Protein AF-0000000084929874 (afdb_homodimer)

InterPro domains:
  IPR000412 ABC-2 transporter [PIRSF006648] (7-254)
  IPR013525 ABC-2 type transporter, transmembrane domain [PF01061] (12-219)
  IPR047817 ABC-2 type transporter, transmembrane domain, bacterial-type [PS51012] (28-253)
  IPR051784 Nodulation factor ABC transporter [PTHR43229] (10-254)

Solvent-accessible surface area (backbone atoms only — not comparable to full-atom values): 25079 Å² total; per-residue (Å²): 136,81,83,58,74,62,56,55,54,49,45,50,45,46,48,45,53,58,56,56,51,55,44,71,64,48,50,50,51,34,51,59,34,34,46,58,37,49,50,49,47,50,43,43,43,50,47,42,22,61,43,40,82,72,90,56,61,40,51,67,57,30,48,37,23,42,43,51,40,26,25,43,30,35,13,18,46,35,4,40,56,42,24,50,41,52,72,72,41,52,50,63,54,33,55,72,66,71,49,50,70,63,58,58,48,47,51,54,32,53,52,39,39,55,42,29,52,51,30,34,50,53,48,50,50,52,40,44,74,75,66,40,75,72,55,41,48,73,67,28,48,52,50,42,51,49,51,51,51,46,43,28,47,17,42,14,41,32,20,32,37,48,4,70,72,26,91,40,67,68,61,16,43,48,51,26,52,49,38,62,51,54,48,59,61,18,56,24,80,42,60,54,86,36,26,53,75,88,48,41,67,54,22,66,63,39,67,60,25,27,39,29,50,22,35,42,13,26,37,55,59,42,87,41,82,62,22,53,58,53,22,49,50,42,29,50,52,40,32,53,50,19,52,53,50,38,54,52,48,51,54,55,67,73,98,137,79,85,56,76,63,58,58,55,50,47,50,45,48,50,44,54,57,58,56,52,54,45,70,66,49,49,50,50,33,51,60,35,33,47,59,38,48,50,51,47,51,44,43,42,49,47,41,23,62,42,41,82,71,89,54,61,40,52,67,57,31,48,36,22,40,44,51,40,25,26,45,31,35,14,17,45,35,4,40,56,40,27,51,40,52,71,72,41,51,50,62,54,32,56,72,65,69,49,51,69,64,59,57,48,47,51,55,32,53,52,39,40,54,44,30,54,50,30,32,49,52,49,51,51,52,40,44,74,74,64,41,75,74,56,42,48,74,68,28,48,52,50,42,51,49,51,51,50,45,41,28,47,17,43,15,41,33,20,33,35,48,4,72,70,27,92,43,67,69,60,16,42,47,51,26,52,51,38,62,50,54,48,58,60,19,55,24,78,42,62,55,86,35,26,52,76,90,48,42,68,55,22,65,63,40,66,60,26,28,40,29,49,22,35,42,14,26,36,55,59,42,86,41,83,62,23,53,58,53,23,50,49,44,28,51,50,41,32,52,50,18,53,53,50,38,55,52,48,50,55,55,69,73,96

Secondary structure (DSSP, 8-state):
----THHHHHHHHHHHHHHSS--HHHHHHHHHHHHHHHHHHHIIIIIIGGGB--SS-HHHHHHHHHHHHHHHHHHHTHHHHHHHHHHTTHHHHHHHTT--HHHHHHHHHHHHHHHHHHHHHHHHHHHHHTT------HHHHHHHHHHHHHHHHHHHHHHHHHHHH--SHHHHHHHHHHHHHTTTTTTSSS-GGGS-HHHHHHHHHSTHHHHHHHHHHHHTT---TTHHHHHHHHHHHHHHHHHHHHHHHHHHH--/----THHHHHHHHHHHHHHTS--HHHHHHHHHHHHHHHHHHHIIIIIIGGGB--SS-HHHHHHHHHHHHHHHHHHHTHHHHHHHHHHTTHHHHHHHTT--HHHHHHHHHHHHHHHHHHHHHHHHHHHHHTT------HHHHHHHHHHHHHHHHHHHHHHHHHHHH--SHHHHHHHHHHHHHTTTTTTSSS-GGGS-HHHHHHHHHSTHHHHHHHHHHHHTT---TTHHHHHHHHHHHHHHHHHHHHHHHHHHH--

Structure (mmCIF, N/CA/C/O backbone):
data_AF-0000000084929874-model_v1
#
loop_
_entity.id
_entity.type
_entity.pdbx_description
1 polymer 'Transport permease protein'
#
loop_
_atom_site.group_PDB
_atom_site.id
_atom_site.type_symbol
_atom_site.label_atom_id
_atom_site.label_alt_id
_atom_site.label_comp_id
_atom_site.label_asym_id
_atom_site.label_entity_id
_atom_site.label_seq_id
_atom_site.pdbx_PDB_ins_code
_atom_site.Cartn_x
_atom_site.Cartn_y
_atom_site.Cartn_z
_atom_site.occupancy
_atom_site.B_iso_or_equiv
_atom_site.auth_seq_id
_atom_site.auth_comp_id
_atom_site.auth_asym_id
_atom_site.auth_atom_id
_atom_site.pdbx_PDB_model_num
ATOM 1 N N . MET A 1 1 ? -57.906 19.031 -0.154 1 29.88 1 MET A N 1
ATOM 2 C CA . MET A 1 1 ? -56.688 19.375 -0.874 1 29.88 1 MET A CA 1
ATOM 3 C C . MET A 1 1 ? -55.594 18.312 -0.669 1 29.88 1 MET A C 1
ATOM 5 O O . MET A 1 1 ? -55.094 18.156 0.437 1 29.88 1 MET A O 1
ATOM 9 N N . SER A 1 2 ? -55.688 17.094 -1.344 1 36.03 2 SER A N 1
ATOM 10 C CA . SER A 1 2 ? -55 15.812 -1.376 1 36.03 2 SER A CA 1
ATOM 11 C C . SER A 1 2 ? -53.531 15.977 -1.771 1 36.03 2 SER A C 1
ATOM 13 O O . SER A 1 2 ? -53.25 16.422 -2.883 1 36.03 2 SER A O 1
ATOM 15 N N . ASP A 1 3 ? -52.75 16.469 -0.752 1 39.97 3 ASP A N 1
ATOM 16 C CA . ASP A 1 3 ? -51.281 16.578 -0.871 1 39.97 3 ASP A CA 1
ATOM 17 C C . ASP A 1 3 ? -50.688 15.32 -1.502 1 39.97 3 ASP A C 1
ATOM 19 O O . ASP A 1 3 ? -50.844 14.227 -0.958 1 39.97 3 ASP A O 1
ATOM 23 N N . THR A 1 4 ? -50.719 15.273 -2.854 1 40.56 4 THR A N 1
ATOM 24 C CA . THR A 1 4 ? -50.344 14.195 -3.762 1 40.56 4 THR A CA 1
ATOM 25 C C . THR A 1 4 ? -48.906 13.727 -3.465 1 40.56 4 THR A C 1
ATOM 27 O O . THR A 1 4 ? -48.031 14.547 -3.238 1 40.56 4 THR A O 1
ATOM 30 N N . PRO A 1 5 ? -48.688 12.359 -3.268 1 51.59 5 PRO A N 1
ATOM 31 C CA . PRO A 1 5 ? -47.469 11.586 -3.047 1 51.59 5 PRO A CA 1
ATOM 32 C C . PRO A 1 5 ? -46.344 12.008 -3.979 1 51.59 5 PRO A C 1
ATOM 34 O O . PRO A 1 5 ? -45.219 11.484 -3.869 1 51.59 5 PRO A O 1
ATOM 37 N N . THR A 1 6 ? -46.656 12.852 -4.961 1 49.66 6 THR A N 1
ATOM 38 C CA . THR A 1 6 ? -45.656 13.273 -5.918 1 49.66 6 THR A CA 1
ATOM 39 C C . THR A 1 6 ? -44.625 14.18 -5.246 1 49.66 6 THR A C 1
ATOM 41 O O . THR A 1 6 ? -43.469 14.219 -5.648 1 49.66 6 THR A O 1
ATOM 44 N N . GLY A 1 7 ? -45.062 14.891 -4.141 1 44.03 7 GLY A N 1
ATOM 45 C CA . GLY A 1 7 ? -44.156 15.812 -3.482 1 44.03 7 GLY A CA 1
ATOM 46 C C . GLY A 1 7 ? -43.031 15.117 -2.746 1 44.03 7 GLY A C 1
ATOM 47 O O . GLY A 1 7 ? -41.938 15.664 -2.621 1 44.03 7 GLY A O 1
ATOM 48 N N . ALA A 1 8 ? -43.438 13.977 -2.158 1 46.25 8 ALA A N 1
ATOM 49 C CA . ALA A 1 8 ? -42.438 13.258 -1.371 1 46.25 8 ALA A CA 1
ATOM 50 C C . ALA A 1 8 ? -41.406 12.594 -2.271 1 46.25 8 ALA A C 1
ATOM 52 O O . ALA A 1 8 ? -40.219 12.578 -1.951 1 46.25 8 ALA A O 1
ATOM 53 N N . LEU A 1 9 ? -41.75 11.977 -3.375 1 45.41 9 LEU A N 1
ATOM 54 C CA . LEU A 1 9 ? -40.781 11.383 -4.277 1 45.41 9 LEU A CA 1
ATOM 55 C C . LEU A 1 9 ? -39.875 12.445 -4.875 1 45.41 9 LEU A C 1
ATOM 57 O O . LEU A 1 9 ? -38.656 12.219 -5.039 1 45.41 9 LEU A O 1
ATOM 61 N N . THR A 1 10 ? -40.469 13.57 -5.176 1 44.81 10 THR A N 1
ATOM 62 C CA . THR A 1 10 ? -39.656 14.633 -5.715 1 44.81 10 THR A CA 1
ATOM 63 C C . THR A 1 10 ? -38.719 15.195 -4.641 1 44.81 10 THR A C 1
ATOM 65 O O . THR A 1 10 ? -37.562 15.508 -4.91 1 44.81 10 THR A O 1
ATOM 68 N N . ALA A 1 11 ? -39.219 15.227 -3.352 1 45.31 11 ALA A N 1
ATOM 69 C CA . ALA A 1 11 ? -38.344 15.672 -2.273 1 45.31 11 ALA A CA 1
ATOM 70 C C . ALA A 1 11 ? -37.219 14.656 -2.008 1 45.31 11 ALA A C 1
ATOM 72 O O . ALA A 1 11 ? -36.062 15.023 -1.801 1 45.31 11 ALA A O 1
ATOM 73 N N . THR A 1 12 ? -37.531 13.352 -1.978 1 44.16 12 THR A N 1
ATOM 74 C CA . THR A 1 12 ? -36.5 12.336 -1.801 1 44.16 12 THR A CA 1
ATOM 75 C C . THR A 1 12 ? -35.562 12.312 -2.998 1 44.16 12 THR A C 1
ATOM 77 O O . THR A 1 12 ? -34.344 12.18 -2.832 1 44.16 12 THR A O 1
ATOM 80 N N . THR A 1 13 ? -36.156 12.461 -4.207 1 45.94 13 THR A N 1
ATOM 81 C CA . THR A 1 13 ? -35.281 12.516 -5.363 1 45.94 13 THR A CA 1
ATOM 82 C C . THR A 1 13 ? -34.469 13.82 -5.375 1 45.94 13 THR A C 1
ATOM 84 O O . THR A 1 13 ? -33.312 13.828 -5.773 1 45.94 13 THR A O 1
ATOM 87 N N . THR A 1 14 ? -35.125 15 -5.062 1 44.41 14 THR A N 1
ATOM 88 C CA . THR A 1 14 ? -34.375 16.234 -4.949 1 44.41 14 THR A CA 1
ATOM 89 C C . THR A 1 14 ? -33.344 16.141 -3.816 1 44.41 14 THR A C 1
ATOM 91 O O . THR A 1 14 ? -32.219 16.625 -3.947 1 44.41 14 THR A O 1
ATOM 94 N N . LEU A 1 15 ? -33.812 15.625 -2.652 1 41.28 15 LEU A N 1
ATOM 95 C CA . LEU A 1 15 ? -32.844 15.414 -1.586 1 41.28 15 LEU A CA 1
ATOM 96 C C . LEU A 1 15 ? -31.812 14.344 -1.978 1 41.28 15 LEU A C 1
ATOM 98 O O . LEU A 1 15 ? -30.625 14.461 -1.65 1 41.28 15 LEU A O 1
ATOM 102 N N . ALA A 1 16 ? -32.281 13.305 -2.594 1 41.06 16 ALA A N 1
ATOM 103 C CA . ALA A 1 16 ? -31.344 12.336 -3.146 1 41.06 16 ALA A CA 1
ATOM 104 C C . ALA A 1 16 ? -30.516 12.961 -4.266 1 41.06 16 ALA A C 1
ATOM 106 O O . ALA A 1 16 ? -29.328 12.664 -4.402 1 41.06 16 ALA A O 1
ATOM 107 N N . GLY A 1 17 ? -31.125 13.617 -5.234 1 41.69 17 GLY A N 1
ATOM 108 C CA . GLY A 1 17 ? -30.375 14.352 -6.242 1 41.69 17 GLY A CA 1
ATOM 109 C C . GLY A 1 17 ? -29.391 15.336 -5.652 1 41.69 17 GLY A C 1
ATOM 110 O O . GLY A 1 17 ? -28.266 15.445 -6.125 1 41.69 17 GLY A O 1
ATOM 111 N N . ARG A 1 18 ? -29.828 16.297 -4.828 1 40.91 18 ARG A N 1
ATOM 112 C CA . ARG A 1 18 ? -28.922 17.172 -4.09 1 40.91 18 ARG A CA 1
ATOM 113 C C . ARG A 1 18 ? -28 16.375 -3.18 1 40.91 18 ARG A C 1
ATOM 115 O O . ARG A 1 18 ? -26.891 16.812 -2.861 1 40.91 18 ARG A O 1
ATOM 122 N N . GLY A 1 19 ? -28.484 15.383 -2.643 1 39.5 19 GLY A N 1
ATOM 123 C CA . GLY A 1 19 ? -27.641 14.523 -1.833 1 39.5 19 GLY A CA 1
ATOM 124 C C . GLY A 1 19 ? -26.516 13.875 -2.625 1 39.5 19 GLY A C 1
ATOM 125 O O . GLY A 1 19 ? -25.547 13.391 -2.047 1 39.5 19 GLY A O 1
ATOM 126 N N . ILE A 1 20 ? -26.875 13.453 -3.82 1 45.5 20 ILE A N 1
ATOM 127 C CA . ILE A 1 20 ? -25.766 12.992 -4.664 1 45.5 20 ILE A CA 1
ATOM 128 C C . ILE A 1 20 ? -24.828 14.156 -4.961 1 45.5 20 ILE A C 1
ATOM 130 O O . ILE A 1 20 ? -23.844 13.992 -5.688 1 45.5 20 ILE A O 1
ATOM 134 N N . ARG A 1 21 ? -25.172 15.344 -4.957 1 44.12 21 ARG A N 1
ATOM 135 C CA . ARG A 1 21 ? -24.094 16.344 -5.004 1 44.12 21 ARG A CA 1
ATOM 136 C C . ARG A 1 21 ? -22.938 15.93 -4.105 1 44.12 21 ARG A C 1
ATOM 138 O O . ARG A 1 21 ? -23.031 16.016 -2.879 1 44.12 21 ARG A O 1
ATOM 145 N N . LEU A 1 22 ? -22.406 14.859 -4.617 1 50.97 22 LEU A N 1
ATOM 146 C CA . LEU A 1 22 ? -21.109 14.531 -4.027 1 50.97 22 LEU A CA 1
ATOM 147 C C . LEU A 1 22 ? -20.344 15.789 -3.648 1 50.97 22 LEU A C 1
ATOM 149 O O . LEU A 1 22 ? -20.031 16.625 -4.508 1 50.97 22 LEU A O 1
ATOM 153 N N . SER A 1 23 ? -20.641 16.281 -2.574 1 57.91 23 SER A N 1
ATOM 154 C CA . SER A 1 23 ? -19.781 17.359 -2.109 1 57.91 23 SER A CA 1
ATOM 155 C C . SER A 1 23 ? -18.328 17.109 -2.504 1 57.91 23 SER A C 1
ATOM 157 O O . SER A 1 23 ? -17.938 15.961 -2.736 1 57.91 23 SER A O 1
ATOM 159 N N . ARG A 1 24 ? -17.703 18.062 -3.055 1 61.53 24 ARG A N 1
ATOM 160 C CA . ARG A 1 24 ? -16.266 18.031 -3.367 1 61.53 24 ARG A CA 1
ATOM 161 C C . ARG A 1 24 ? -15.523 17.125 -2.387 1 61.53 24 ARG A C 1
ATOM 163 O O . ARG A 1 24 ? -14.633 16.375 -2.785 1 61.53 24 ARG A O 1
ATOM 170 N N . ARG A 1 25 ? -16.047 17.203 -1.265 1 63.28 25 ARG A N 1
ATOM 171 C CA . ARG A 1 25 ? -15.406 16.391 -0.229 1 63.28 25 ARG A CA 1
ATOM 172 C C . ARG A 1 25 ? -15.664 14.906 -0.461 1 63.28 25 ARG A C 1
ATOM 174 O O . ARG A 1 25 ? -14.773 14.078 -0.267 1 63.28 25 ARG A O 1
ATOM 181 N N . ASN A 1 26 ? -16.859 14.648 -0.968 1 71.81 26 ASN A N 1
ATOM 182 C CA . ASN A 1 26 ? -17.203 13.266 -1.258 1 71.81 26 ASN A CA 1
ATOM 183 C C . ASN A 1 26 ? -16.438 12.734 -2.465 1 71.81 26 ASN A C 1
ATOM 185 O O . ASN A 1 26 ? -16.016 11.578 -2.477 1 71.81 26 ASN A O 1
ATOM 189 N N . LEU A 1 27 ? -16.219 13.586 -3.383 1 78 27 LEU A N 1
ATOM 190 C CA . LEU A 1 27 ? -15.461 13.18 -4.562 1 78 27 LEU A CA 1
ATOM 191 C C . LEU A 1 27 ? -14 12.914 -4.207 1 78 27 LEU A C 1
ATOM 193 O O . LEU A 1 27 ? -13.406 11.953 -4.695 1 78 27 LEU A O 1
ATOM 197 N N . ASP A 1 28 ? -13.555 13.758 -3.346 1 79.62 28 ASP A N 1
ATOM 198 C CA . ASP A 1 28 ? -12.18 13.57 -2.889 1 79.62 28 ASP A CA 1
ATOM 199 C C . ASP A 1 28 ? -12.023 12.242 -2.152 1 79.62 28 ASP A C 1
ATOM 201 O O . ASP A 1 28 ? -11.023 11.539 -2.326 1 79.62 28 ASP A O 1
ATOM 205 N N . ALA A 1 29 ? -12.977 11.922 -1.432 1 79 29 ALA A N 1
ATOM 206 C CA . ALA A 1 29 ? -12.945 10.672 -0.678 1 79 29 ALA A CA 1
ATOM 207 C C . ALA A 1 29 ? -13.016 9.461 -1.61 1 79 29 ALA A C 1
ATOM 209 O O . ALA A 1 29 ? -12.328 8.461 -1.393 1 79 29 ALA A O 1
ATOM 210 N N . VAL A 1 30 ? -13.844 9.57 -2.598 1 84.19 30 VAL A N 1
ATOM 211 C CA . VAL A 1 30 ? -13.969 8.5 -3.58 1 84.19 30 VAL A CA 1
ATOM 212 C C . VAL A 1 30 ? -12.641 8.312 -4.312 1 84.19 30 VAL A C 1
ATOM 214 O O . VAL A 1 30 ? -12.164 7.188 -4.457 1 84.19 30 VAL A O 1
ATOM 217 N N . ILE A 1 31 ? -12.008 9.359 -4.699 1 85.62 31 ILE A N 1
ATOM 218 C CA . ILE A 1 31 ? -10.75 9.305 -5.438 1 85.62 31 ILE A CA 1
ATOM 219 C C . ILE A 1 31 ? -9.664 8.703 -4.555 1 85.62 31 ILE A C 1
ATOM 221 O O . ILE A 1 31 ? -8.922 7.809 -4.988 1 85.62 31 ILE A O 1
ATOM 225 N N . THR A 1 32 ? -9.641 9.109 -3.389 1 81.25 32 THR A N 1
ATOM 226 C CA . THR A 1 32 ? -8.625 8.633 -2.455 1 81.25 32 THR A CA 1
ATOM 227 C C . THR A 1 32 ? -8.805 7.141 -2.184 1 81.25 32 THR A C 1
ATOM 229 O O . THR A 1 32 ? -7.828 6.387 -2.141 1 81.25 32 THR A O 1
ATOM 232 N N . SER A 1 33 ? -9.992 6.684 -2.092 1 86.88 33 SER A N 1
ATOM 233 C CA . SER A 1 33 ? -10.25 5.297 -1.722 1 86.88 33 SER A CA 1
ATOM 234 C C . SER A 1 33 ? -9.953 4.348 -2.877 1 86.88 33 SER A C 1
ATOM 236 O O . SER A 1 33 ? -9.719 3.156 -2.664 1 86.88 33 SER A O 1
ATOM 238 N N . MET A 1 34 ? -10.016 4.887 -4.062 1 91 34 MET A N 1
ATOM 239 C CA . MET A 1 34 ? -9.844 3.959 -5.176 1 91 34 MET A CA 1
ATOM 240 C C . MET A 1 34 ? -8.43 4.031 -5.73 1 91 34 MET A C 1
ATOM 242 O O . MET A 1 34 ? -7.98 3.113 -6.422 1 91 34 MET A O 1
ATOM 246 N N . MET A 1 35 ? -7.734 5.066 -5.43 1 88.94 35 MET A N 1
ATOM 247 C CA . MET A 1 35 ? -6.422 5.289 -6.031 1 88.94 35 MET A CA 1
ATOM 248 C C . MET A 1 35 ? -5.469 4.148 -5.699 1 88.94 35 MET A C 1
ATOM 250 O O . MET A 1 35 ? -4.883 3.543 -6.602 1 88.94 35 MET A O 1
ATOM 254 N N . LEU A 1 36 ? -5.391 3.859 -4.43 1 88.25 36 LEU A N 1
ATOM 255 C CA . LEU A 1 36 ? -4.441 2.846 -3.986 1 88.25 36 LEU A CA 1
ATOM 256 C C . LEU A 1 36 ? -4.836 1.467 -4.504 1 88.25 36 LEU A C 1
ATOM 258 O O . LEU A 1 36 ? -4.02 0.772 -5.117 1 88.25 36 LEU A O 1
ATOM 262 N N . PRO A 1 37 ? -6.039 1.077 -4.434 1 93.19 37 PRO A N 1
ATOM 263 C CA . PRO A 1 37 ? -6.43 -0.235 -4.953 1 93.19 37 PRO A CA 1
ATOM 264 C C . PRO A 1 37 ? -6.227 -0.358 -6.461 1 93.19 37 PRO A C 1
ATOM 266 O O . PRO A 1 37 ? -5.824 -1.418 -6.949 1 93.19 37 PRO A O 1
ATOM 269 N N . ILE A 1 38 ? -6.512 0.676 -7.16 1 94.94 38 ILE A N 1
ATOM 270 C CA . ILE A 1 38 ? -6.309 0.637 -8.602 1 94.94 38 ILE A CA 1
ATOM 271 C C . ILE A 1 38 ? -4.816 0.523 -8.914 1 94.94 38 ILE A C 1
ATOM 273 O O . ILE A 1 38 ? -4.406 -0.29 -9.742 1 94.94 38 ILE A O 1
ATOM 277 N N . MET A 1 39 ? -4.066 1.313 -8.266 1 93.38 39 MET A N 1
ATOM 278 C CA . MET A 1 39 ? -2.621 1.254 -8.461 1 93.38 39 MET A CA 1
ATOM 279 C C . MET A 1 39 ? -2.078 -0.125 -8.102 1 93.38 39 MET A C 1
ATOM 281 O O . MET A 1 39 ? -1.275 -0.694 -8.844 1 93.38 39 MET A O 1
ATOM 285 N N . LEU A 1 40 ? -2.498 -0.583 -7.008 1 94.31 40 LEU A N 1
ATOM 286 C CA . LEU A 1 40 ? -2.09 -1.914 -6.574 1 94.31 40 LEU A CA 1
ATOM 287 C C . LEU A 1 40 ? -2.496 -2.969 -7.598 1 94.31 40 LEU A C 1
ATOM 289 O O . LEU A 1 40 ? -1.715 -3.873 -7.906 1 94.31 40 LEU A O 1
ATOM 293 N N . MET A 1 41 ? -3.674 -2.83 -8.086 1 96.94 41 MET A N 1
ATOM 294 C CA . MET A 1 41 ? -4.168 -3.764 -9.094 1 96.94 41 MET A CA 1
ATOM 295 C C . MET A 1 41 ? -3.293 -3.732 -10.344 1 96.94 41 MET A C 1
ATOM 297 O O . MET A 1 41 ? -2.902 -4.781 -10.859 1 96.94 41 MET A O 1
ATOM 301 N N . LEU A 1 42 ? -2.916 -2.604 -10.805 1 95.94 42 LEU A N 1
ATOM 302 C CA . LEU A 1 42 ? -2.076 -2.457 -11.984 1 95.94 42 LEU A CA 1
ATOM 303 C C . LEU A 1 42 ? -0.677 -3.008 -11.727 1 95.94 42 LEU A C 1
ATOM 305 O O . LEU A 1 42 ? -0.118 -3.709 -12.578 1 95.94 42 LEU A O 1
ATOM 309 N N . VAL A 1 43 ? -0.175 -2.711 -10.602 1 95.44 43 VAL A N 1
ATOM 310 C CA . VAL A 1 43 ? 1.148 -3.201 -10.227 1 95.44 43 VAL A CA 1
ATOM 311 C C . VAL A 1 43 ? 1.142 -4.727 -10.188 1 95.44 43 VAL A C 1
ATOM 313 O O . VAL A 1 43 ? 2.006 -5.375 -10.789 1 95.44 43 VAL A O 1
ATOM 316 N N . PHE A 1 44 ? 0.176 -5.301 -9.578 1 97.25 44 PHE A N 1
ATOM 317 C CA . PHE A 1 44 ? 0.136 -6.75 -9.414 1 97.25 44 PHE A CA 1
ATOM 318 C C . PHE A 1 44 ? -0.135 -7.438 -10.75 1 97.25 44 PHE A C 1
ATOM 320 O O . PHE A 1 44 ? 0.455 -8.477 -11.047 1 97.25 44 PHE A O 1
ATOM 327 N N . VAL A 1 45 ? -0.974 -6.879 -11.523 1 97.06 45 VAL A N 1
ATOM 328 C CA . VAL A 1 45 ? -1.337 -7.527 -12.781 1 97.06 45 VAL A CA 1
ATOM 329 C C . VAL A 1 45 ? -0.193 -7.387 -13.789 1 97.06 45 VAL A C 1
ATOM 331 O O . VAL A 1 45 ? 0.213 -8.367 -14.414 1 97.06 45 VAL A O 1
ATOM 334 N N . TYR A 1 46 ? 0.458 -6.23 -13.859 1 95.38 46 TYR A N 1
ATOM 335 C CA . TYR A 1 46 ? 1.395 -5.973 -14.945 1 95.38 46 TYR A CA 1
ATOM 336 C C . TYR A 1 46 ? 2.832 -6.184 -14.484 1 95.38 46 TYR A C 1
ATOM 338 O O . TYR A 1 46 ? 3.686 -6.602 -15.273 1 95.38 46 TYR A O 1
ATOM 346 N N . PHE A 1 47 ? 3.082 -5.855 -13.242 1 94.81 47 PHE A N 1
ATOM 347 C CA . PHE A 1 47 ? 4.465 -5.973 -12.797 1 94.81 47 PHE A CA 1
ATOM 348 C C . PHE A 1 47 ? 4.719 -7.34 -12.172 1 94.81 47 PHE A C 1
ATOM 350 O O . PHE A 1 47 ? 5.77 -7.945 -12.398 1 94.81 47 PHE A O 1
ATOM 357 N N . PHE A 1 48 ? 3.752 -7.902 -11.406 1 96.12 48 PHE A N 1
ATOM 358 C CA . PHE A 1 48 ? 4.02 -9.109 -10.633 1 96.12 48 PHE A CA 1
ATOM 359 C C . PHE A 1 48 ? 3.309 -10.312 -11.242 1 96.12 48 PHE A C 1
ATOM 361 O O . PHE A 1 48 ? 3.654 -11.461 -10.953 1 96.12 48 PHE A O 1
ATOM 368 N N . GLY A 1 49 ? 2.283 -10.078 -12.047 1 95.62 49 GLY A N 1
ATOM 369 C CA . GLY A 1 49 ? 1.398 -11.141 -12.508 1 95.62 49 GLY A CA 1
ATOM 370 C C . GLY A 1 49 ? 2.125 -12.242 -13.25 1 95.62 49 GLY A C 1
ATOM 371 O O . GLY A 1 49 ? 1.775 -13.422 -13.117 1 95.62 49 GLY A O 1
ATOM 372 N N . GLY A 1 50 ? 3.115 -11.938 -14.047 1 95.31 50 GLY A N 1
ATOM 373 C CA . GLY A 1 50 ? 3.873 -12.922 -14.805 1 95.31 50 GLY A CA 1
ATOM 374 C C . GLY A 1 50 ? 4.793 -13.766 -13.938 1 95.31 50 GLY A C 1
ATOM 375 O O . GLY A 1 50 ? 5.262 -14.82 -14.359 1 95.31 50 GLY A O 1
ATOM 376 N N . ALA A 1 51 ? 5.008 -13.312 -12.734 1 95.31 51 ALA A N 1
ATOM 377 C CA . ALA A 1 51 ? 5.926 -13.992 -11.828 1 95.31 51 ALA A CA 1
ATOM 378 C C . ALA A 1 51 ? 5.168 -14.867 -10.836 1 95.31 51 ALA A C 1
ATOM 380 O O . ALA A 1 51 ? 5.777 -15.609 -10.062 1 95.31 51 ALA A O 1
ATOM 381 N N . ILE A 1 52 ? 3.848 -14.758 -10.789 1 95 52 ILE A N 1
ATOM 382 C CA . ILE A 1 52 ? 3.018 -15.484 -9.828 1 95 52 ILE A CA 1
ATOM 383 C C . ILE A 1 52 ? 2.145 -16.5 -10.57 1 95 52 ILE A C 1
ATOM 385 O O . ILE A 1 52 ? 1.346 -16.125 -11.43 1 95 52 ILE A O 1
ATOM 389 N N . ASP A 1 53 ? 2.332 -17.734 -10.211 1 93.06 53 ASP A N 1
ATOM 390 C CA . ASP A 1 53 ? 1.509 -18.781 -10.828 1 93.06 53 ASP A CA 1
ATOM 391 C C . ASP A 1 53 ? 0.272 -19.062 -9.977 1 93.06 53 ASP A C 1
ATOM 393 O O . ASP A 1 53 ? 0.379 -19.641 -8.891 1 93.06 53 ASP A O 1
ATOM 397 N N . THR A 1 54 ? -0.889 -18.656 -10.523 1 93.31 54 THR A N 1
ATOM 398 C CA . THR A 1 54 ? -2.135 -18.875 -9.797 1 93.31 54 THR A CA 1
ATOM 399 C C . THR A 1 54 ? -3.002 -19.906 -10.516 1 93.31 54 THR A C 1
ATOM 401 O O . THR A 1 54 ? -4.113 -20.203 -10.07 1 93.31 54 THR A O 1
ATOM 404 N N . GLY A 1 55 ? -2.498 -20.438 -11.617 1 92.56 55 GLY A N 1
ATOM 405 C CA . GLY A 1 55 ? -3.244 -21.422 -12.383 1 92.56 55 GLY A CA 1
ATOM 406 C C . GLY A 1 55 ? -4.215 -20.797 -13.367 1 92.56 55 GLY A C 1
ATOM 407 O O . GLY A 1 55 ? -4.875 -21.5 -14.133 1 92.56 55 GLY A O 1
ATOM 408 N N . THR A 1 56 ? -4.457 -19.547 -13.359 1 93.81 56 THR A N 1
ATOM 409 C CA . THR A 1 56 ? -5.262 -18.75 -14.281 1 93.81 56 THR A CA 1
ATOM 410 C C . THR A 1 56 ? -4.543 -17.453 -14.656 1 93.81 56 THR A C 1
ATOM 412 O O . THR A 1 56 ? -3.406 -17.234 -14.234 1 93.81 56 THR A O 1
ATOM 415 N N . ARG A 1 57 ? -5.207 -16.766 -15.57 1 95.88 57 ARG A N 1
ATOM 416 C CA . ARG A 1 57 ? -4.68 -15.422 -15.773 1 95.88 57 ARG A CA 1
ATOM 417 C C . ARG A 1 57 ? -4.672 -14.641 -14.461 1 95.88 57 ARG A C 1
ATOM 419 O O . ARG A 1 57 ? -5.656 -14.648 -13.719 1 95.88 57 ARG A O 1
ATOM 426 N N . TYR A 1 58 ? -3.602 -13.961 -14.195 1 97.12 58 TYR A N 1
ATOM 427 C CA . TYR A 1 58 ? -3.43 -13.344 -12.891 1 97.12 58 TYR A CA 1
ATOM 428 C C . TYR A 1 58 ? -4.523 -12.312 -12.625 1 97.12 58 TYR A C 1
ATOM 430 O O . TYR A 1 58 ? -4.98 -12.164 -11.492 1 97.12 58 TYR A O 1
ATOM 438 N N . VAL A 1 59 ? -4.918 -11.547 -13.656 1 97.94 59 VAL A N 1
ATOM 439 C CA . VAL A 1 59 ? -5.973 -10.555 -13.5 1 97.94 59 VAL A CA 1
ATOM 440 C C . VAL A 1 59 ? -7.242 -11.227 -12.984 1 97.94 59 VAL A C 1
ATOM 442 O O . VAL A 1 59 ? -7.949 -10.672 -12.141 1 97.94 59 VAL A O 1
ATOM 445 N N . THR A 1 60 ? -7.547 -12.461 -13.43 1 98.06 60 THR A N 1
ATOM 446 C CA . THR A 1 60 ? -8.719 -13.219 -13.016 1 98.06 60 THR A CA 1
ATOM 447 C C . THR A 1 60 ? -8.609 -13.633 -11.547 1 98.06 60 THR A C 1
ATOM 449 O O . THR A 1 60 ? -9.602 -13.633 -10.82 1 98.06 60 THR A O 1
ATOM 452 N N . TYR A 1 61 ? -7.445 -13.891 -11.188 1 97.62 61 TYR A N 1
ATOM 453 C CA . TYR A 1 61 ? -7.211 -14.344 -9.82 1 97.62 61 TYR A CA 1
ATOM 454 C C . TYR A 1 61 ? -7.281 -13.18 -8.836 1 97.62 61 TYR A C 1
ATOM 456 O O . TYR A 1 61 ? -7.855 -13.312 -7.754 1 97.62 61 TYR A O 1
ATOM 464 N N . VAL A 1 62 ? -6.691 -12.023 -9.172 1 98.31 62 VAL A N 1
ATOM 465 C CA . VAL A 1 62 ? -6.371 -10.992 -8.188 1 98.31 62 VAL A CA 1
ATOM 466 C C . VAL A 1 62 ? -7.566 -10.055 -8.008 1 98.31 62 VAL A C 1
ATOM 468 O O . VAL A 1 62 ? -7.754 -9.477 -6.941 1 98.31 62 VAL A O 1
ATOM 471 N N . VAL A 1 63 ? -8.453 -9.883 -8.953 1 98.5 63 VAL A N 1
ATOM 472 C CA . VAL A 1 63 ? -9.484 -8.852 -8.992 1 98.5 63 VAL A CA 1
ATOM 473 C C . VAL A 1 63 ? -10.43 -9.023 -7.801 1 98.5 63 VAL A C 1
ATOM 475 O O . VAL A 1 63 ? -10.734 -8.062 -7.098 1 98.5 63 VAL A O 1
ATOM 478 N N . PRO A 1 64 ? -10.922 -10.258 -7.488 1 98.38 64 PRO A N 1
ATOM 479 C CA . PRO A 1 64 ? -11.789 -10.383 -6.316 1 98.38 64 PRO A CA 1
ATOM 480 C C . PRO A 1 64 ? -11.133 -9.875 -5.035 1 98.38 64 PRO A C 1
ATOM 482 O O . PRO A 1 64 ? -11.781 -9.203 -4.23 1 98.38 64 PRO A O 1
ATOM 485 N N . GLY A 1 65 ? -9.875 -10.203 -4.859 1 98.12 65 GLY A N 1
ATOM 486 C CA . GLY A 1 65 ? -9.133 -9.727 -3.705 1 98.12 65 GLY A CA 1
ATOM 487 C C . GLY A 1 65 ? -8.992 -8.219 -3.67 1 98.12 65 GLY A C 1
ATOM 488 O O . GLY A 1 65 ? -9.141 -7.598 -2.613 1 98.12 65 GLY A O 1
ATOM 489 N N . VAL A 1 66 ? -8.68 -7.562 -4.82 1 98.19 66 VAL A N 1
ATOM 490 C CA . VAL A 1 66 ? -8.5 -6.117 -4.918 1 98.19 66 VAL A CA 1
ATOM 491 C C . VAL A 1 66 ? -9.82 -5.414 -4.602 1 98.19 66 VAL A C 1
ATOM 493 O O . VAL A 1 66 ? -9.836 -4.359 -3.963 1 98.19 66 VAL A O 1
ATOM 496 N N . LEU A 1 67 ? -10.922 -5.992 -5.078 1 98.44 67 LEU A N 1
ATOM 497 C CA . LEU A 1 67 ? -12.227 -5.414 -4.785 1 98.44 67 LEU A CA 1
ATOM 498 C C . LEU A 1 67 ? -12.484 -5.391 -3.283 1 98.44 67 LEU A C 1
ATOM 500 O O . LEU A 1 67 ? -12.953 -4.379 -2.746 1 98.44 67 LEU A O 1
ATOM 504 N N . VAL A 1 68 ? -12.203 -6.469 -2.65 1 98.38 68 VAL A N 1
ATOM 505 C CA . VAL A 1 68 ? -12.406 -6.57 -1.21 1 98.38 68 VAL A CA 1
ATOM 506 C C . VAL A 1 68 ? -11.477 -5.598 -0.487 1 98.38 68 VAL A C 1
ATOM 508 O O . VAL A 1 68 ? -11.875 -4.953 0.485 1 98.38 68 VAL A O 1
ATOM 511 N N . LEU A 1 69 ? -10.203 -5.527 -0.938 1 97.31 69 LEU A N 1
ATOM 512 C CA . LEU A 1 69 ? -9.266 -4.562 -0.378 1 97.31 69 LEU A CA 1
ATOM 513 C C . LEU A 1 69 ? -9.805 -3.141 -0.514 1 97.31 69 LEU A C 1
ATOM 515 O O . LEU A 1 69 ? -9.758 -2.363 0.441 1 97.31 69 LEU A O 1
ATOM 519 N N . CYS A 1 70 ? -10.258 -2.768 -1.689 1 97.06 70 CYS A N 1
ATOM 520 C CA . CYS A 1 70 ? -10.82 -1.445 -1.938 1 97.06 70 CYS A CA 1
ATOM 521 C C . CYS A 1 70 ? -11.977 -1.155 -0.986 1 97.06 70 CYS A C 1
ATOM 523 O O . CYS A 1 70 ? -12.016 -0.096 -0.358 1 97.06 70 CYS A O 1
ATOM 525 N N . ALA A 1 71 ? -12.883 -2.102 -0.912 1 97.31 71 ALA A N 1
ATOM 526 C CA . ALA A 1 71 ? -14.055 -1.956 -0.053 1 97.31 71 ALA A CA 1
ATOM 527 C C . ALA A 1 71 ? -13.641 -1.77 1.405 1 97.31 71 ALA A C 1
ATOM 529 O O . ALA A 1 71 ? -14.133 -0.865 2.084 1 97.31 71 ALA A O 1
ATOM 530 N N . GLY A 1 72 ? -12.812 -2.619 1.899 1 96.69 72 GLY A N 1
ATOM 531 C CA . GLY A 1 72 ? -12.391 -2.557 3.289 1 96.69 72 GLY A CA 1
ATOM 532 C C . GLY A 1 72 ? -11.594 -1.307 3.617 1 96.69 72 GLY A C 1
ATOM 533 O O . GLY A 1 72 ? -11.836 -0.663 4.641 1 96.69 72 GLY A O 1
ATOM 534 N N . PHE A 1 73 ? -10.609 -0.984 2.768 1 95.44 73 PHE A N 1
ATOM 535 C CA . PHE A 1 73 ? -9.773 0.199 2.945 1 95.44 73 PHE A CA 1
ATOM 536 C C . PHE A 1 73 ? -10.633 1.461 2.98 1 95.44 73 PHE A C 1
ATOM 538 O O . PHE A 1 73 ? -10.461 2.309 3.859 1 95.44 73 PHE A O 1
ATOM 545 N N . GLY A 1 74 ? -11.492 1.629 2.039 1 94.62 74 GLY A N 1
ATOM 546 C CA . GLY A 1 74 ? -12.391 2.771 2.012 1 94.62 74 GLY A CA 1
ATOM 547 C C . GLY A 1 74 ? -13.273 2.867 3.244 1 94.62 74 GLY A C 1
ATOM 548 O O . GLY A 1 74 ? -13.406 3.939 3.836 1 94.62 74 GLY A O 1
ATOM 549 N N . ALA A 1 75 ? -13.852 1.759 3.574 1 96.5 75 ALA A N 1
ATOM 550 C CA . ALA A 1 75 ? -14.75 1.734 4.723 1 96.5 75 ALA A CA 1
ATOM 551 C C . ALA A 1 75 ? -14.016 2.086 6.008 1 96.5 75 ALA A C 1
ATOM 553 O O . ALA A 1 75 ? -14.57 2.727 6.902 1 96.5 75 ALA A O 1
ATOM 554 N N . ALA A 1 76 ? -12.82 1.677 6.109 1 95.62 76 ALA A N 1
ATOM 555 C CA . ALA A 1 76 ? -12.023 1.933 7.305 1 95.62 76 ALA A CA 1
ATOM 556 C C . ALA A 1 76 ? -11.75 3.426 7.477 1 95.62 76 ALA A C 1
ATOM 558 O O . ALA A 1 76 ? -11.492 3.895 8.586 1 95.62 76 ALA A O 1
ATOM 559 N N . GLY A 1 77 ? -11.797 4.188 6.402 1 93.75 77 GLY A N 1
ATOM 560 C CA . GLY A 1 77 ? -11.617 5.629 6.461 1 93.75 77 GLY A CA 1
ATOM 561 C C . GLY A 1 77 ? -12.688 6.336 7.273 1 93.75 77 GLY A C 1
ATOM 562 O O . GLY A 1 77 ? -12.508 7.484 7.68 1 93.75 77 GLY A O 1
ATOM 563 N N . THR A 1 78 ? -13.742 5.648 7.508 1 93.25 78 THR A N 1
ATOM 564 C CA . THR A 1 78 ? -14.836 6.203 8.297 1 93.25 78 THR A CA 1
ATOM 565 C C . THR A 1 78 ? -14.359 6.562 9.703 1 93.25 78 THR A C 1
ATOM 567 O O . THR A 1 78 ? -14.875 7.492 10.32 1 93.25 78 THR A O 1
ATOM 570 N N . ALA A 1 79 ? -13.422 5.805 10.188 1 93.62 79 ALA A N 1
ATOM 571 C CA . ALA A 1 79 ? -12.875 6.105 11.508 1 93.62 79 ALA A CA 1
ATOM 572 C C . ALA A 1 79 ? -12.312 7.52 11.562 1 93.62 79 ALA A C 1
ATOM 574 O O . ALA A 1 79 ? -12.523 8.242 12.547 1 93.62 79 ALA A O 1
ATOM 575 N N . LEU A 1 80 ? -11.641 7.91 10.57 1 90.56 80 LEU A N 1
ATOM 576 C CA . LEU A 1 80 ? -11.047 9.242 10.5 1 90.56 80 LEU A CA 1
ATOM 577 C C . LEU A 1 80 ? -12.125 10.312 10.445 1 90.56 80 LEU A C 1
ATOM 579 O O . LEU A 1 80 ? -12.016 11.352 11.109 1 90.56 80 LEU A O 1
ATOM 583 N N . SER A 1 81 ? -13.102 10.094 9.602 1 90.12 81 SER A N 1
ATOM 584 C CA . SER A 1 81 ? -14.188 11.062 9.453 1 90.12 81 SER A CA 1
ATOM 585 C C . SER A 1 81 ? -14.938 11.258 10.766 1 90.12 81 SER A C 1
ATOM 587 O O . SER A 1 81 ? -15.258 12.391 11.133 1 90.12 81 SER A O 1
ATOM 589 N N . VAL A 1 82 ? -15.227 10.242 11.453 1 89 82 VAL A N 1
ATOM 590 C CA . VAL A 1 82 ? -15.938 10.32 12.727 1 89 82 VAL A CA 1
ATOM 591 C C . VAL A 1 82 ? -15.07 11.023 13.766 1 89 82 VAL A C 1
ATOM 593 O O . VAL A 1 82 ? -15.547 11.906 14.484 1 89 82 VAL A O 1
ATOM 596 N N . SER A 1 83 ? -13.836 10.578 13.852 1 88.88 83 SER A N 1
ATOM 597 C CA . SER A 1 83 ? -12.914 11.195 14.805 1 88.88 83 SER A CA 1
ATOM 598 C C . SER A 1 83 ? -12.805 12.695 14.578 1 88.88 83 SER A C 1
ATOM 600 O O . SER A 1 83 ? -12.766 13.477 15.531 1 88.88 83 SER A O 1
ATOM 602 N N . GLU A 1 84 ? -12.719 13.117 13.375 1 87.69 84 GLU A N 1
ATOM 603 C CA . GLU A 1 84 ? -12.641 14.531 13.023 1 87.69 84 GLU A CA 1
ATOM 604 C C . GLU A 1 84 ? -13.906 15.281 13.453 1 87.69 84 GLU A C 1
ATOM 606 O O . GLU A 1 84 ? -13.828 16.391 13.984 1 87.69 84 GLU A O 1
ATOM 611 N N . ASP A 1 85 ? -15.039 14.742 13.195 1 84.38 85 ASP A N 1
ATOM 612 C CA . ASP A 1 85 ? -16.297 15.367 13.57 1 84.38 85 ASP A CA 1
ATOM 613 C C . ASP A 1 85 ? -16.422 15.477 15.086 1 84.38 85 ASP A C 1
ATOM 615 O O . ASP A 1 85 ? -17 16.453 15.602 1 84.38 85 ASP A O 1
ATOM 619 N N . MET A 1 86 ? -15.906 14.531 15.75 1 82.5 86 MET A N 1
ATOM 620 C CA . MET A 1 86 ? -15.906 14.586 17.219 1 82.5 86 MET A CA 1
ATOM 621 C C . MET A 1 86 ? -15.008 15.711 17.719 1 82.5 86 MET A C 1
ATOM 623 O O . MET A 1 86 ? -15.359 16.422 18.656 1 82.5 86 MET A O 1
ATOM 627 N N . ARG A 1 87 ? -13.945 15.797 17.062 1 80.94 87 ARG A N 1
ATOM 628 C CA . ARG A 1 87 ? -12.984 16.828 17.453 1 80.94 87 ARG A CA 1
ATOM 629 C C . ARG A 1 87 ? -13.539 18.219 17.188 1 80.94 87 ARG A C 1
ATOM 631 O O . ARG A 1 87 ? -13.289 19.156 17.969 1 80.94 87 ARG A O 1
ATOM 638 N N . LEU A 1 88 ? -14.289 18.438 16.156 1 80.31 88 LEU A N 1
ATOM 639 C CA . LEU A 1 88 ? -14.828 19.75 15.781 1 80.31 88 LEU A CA 1
ATOM 640 C C . LEU A 1 88 ? -16.078 20.062 16.594 1 80.31 88 LEU A C 1
ATOM 642 O O . LEU A 1 88 ? -16.641 21.156 16.469 1 80.31 88 LEU A O 1
ATOM 646 N N . GLY A 1 89 ? -16.484 19.188 17.438 1 74.75 89 GLY A N 1
ATOM 647 C CA . GLY A 1 89 ? -17.578 19.422 18.344 1 74.75 89 GLY A CA 1
ATOM 648 C C . GLY A 1 89 ? -18.938 19.266 17.703 1 74.75 89 GLY A C 1
ATOM 649 O O . GLY A 1 89 ? -19.938 19.828 18.188 1 74.75 89 GLY A O 1
ATOM 650 N N . VAL A 1 90 ? -18.906 18.672 16.641 1 68.62 90 VAL A N 1
ATOM 651 C CA . VAL A 1 90 ? -20.188 18.453 15.969 1 68.62 90 VAL A CA 1
ATOM 652 C C . VAL A 1 90 ? -21.109 17.641 16.875 1 68.62 90 VAL A C 1
ATOM 654 O O . VAL A 1 90 ? -22.312 17.891 16.922 1 68.62 90 VAL A O 1
ATOM 657 N N . VAL A 1 91 ? -20.469 16.797 17.594 1 63.25 91 VAL A N 1
ATOM 658 C CA . VAL A 1 91 ? -21.219 15.906 18.469 1 63.25 91 VAL A CA 1
ATOM 659 C C . VAL A 1 91 ? -21.891 16.703 19.594 1 63.25 91 VAL A C 1
ATOM 661 O O . VAL A 1 91 ? -23 16.406 20 1 63.25 91 VAL A O 1
ATOM 664 N N . ASP A 1 92 ? -21.172 17.641 20.047 1 65 92 ASP A N 1
ATOM 665 C CA . ASP A 1 92 ? -21.766 18.469 21.094 1 65 92 ASP A CA 1
ATOM 666 C C . ASP A 1 92 ? -23.047 19.141 20.609 1 65 92 ASP A C 1
ATOM 668 O O . ASP A 1 92 ? -24.016 19.25 21.375 1 65 92 ASP A O 1
ATOM 672 N N . ARG A 1 93 ? -23.031 19.344 19.406 1 62.62 93 ARG A N 1
ATOM 673 C CA . ARG A 1 93 ? -24.219 19.969 18.844 1 62.62 93 ARG A CA 1
ATOM 674 C C . ARG A 1 93 ? -25.359 18.953 18.703 1 62.62 93 ARG A C 1
ATOM 676 O O . ARG A 1 93 ? -26.531 19.297 18.922 1 62.62 93 ARG A O 1
ATOM 683 N N . PHE A 1 94 ? -24.938 17.812 18.453 1 62.47 94 PHE A N 1
ATOM 684 C CA . PHE A 1 94 ? -25.953 16.781 18.25 1 62.47 94 PHE A CA 1
ATOM 685 C C . PHE A 1 94 ? -26.531 16.344 19.594 1 62.47 94 PHE A C 1
ATOM 687 O O . PHE A 1 94 ? -27.719 16.016 19.688 1 62.47 94 PHE A O 1
ATOM 694 N N . ARG A 1 95 ? -25.703 16.297 20.453 1 59.88 95 ARG A N 1
ATOM 695 C CA . ARG A 1 95 ? -26.188 15.984 21.797 1 59.88 95 ARG A CA 1
ATOM 696 C C . ARG A 1 95 ? -27.219 17 22.25 1 59.88 95 ARG A C 1
ATOM 698 O O . ARG A 1 95 ? -28.203 16.641 22.906 1 59.88 95 ARG A O 1
ATOM 705 N N . THR A 1 96 ? -27.016 18.094 21.844 1 58.91 96 THR A N 1
ATOM 706 C CA . THR A 1 96 ? -27.984 19.109 22.25 1 58.91 96 THR A CA 1
ATOM 707 C C . THR A 1 96 ? -29.297 18.906 21.516 1 58.91 96 THR A C 1
ATOM 709 O O . THR A 1 96 ? -30.359 19.312 22.016 1 58.91 96 THR A O 1
ATOM 712 N N . LEU A 1 97 ? -29.234 18.266 20.375 1 55.62 97 LEU A N 1
ATOM 713 C CA . LEU A 1 97 ? -30.422 18.094 19.547 1 55.62 97 LEU A CA 1
ATOM 714 C C . LEU A 1 97 ? -31.094 16.75 19.859 1 55.62 97 LEU A C 1
ATOM 716 O O . LEU A 1 97 ? -32.094 16.406 19.234 1 55.62 97 LEU A O 1
ATOM 720 N N . ASP A 1 98 ? -30.734 16.062 20.891 1 59.97 98 ASP A N 1
ATOM 721 C CA . ASP A 1 98 ? -31.266 14.781 21.328 1 59.97 98 ASP A CA 1
ATOM 722 C C . ASP A 1 98 ? -31.078 13.711 20.25 1 59.97 98 ASP A C 1
ATOM 724 O O . ASP A 1 98 ? -31.922 12.836 20.078 1 59.97 98 ASP A O 1
ATOM 728 N N . VAL A 1 99 ? -30.281 14.109 19.297 1 60.44 99 VAL A N 1
ATOM 729 C CA . VAL A 1 99 ? -29.953 13.078 18.312 1 60.44 99 VAL A CA 1
ATOM 730 C C . VAL A 1 99 ? -29 12.055 18.922 1 60.44 99 VAL A C 1
ATOM 732 O O . VAL A 1 99 ? -27.969 12.422 19.5 1 60.44 99 VAL A O 1
ATOM 735 N N . GLY A 1 100 ? -29.438 10.852 19.062 1 66.94 100 GLY A N 1
ATOM 736 C CA . GLY A 1 100 ? -28.672 9.797 19.703 1 66.94 100 GLY A CA 1
ATOM 737 C C . GLY A 1 100 ? -27.406 9.445 18.969 1 66.94 100 GLY A C 1
ATOM 738 O O . GLY A 1 100 ? -27.25 9.773 17.781 1 66.94 100 GLY A O 1
ATOM 739 N N . GLY A 1 101 ? -26.391 9.117 19.594 1 73.44 101 GLY A N 1
ATOM 740 C CA . GLY A 1 101 ? -25.094 8.672 19.078 1 73.44 101 GLY A CA 1
ATOM 741 C C . GLY A 1 101 ? -25.219 7.68 17.938 1 73.44 101 GLY A C 1
ATOM 742 O O . GLY A 1 101 ? -24.453 7.742 16.969 1 73.44 101 GLY A O 1
ATOM 743 N N . THR A 1 102 ? -26.266 7.004 17.953 1 77.81 102 THR A N 1
ATOM 744 C CA . THR A 1 102 ? -26.453 5.969 16.938 1 77.81 102 THR A CA 1
ATOM 745 C C . THR A 1 102 ? -26.859 6.586 15.602 1 77.81 102 THR A C 1
ATOM 747 O O . THR A 1 102 ? -26.453 6.113 14.547 1 77.81 102 THR A O 1
ATOM 750 N N . SER A 1 103 ? -27.688 7.605 15.727 1 79.81 103 SER A N 1
ATOM 751 C CA . SER A 1 103 ? -28.09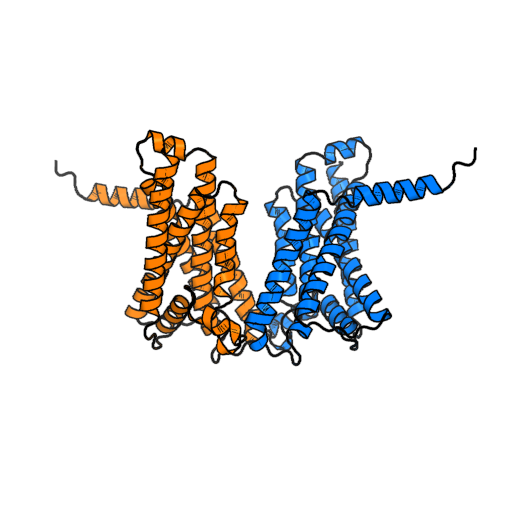4 8.289 14.5 1 79.81 103 SER A CA 1
ATOM 752 C C . SER A 1 103 ? -26.922 8.992 13.836 1 79.81 103 SER A C 1
ATOM 754 O O . SER A 1 103 ? -26.828 9.031 12.609 1 79.81 103 SER A O 1
ATOM 756 N N . PHE A 1 104 ? -26.125 9.523 14.719 1 83.25 104 PHE A N 1
ATOM 757 C CA . PHE A 1 104 ? -24.922 10.188 14.211 1 83.25 104 PHE A CA 1
ATOM 758 C C . PHE A 1 104 ? -24.031 9.203 13.484 1 83.25 104 PHE A C 1
ATOM 760 O O . PHE A 1 104 ? -23.594 9.469 12.359 1 83.25 104 PHE A O 1
ATOM 767 N N . LEU A 1 105 ? -23.812 8.062 14.047 1 87.31 105 LEU A N 1
ATOM 768 C CA . LEU A 1 105 ? -22.969 7.035 13.453 1 87.31 105 LEU A CA 1
ATOM 769 C C . LEU A 1 105 ? -23.609 6.461 12.195 1 87.31 105 LEU A C 1
ATOM 771 O O . LEU A 1 105 ? -22.922 6.145 11.219 1 87.31 105 LEU A O 1
ATOM 775 N N . ALA A 1 106 ? -24.922 6.352 12.211 1 89.5 106 ALA A N 1
ATOM 776 C CA . ALA A 1 106 ? -25.641 5.82 11.062 1 89.5 106 ALA A CA 1
ATOM 777 C C . ALA A 1 106 ? -25.469 6.719 9.844 1 89.5 106 ALA A C 1
ATOM 779 O O . ALA A 1 106 ? -25.422 6.234 8.711 1 89.5 106 ALA A O 1
ATOM 780 N N . GLY A 1 107 ? -25.406 7.984 10.117 1 89.94 107 GLY A N 1
ATOM 781 C CA . GLY A 1 107 ? -25.141 8.906 9.023 1 89.94 107 GLY A CA 1
ATOM 782 C C . GLY A 1 107 ? -23.797 8.688 8.367 1 89.94 107 GLY A C 1
ATOM 783 O O . GLY A 1 107 ? -23.703 8.656 7.141 1 89.94 107 GLY A O 1
ATOM 784 N N . HIS A 1 108 ? -22.781 8.531 9.18 1 91.94 108 HIS A N 1
ATOM 785 C CA . HIS A 1 108 ? -21.438 8.266 8.664 1 91.94 108 HIS A CA 1
ATOM 786 C C . HIS A 1 108 ? -21.391 6.938 7.914 1 91.94 108 HIS A C 1
ATOM 788 O O . HIS A 1 108 ? -20.734 6.836 6.871 1 91.94 108 HIS A O 1
ATOM 794 N N . VAL A 1 109 ? -22.062 5.973 8.445 1 94.5 109 VAL A N 1
ATOM 795 C CA . VAL A 1 109 ? -22.062 4.645 7.84 1 94.5 109 VAL A CA 1
ATOM 796 C C . VAL A 1 109 ? -22.781 4.68 6.496 1 94.5 109 VAL A C 1
ATOM 798 O O . VAL A 1 109 ? -22.297 4.105 5.512 1 94.5 109 VAL A O 1
ATOM 801 N N . ALA A 1 110 ? -23.922 5.352 6.453 1 95.31 110 ALA A N 1
ATOM 802 C CA . ALA A 1 110 ? -24.656 5.473 5.195 1 95.31 110 ALA A CA 1
ATOM 803 C C . ALA A 1 110 ? -23.812 6.164 4.133 1 95.31 110 ALA A C 1
ATOM 805 O O . ALA A 1 110 ? -23.797 5.746 2.973 1 95.31 110 ALA A O 1
ATOM 806 N N . ALA A 1 111 ? -23.156 7.207 4.535 1 93.5 111 ALA A N 1
ATOM 807 C CA . ALA A 1 111 ? -22.266 7.914 3.617 1 93.5 111 ALA A CA 1
ATOM 808 C C . ALA A 1 111 ? -21.125 7.008 3.158 1 93.5 111 ALA A C 1
ATOM 810 O O . ALA A 1 111 ? -20.781 6.988 1.975 1 93.5 111 ALA A O 1
ATOM 811 N N . SER A 1 112 ? -20.594 6.273 4.051 1 95.44 112 SER A N 1
ATOM 812 C CA . SER A 1 112 ? -19.5 5.355 3.764 1 95.44 112 SER A CA 1
ATOM 813 C C . SER A 1 112 ? -19.922 4.266 2.789 1 95.44 112 SER A C 1
ATOM 815 O O . SER A 1 112 ? -19.219 3.973 1.825 1 95.44 112 SER A O 1
ATOM 817 N N . VAL A 1 113 ? -21.078 3.684 3.023 1 97 113 VAL A N 1
ATOM 818 C CA . VAL A 1 113 ? -21.562 2.6 2.182 1 97 113 VAL A CA 1
ATOM 819 C C . VAL A 1 113 ? -21.797 3.111 0.759 1 97 113 VAL A C 1
ATOM 821 O O . VAL A 1 113 ? -21.406 2.451 -0.211 1 97 113 VAL A O 1
ATOM 824 N N . THR A 1 114 ? -22.375 4.285 0.638 1 96.12 114 THR A N 1
ATOM 825 C CA . THR A 1 114 ? -22.641 4.859 -0.677 1 96.12 114 THR A CA 1
ATOM 826 C C . THR A 1 114 ? -21.328 5.148 -1.409 1 96.12 114 THR A C 1
ATOM 828 O O . THR A 1 114 ? -21.156 4.754 -2.564 1 96.12 114 THR A O 1
ATOM 831 N N . ARG A 1 115 ? -20.453 5.727 -0.744 1 94.94 115 ARG A N 1
ATOM 832 C CA . ARG A 1 115 ? -19.172 6.105 -1.334 1 94.94 115 ARG A CA 1
ATOM 833 C C . ARG A 1 115 ? -18.359 4.875 -1.712 1 94.94 115 ARG A C 1
ATOM 835 O O . ARG A 1 115 ? -17.781 4.816 -2.799 1 94.94 115 ARG A O 1
ATOM 842 N N . ASN A 1 116 ? -18.281 3.906 -0.878 1 96.06 116 ASN A N 1
ATOM 843 C CA . ASN A 1 116 ? -17.422 2.746 -1.106 1 96.06 116 ASN A CA 1
ATOM 844 C C . ASN A 1 116 ? -18.062 1.769 -2.094 1 96.06 116 ASN A C 1
ATOM 846 O O . ASN A 1 116 ? -17.359 1.06 -2.811 1 96.06 116 ASN A O 1
ATOM 850 N N . ALA A 1 117 ? -19.438 1.775 -2.096 1 96.94 117 ALA A N 1
ATOM 851 C CA . ALA A 1 117 ? -20.078 1.035 -3.174 1 96.94 117 ALA A CA 1
ATOM 852 C C . ALA A 1 117 ? -19.719 1.611 -4.539 1 96.94 117 ALA A C 1
ATOM 854 O O . ALA A 1 117 ? -19.422 0.866 -5.477 1 96.94 117 ALA A O 1
ATOM 855 N N . LEU A 1 118 ? -19.672 2.928 -4.598 1 96.25 118 LEU A N 1
ATOM 856 C CA . LEU A 1 118 ? -19.312 3.594 -5.84 1 96.25 118 LEU A CA 1
ATOM 857 C C . LEU A 1 118 ? -17.844 3.338 -6.18 1 96.25 118 LEU A C 1
ATOM 859 O O . LEU A 1 118 ? -17.516 2.996 -7.32 1 96.25 118 LEU A O 1
ATOM 863 N N . SER A 1 119 ? -16.969 3.49 -5.215 1 96.5 119 SER A N 1
ATOM 864 C CA . SER A 1 119 ? -15.539 3.281 -5.426 1 96.5 119 SER A CA 1
ATOM 865 C C . SER A 1 119 ? -15.25 1.855 -5.887 1 96.5 119 SER A C 1
ATOM 867 O O . SER A 1 119 ? -14.469 1.644 -6.816 1 96.5 119 SER A O 1
ATOM 869 N N . THR A 1 120 ? -15.883 0.91 -5.246 1 97.81 120 THR A N 1
ATOM 870 C CA . THR A 1 120 ? -15.672 -0.493 -5.586 1 97.81 120 THR A CA 1
ATOM 871 C C . THR A 1 120 ? -16.188 -0.797 -6.988 1 97.81 120 THR A C 1
ATOM 873 O O . THR A 1 120 ? -15.578 -1.578 -7.723 1 97.81 120 THR A O 1
ATOM 876 N N . THR A 1 121 ? -17.281 -0.2 -7.355 1 97.56 121 THR A N 1
ATOM 877 C CA . THR A 1 121 ? -17.828 -0.356 -8.703 1 97.56 121 THR A CA 1
ATOM 878 C C . THR A 1 121 ? -16.859 0.206 -9.742 1 97.56 121 THR A C 1
ATOM 880 O O . THR A 1 121 ? -16.656 -0.397 -10.797 1 97.56 121 THR A O 1
ATOM 883 N N . LEU A 1 122 ? -16.266 1.333 -9.445 1 97.31 122 LEU A N 1
ATOM 884 C CA . LEU A 1 122 ? -15.305 1.943 -10.359 1 97.31 122 LEU A CA 1
ATOM 885 C C . LEU A 1 122 ? -14.055 1.086 -10.484 1 97.31 122 LEU A C 1
ATOM 887 O O . LEU A 1 122 ? -13.477 0.972 -11.562 1 97.31 122 LEU A O 1
ATOM 891 N N . VAL A 1 123 ? -13.648 0.512 -9.383 1 97.69 123 VAL A N 1
ATOM 892 C CA . VAL A 1 123 ? -12.508 -0.393 -9.414 1 97.69 123 VAL A CA 1
ATOM 893 C C . VAL A 1 123 ? -12.844 -1.616 -10.266 1 97.69 123 VAL A C 1
ATOM 895 O O . VAL A 1 123 ? -12 -2.102 -11.031 1 97.69 123 VAL A O 1
ATOM 898 N N . LEU A 1 124 ? -14.055 -2.152 -10.117 1 98.44 124 LEU A N 1
ATOM 899 C CA . LEU A 1 124 ? -14.5 -3.246 -10.977 1 98.44 124 LEU A CA 1
ATOM 900 C C . LEU A 1 124 ? -14.469 -2.832 -12.445 1 98.44 124 LEU A C 1
ATOM 902 O O . LEU A 1 124 ? -14.086 -3.621 -13.312 1 98.44 124 LEU A O 1
ATOM 906 N N . GLY A 1 125 ? -14.914 -1.625 -12.734 1 98.19 125 GLY A N 1
ATOM 907 C CA . GLY A 1 125 ? -14.82 -1.099 -14.086 1 98.19 125 GLY A CA 1
ATOM 908 C C . GLY A 1 125 ? -13.398 -1.081 -14.617 1 98.19 125 GLY A C 1
ATOM 909 O O . GLY A 1 125 ? -13.156 -1.464 -15.766 1 98.19 125 GLY A O 1
ATOM 910 N N . ALA A 1 126 ? -12.453 -0.651 -13.781 1 98 126 ALA A N 1
ATOM 911 C CA . ALA A 1 126 ? -11.047 -0.665 -14.164 1 98 126 ALA A CA 1
ATOM 912 C C . ALA A 1 126 ? -10.562 -2.088 -14.43 1 98 126 ALA A C 1
ATOM 914 O O . ALA A 1 126 ? -9.75 -2.318 -15.328 1 98 126 ALA A O 1
ATOM 915 N N . ALA A 1 127 ? -11.039 -2.979 -13.625 1 98.44 127 ALA A N 1
ATOM 916 C CA . ALA A 1 127 ? -10.688 -4.379 -13.812 1 98.44 127 ALA A CA 1
ATOM 917 C C . ALA A 1 127 ? -11.156 -4.887 -15.172 1 98.44 127 ALA A C 1
ATOM 919 O O . ALA A 1 127 ? -10.43 -5.613 -15.859 1 98.44 127 ALA A O 1
ATOM 920 N N . PHE A 1 128 ? -12.344 -4.543 -15.625 1 98.12 128 PHE A N 1
ATOM 921 C CA . PHE A 1 128 ? -12.836 -4.895 -16.953 1 98.12 128 PHE A CA 1
ATOM 922 C C . PHE A 1 128 ? -11.93 -4.336 -18.031 1 98.12 128 PHE A C 1
ATOM 924 O O . PHE A 1 128 ? -11.648 -5.012 -19.031 1 98.12 128 PHE A O 1
ATOM 931 N N . ALA A 1 129 ? -11.492 -3.154 -17.797 1 98.06 129 ALA A N 1
ATOM 932 C CA . ALA A 1 129 ? -10.672 -2.465 -18.797 1 98.06 129 ALA A CA 1
ATOM 933 C C . ALA A 1 129 ? -9.344 -3.186 -19.016 1 98.06 129 ALA A C 1
ATOM 935 O O . ALA A 1 129 ? -8.797 -3.16 -20.109 1 98.06 129 ALA A O 1
ATOM 936 N N . ILE A 1 130 ? -8.922 -3.895 -17.969 1 96.69 130 ILE A N 1
ATOM 937 C CA . ILE A 1 130 ? -7.598 -4.48 -18.125 1 96.69 130 ILE A CA 1
ATOM 938 C C . ILE A 1 130 ? -7.719 -5.98 -18.375 1 96.69 130 ILE A C 1
ATOM 940 O O . ILE A 1 130 ? -6.727 -6.711 -18.328 1 96.69 130 ILE A O 1
ATOM 944 N N . GLY A 1 131 ? -8.984 -6.512 -18.562 1 97.44 131 GLY A N 1
ATOM 945 C CA . GLY A 1 131 ? -9.094 -7.855 -19.109 1 97.44 131 GLY A CA 1
ATOM 946 C C . GLY A 1 131 ? -9.844 -8.812 -18.203 1 97.44 131 GLY A C 1
ATOM 947 O O . GLY A 1 131 ? -9.969 -10 -18.516 1 97.44 131 GLY A O 1
ATOM 948 N N . PHE A 1 132 ? -10.289 -8.328 -17.094 1 98.19 132 PHE A N 1
ATOM 949 C CA . PHE A 1 132 ? -11.117 -9.188 -16.25 1 98.19 132 PHE A CA 1
ATOM 950 C C . PHE A 1 132 ? -12.438 -9.508 -16.953 1 98.19 132 PHE A C 1
ATOM 952 O O . PHE A 1 132 ? -13.109 -8.609 -17.453 1 98.19 132 PHE A O 1
ATOM 959 N N . ARG A 1 133 ? -12.766 -10.781 -17.016 1 97.81 133 ARG A N 1
ATOM 960 C CA . ARG A 1 133 ? -13.977 -11.25 -17.672 1 97.81 133 ARG A CA 1
ATOM 961 C C . ARG A 1 133 ? -14.758 -12.195 -16.781 1 97.81 133 ARG A C 1
ATOM 963 O O . ARG A 1 133 ? -14.539 -13.414 -16.812 1 97.81 133 ARG A O 1
ATOM 970 N N . PRO A 1 134 ? -15.641 -11.594 -15.992 1 96.44 134 PRO A N 1
ATOM 971 C CA . PRO A 1 134 ? -16.453 -12.445 -15.125 1 96.44 134 PRO A CA 1
ATOM 972 C C . PRO A 1 134 ? -17.453 -13.305 -15.898 1 96.44 134 PRO A C 1
ATOM 974 O O . PRO A 1 134 ? -17.812 -12.969 -17.031 1 96.44 134 PRO A O 1
ATOM 977 N N . ALA A 1 135 ? -17.891 -14.422 -15.25 1 96.75 135 ALA A N 1
ATOM 978 C CA . ALA A 1 135 ? -18.859 -15.352 -15.82 1 96.75 135 ALA A CA 1
ATOM 979 C C . ALA A 1 135 ? -20.062 -15.516 -14.906 1 96.75 135 ALA A C 1
ATOM 981 O O . ALA A 1 135 ? -20.797 -16.516 -15 1 96.75 135 ALA A O 1
ATOM 982 N N . ALA A 1 136 ? -20.266 -14.625 -14.086 1 96.44 136 ALA A N 1
ATOM 983 C CA . ALA A 1 136 ? -21.266 -14.719 -13.031 1 96.44 136 ALA A CA 1
ATOM 984 C C . ALA A 1 136 ? -22.672 -14.758 -13.617 1 96.44 136 ALA A C 1
ATOM 986 O O . ALA A 1 136 ? -22.969 -14.07 -14.594 1 96.44 136 ALA A O 1
ATOM 987 N N . SER A 1 137 ? -23.594 -15.602 -13.07 1 96.81 137 SER A N 1
ATOM 988 C CA . SER A 1 137 ? -25.016 -15.547 -13.336 1 96.81 137 SER A CA 1
ATOM 989 C C . SER A 1 137 ? -25.672 -14.344 -12.664 1 96.81 137 SER A C 1
ATOM 991 O O . SER A 1 137 ? -25.016 -13.633 -11.891 1 96.81 137 SER A O 1
ATOM 993 N N . ALA A 1 138 ? -26.922 -14.094 -12.961 1 97.06 138 ALA A N 1
ATOM 994 C CA . ALA A 1 138 ? -27.641 -13.008 -12.305 1 97.06 138 ALA A CA 1
ATOM 995 C C . ALA A 1 138 ? -27.656 -13.188 -10.797 1 97.06 138 ALA A C 1
ATOM 997 O O . ALA A 1 138 ? -27.484 -12.227 -10.047 1 97.06 138 ALA A O 1
ATOM 998 N N . GLY A 1 139 ? -27.891 -14.453 -10.43 1 96.44 139 GLY A N 1
ATOM 999 C CA . GLY A 1 139 ? -27.828 -14.766 -9.008 1 96.44 139 GLY A CA 1
ATOM 1000 C C . GLY A 1 139 ? -26.453 -14.562 -8.406 1 96.44 139 GLY A C 1
ATOM 1001 O O . GLY A 1 139 ? -26.344 -14.102 -7.27 1 96.44 139 GLY A O 1
ATOM 1002 N N . GLY A 1 140 ? -25.453 -14.969 -9.172 1 97.56 140 GLY A N 1
ATOM 1003 C CA . GLY A 1 140 ? -24.078 -14.766 -8.727 1 97.56 140 GLY A CA 1
ATOM 1004 C C . GLY A 1 140 ? -23.734 -13.305 -8.508 1 97.56 140 GLY A C 1
ATOM 1005 O O . GLY A 1 140 ? -23.125 -12.945 -7.504 1 97.56 140 GLY A O 1
ATOM 1006 N N . TRP A 1 141 ? -24.188 -12.422 -9.438 1 97.81 141 TRP A N 1
ATOM 1007 C CA . TRP A 1 141 ? -23.953 -10.984 -9.312 1 97.81 141 TRP A CA 1
ATOM 1008 C C . TRP A 1 141 ? -24.672 -10.43 -8.086 1 97.81 141 TRP A C 1
ATOM 1010 O O . TRP A 1 141 ? -24.094 -9.641 -7.332 1 97.81 141 TRP A O 1
ATOM 1020 N N . LEU A 1 142 ? -25.875 -10.836 -7.891 1 97.94 142 LEU A N 1
ATOM 1021 C CA . LEU A 1 142 ? -26.656 -10.352 -6.758 1 97.94 142 LEU A CA 1
ATOM 1022 C C . LEU A 1 142 ? -26.016 -10.766 -5.438 1 97.94 142 LEU A C 1
ATOM 1024 O O . LEU A 1 142 ? -25.938 -9.961 -4.504 1 97.94 142 LEU A O 1
ATOM 1028 N N . ALA A 1 143 ? -25.578 -12 -5.379 1 98.25 143 ALA A N 1
ATOM 1029 C CA . ALA A 1 143 ? -24.922 -12.5 -4.176 1 98.25 143 ALA A CA 1
ATOM 1030 C C . ALA A 1 143 ? -23.609 -11.766 -3.92 1 98.25 143 ALA A C 1
ATOM 1032 O O . ALA A 1 143 ? -23.297 -11.414 -2.777 1 98.25 143 ALA A O 1
ATOM 1033 N N . ALA A 1 144 ? -22.844 -11.562 -4.957 1 98.56 144 ALA A N 1
ATOM 1034 C CA . ALA A 1 144 ? -21.562 -10.859 -4.836 1 98.56 144 ALA A CA 1
ATOM 1035 C C . ALA A 1 144 ? -21.781 -9.43 -4.332 1 98.56 144 ALA A C 1
ATOM 1037 O O . ALA A 1 144 ? -21.078 -8.984 -3.408 1 98.56 144 ALA A O 1
ATOM 1038 N N . ILE A 1 145 ? -22.75 -8.742 -4.887 1 98.38 145 ILE A N 1
ATOM 1039 C CA . ILE A 1 145 ? -23.062 -7.379 -4.488 1 98.38 145 ILE A CA 1
ATOM 1040 C C . ILE A 1 145 ? -23.547 -7.359 -3.039 1 98.38 145 ILE A C 1
ATOM 1042 O O . ILE A 1 145 ? -23.109 -6.52 -2.246 1 98.38 145 ILE A O 1
ATOM 1046 N N . GLY A 1 146 ? -24.391 -8.258 -2.738 1 98.5 146 GLY A N 1
ATOM 1047 C CA . GLY A 1 146 ? -24.891 -8.344 -1.38 1 98.5 146 GLY A CA 1
ATOM 1048 C C . GLY A 1 146 ? -23.797 -8.578 -0.35 1 98.5 146 GLY A C 1
ATOM 1049 O O . GLY A 1 146 ? -23.797 -7.941 0.704 1 98.5 146 GLY A O 1
ATOM 1050 N N . LEU A 1 147 ? -22.906 -9.477 -0.646 1 98.69 147 LEU A N 1
ATOM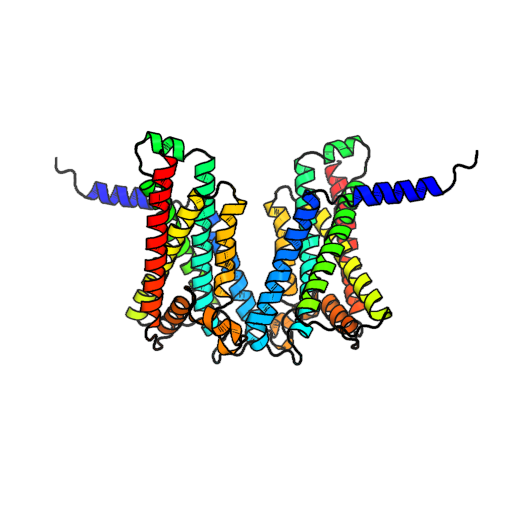 1051 C CA . LEU A 1 147 ? -21.812 -9.781 0.259 1 98.69 147 LEU A CA 1
ATOM 1052 C C . LEU A 1 147 ? -20.891 -8.57 0.431 1 98.69 147 LEU A C 1
ATOM 1054 O O . LEU A 1 147 ? -20.469 -8.266 1.545 1 98.69 147 LEU A O 1
ATOM 1058 N N . LEU A 1 148 ? -20.578 -7.898 -0.642 1 98.56 148 LEU A N 1
ATOM 1059 C CA . LEU A 1 148 ? -19.719 -6.715 -0.57 1 98.56 148 LEU A CA 1
ATOM 1060 C C . LEU A 1 148 ? -20.391 -5.617 0.257 1 98.56 148 LEU A C 1
ATOM 1062 O O . LEU A 1 148 ? -19.734 -4.965 1.073 1 98.56 148 LEU A O 1
ATOM 1066 N N . LEU A 1 149 ? -21.688 -5.41 0.04 1 98.5 149 LEU A N 1
ATOM 1067 C CA . LEU A 1 149 ? -22.406 -4.391 0.795 1 98.5 149 LEU A CA 1
ATOM 1068 C C . LEU A 1 149 ? -22.453 -4.738 2.279 1 98.5 149 LEU A C 1
ATOM 1070 O O . LEU A 1 149 ? -22.312 -3.855 3.131 1 98.5 149 LEU A O 1
ATOM 1074 N N . ALA A 1 150 ? -22.672 -6.012 2.525 1 98.44 150 ALA A N 1
ATOM 1075 C CA . ALA A 1 150 ? -22.656 -6.453 3.918 1 98.44 150 ALA A CA 1
ATOM 1076 C C . ALA A 1 150 ? -21.297 -6.18 4.555 1 98.44 150 ALA A C 1
ATOM 1078 O O . ALA A 1 150 ? -21.219 -5.715 5.695 1 98.44 150 ALA A O 1
ATOM 1079 N N . TYR A 1 151 ? -20.266 -6.523 3.859 1 98.56 151 TYR A N 1
ATOM 1080 C CA . TYR A 1 151 ? -18.906 -6.316 4.34 1 98.56 151 TYR A CA 1
ATOM 1081 C C . TYR A 1 151 ? -18.625 -4.832 4.559 1 98.56 151 TYR A C 1
ATOM 1083 O O . TYR A 1 151 ? -18.109 -4.438 5.609 1 98.56 151 TYR A O 1
ATOM 1091 N N . ILE A 1 152 ? -18.922 -3.936 3.574 1 98.31 152 ILE A N 1
ATOM 1092 C CA . ILE A 1 152 ? -18.719 -2.494 3.688 1 98.31 152 ILE A CA 1
ATOM 1093 C C . ILE A 1 152 ? -19.484 -1.963 4.906 1 98.31 152 ILE A C 1
ATOM 1095 O O . ILE A 1 152 ? -18.938 -1.167 5.676 1 98.31 152 ILE A O 1
ATOM 1099 N N . THR A 1 153 ? -20.703 -2.434 5.059 1 97.88 153 THR A N 1
ATOM 1100 C CA . THR A 1 153 ? -21.531 -1.974 6.172 1 97.88 153 THR A CA 1
ATOM 1101 C C . THR A 1 153 ? -20.906 -2.369 7.508 1 97.88 153 THR A C 1
ATOM 1103 O O . THR A 1 153 ? -20.781 -1.537 8.406 1 97.88 153 THR A O 1
ATOM 1106 N N . ALA A 1 154 ? -20.5 -3.609 7.621 1 97.81 154 ALA A N 1
ATOM 1107 C CA . ALA A 1 154 ? -19.922 -4.113 8.867 1 97.81 154 ALA A CA 1
ATOM 1108 C C . ALA A 1 154 ? -18.641 -3.363 9.219 1 97.81 154 ALA A C 1
ATOM 1110 O O . ALA A 1 154 ? -18.469 -2.91 10.352 1 97.81 154 ALA A O 1
ATOM 1111 N N . VAL A 1 155 ? -17.766 -3.209 8.25 1 97.5 155 VAL A N 1
ATOM 1112 C CA . VAL A 1 155 ? -16.484 -2.551 8.484 1 97.5 155 VAL A CA 1
ATOM 1113 C C . VAL A 1 155 ? -16.719 -1.068 8.773 1 97.5 155 VAL A C 1
ATOM 1115 O O . VAL A 1 155 ? -16.016 -0.475 9.594 1 97.5 155 VAL A O 1
ATOM 1118 N N . SER A 1 156 ? -17.641 -0.427 8.086 1 96.75 156 SER A N 1
ATOM 1119 C CA . SER A 1 156 ? -17.938 0.979 8.336 1 96.75 156 SER A CA 1
ATOM 1120 C C . SER A 1 156 ? -18.422 1.193 9.766 1 96.75 156 SER A C 1
ATOM 1122 O O . SER A 1 156 ? -18.016 2.148 10.43 1 96.75 156 SER A O 1
ATOM 1124 N N . TRP A 1 157 ? -19.344 0.31 10.195 1 95.38 157 TRP A N 1
ATOM 1125 C CA . TRP A 1 157 ? -19.828 0.414 11.562 1 95.38 157 TRP A CA 1
ATOM 1126 C C . TRP A 1 157 ? -18.688 0.245 12.562 1 95.38 157 TRP A C 1
ATOM 1128 O O . TRP A 1 157 ? -18.594 0.991 13.539 1 95.38 157 TRP A O 1
ATOM 1138 N N . LEU A 1 158 ? -17.922 -0.749 12.328 1 95.31 158 LEU A N 1
ATOM 1139 C CA . LEU A 1 158 ? -16.781 -0.989 13.203 1 95.31 158 LEU A CA 1
ATOM 1140 C C . LEU A 1 158 ? -15.844 0.217 13.219 1 95.31 158 LEU A C 1
ATOM 1142 O O . LEU A 1 158 ? -15.398 0.65 14.289 1 95.31 158 LEU A O 1
ATOM 1146 N N . SER A 1 159 ? -15.5 0.696 12.07 1 96 159 SER A N 1
ATOM 1147 C CA . SER A 1 159 ? -14.609 1.845 11.938 1 96 159 SER A CA 1
ATOM 1148 C C . SER A 1 159 ? -15.203 3.082 12.602 1 96 159 SER A C 1
ATOM 1150 O O . SER A 1 159 ? -14.492 3.848 13.258 1 96 159 SER A O 1
ATOM 1152 N N . ALA A 1 160 ? -16.453 3.303 12.43 1 92.75 160 ALA A N 1
ATOM 1153 C CA . ALA A 1 160 ? -17.141 4.422 13.078 1 92.75 160 ALA A CA 1
ATOM 1154 C C . ALA A 1 160 ? -17.031 4.316 14.594 1 92.75 160 ALA A C 1
ATOM 1156 O O . ALA A 1 160 ? -16.781 5.312 15.281 1 92.75 160 ALA A O 1
ATOM 1157 N N . ALA A 1 161 ? -17.297 3.15 15.117 1 90.62 161 ALA A N 1
ATOM 1158 C CA . ALA A 1 161 ? -17.203 2.934 16.562 1 90.62 161 ALA A CA 1
ATOM 1159 C C . ALA A 1 161 ? -15.797 3.242 17.062 1 90.62 161 ALA A C 1
ATOM 1161 O O . ALA A 1 161 ? -15.633 3.893 18.109 1 90.62 161 ALA A O 1
ATOM 1162 N N . ILE A 1 162 ? -14.852 2.789 16.328 1 91.56 162 ILE A N 1
ATOM 1163 C CA . ILE A 1 162 ? -13.461 3.035 16.703 1 91.56 162 ILE A CA 1
ATOM 1164 C C . ILE A 1 162 ? -13.164 4.531 16.625 1 91.56 162 ILE A C 1
ATOM 1166 O O . ILE A 1 162 ? -12.453 5.078 17.469 1 91.56 162 ILE A O 1
ATOM 1170 N N . GLY A 1 163 ? -13.648 5.129 15.594 1 89.62 163 GLY A N 1
ATOM 1171 C CA . GLY A 1 163 ? -13.484 6.566 15.453 1 89.62 163 GLY A CA 1
ATOM 1172 C C . GLY A 1 163 ? -14.023 7.348 16.641 1 89.62 163 GLY A C 1
ATOM 1173 O O . GLY A 1 163 ? -13.484 8.398 17 1 89.62 163 GLY A O 1
ATOM 1174 N N . LEU A 1 164 ? -15.047 6.883 17.297 1 84.31 164 LEU A N 1
ATOM 1175 C CA . LEU A 1 164 ? -15.617 7.512 18.484 1 84.31 164 LEU A CA 1
ATOM 1176 C C . LEU A 1 164 ? -14.648 7.426 19.656 1 84.31 164 LEU A C 1
ATOM 1178 O O . LEU A 1 164 ? -14.633 8.305 20.516 1 84.31 164 LEU A O 1
ATOM 1182 N N . LEU A 1 165 ? -13.898 6.359 19.578 1 84.25 165 LEU A N 1
ATOM 1183 C CA . LEU A 1 165 ? -13.023 6.09 20.703 1 84.25 165 LEU A CA 1
ATOM 1184 C C . LEU A 1 165 ? -11.68 6.789 20.547 1 84.25 165 LEU A C 1
ATOM 1186 O O . LEU A 1 165 ? -10.977 7.02 21.531 1 84.25 165 LEU A O 1
ATOM 1190 N N . THR A 1 166 ? -11.391 7.008 19.312 1 84.75 166 THR A N 1
ATOM 1191 C CA . THR A 1 166 ? -10.062 7.559 19.047 1 84.75 166 THR A CA 1
ATOM 1192 C C . THR A 1 166 ? -10.094 9.086 19.094 1 84.75 166 THR A C 1
ATOM 1194 O O . THR A 1 166 ? -11.047 9.703 18.609 1 84.75 166 THR A O 1
ATOM 1197 N N . ARG A 1 167 ? -9.164 9.758 19.719 1 77.31 167 ARG A N 1
ATOM 1198 C CA . ARG A 1 167 ? -9.125 11.203 19.953 1 77.31 167 ARG A CA 1
ATOM 1199 C C . ARG A 1 167 ? -8.109 11.875 19.031 1 77.31 167 ARG A C 1
ATOM 1201 O O . ARG A 1 167 ? -7.938 13.094 19.078 1 77.31 167 ARG A O 1
ATOM 1208 N N . THR A 1 168 ? -7.414 10.992 18.297 1 82.38 168 THR A N 1
ATOM 1209 C CA . THR A 1 168 ? -6.414 11.578 17.422 1 82.38 168 THR A CA 1
ATOM 1210 C C . THR A 1 168 ? -6.492 10.969 16.031 1 82.38 168 THR A C 1
ATOM 1212 O O . THR A 1 168 ? -6.883 9.805 15.875 1 82.38 168 THR A O 1
ATOM 1215 N N . PRO A 1 169 ? -6.109 11.734 15.078 1 81.5 169 PRO A N 1
ATOM 1216 C CA . PRO A 1 169 ? -6.07 11.211 13.711 1 81.5 169 PRO A CA 1
ATOM 1217 C C . PRO A 1 169 ? -5.141 10.008 13.57 1 81.5 169 PRO A C 1
ATOM 1219 O O . PRO A 1 169 ? -5.434 9.094 12.797 1 81.5 169 PRO A O 1
ATOM 1222 N N . GLU A 1 170 ? -4.105 9.984 14.305 1 81.88 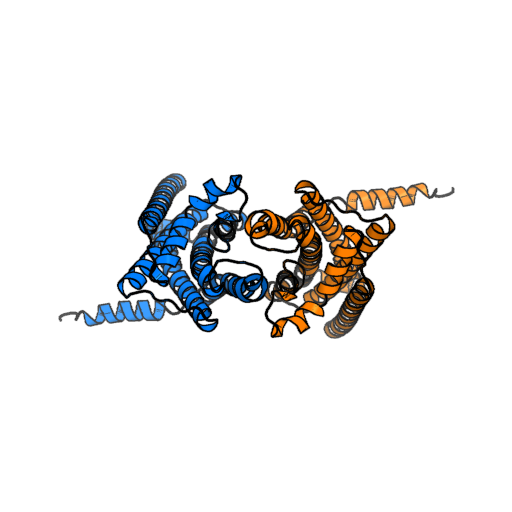170 GLU A N 1
ATOM 1223 C CA . GLU A 1 170 ? -3.154 8.875 14.25 1 81.88 170 GLU A CA 1
ATOM 1224 C C . GLU A 1 170 ? -3.787 7.578 14.742 1 81.88 170 GLU A C 1
ATOM 1226 O O . GLU A 1 170 ? -3.631 6.531 14.109 1 81.88 170 GLU A O 1
ATOM 1231 N N . ALA A 1 171 ? -4.484 7.738 15.797 1 82.62 171 ALA A N 1
ATOM 1232 C CA . ALA A 1 171 ? -5.164 6.566 16.344 1 82.62 171 ALA A CA 1
ATOM 1233 C C . ALA A 1 171 ? -6.273 6.086 15.414 1 82.62 171 ALA A C 1
ATOM 1235 O O . ALA A 1 171 ? -6.438 4.883 15.211 1 82.62 171 ALA A O 1
ATOM 1236 N N . ALA A 1 172 ? -6.992 6.996 14.883 1 86.81 172 ALA A N 1
ATOM 1237 C CA . ALA A 1 172 ? -8.047 6.652 13.938 1 86.81 172 ALA A CA 1
ATOM 1238 C C . ALA A 1 172 ? -7.469 6.027 12.672 1 86.81 172 ALA A C 1
ATOM 1240 O O . ALA A 1 172 ? -8.07 5.117 12.094 1 86.81 172 ALA A O 1
ATOM 1241 N N . GLY A 1 173 ? -6.336 6.465 12.258 1 89.75 173 GLY A N 1
ATOM 1242 C CA . GLY A 1 173 ? -5.672 5.961 11.07 1 89.75 173 GLY A CA 1
ATOM 1243 C C . GLY A 1 173 ? -5.199 4.523 11.211 1 89.75 173 GLY A C 1
ATOM 1244 O O . GLY A 1 173 ? -5.027 3.822 10.211 1 89.75 173 GLY A O 1
ATOM 1245 N N . ALA A 1 174 ? -5.035 4.066 12.438 1 86.56 174 ALA A N 1
ATOM 1246 C CA . ALA A 1 174 ? -4.57 2.707 12.703 1 86.56 174 ALA A CA 1
ATOM 1247 C C . ALA A 1 174 ? -5.539 1.676 12.133 1 86.56 174 ALA A C 1
ATOM 1249 O O . ALA A 1 174 ? -5.121 0.614 11.664 1 86.56 174 ALA A O 1
ATOM 1250 N N . VAL A 1 175 ? -6.785 2.004 12.148 1 88.75 175 VAL A N 1
ATOM 1251 C CA . VAL A 1 175 ? -7.785 1.091 11.602 1 88.75 175 VAL A CA 1
ATOM 1252 C C . VAL A 1 175 ? -7.617 0.988 10.086 1 88.75 175 VAL A C 1
ATOM 1254 O O . VAL A 1 175 ? -7.703 -0.103 9.516 1 88.75 175 VAL A O 1
ATOM 1257 N N . THR A 1 176 ? -7.426 2.141 9.492 1 88.06 176 THR A N 1
ATOM 1258 C CA . THR A 1 176 ? -7.215 2.16 8.047 1 88.06 176 THR A CA 1
ATOM 1259 C C . THR A 1 176 ? -5.965 1.37 7.676 1 88.06 176 THR A C 1
ATOM 1261 O O . THR A 1 176 ? -5.973 0.601 6.711 1 88.06 176 THR A O 1
ATOM 1264 N N . PHE A 1 177 ? -4.984 1.484 8.484 1 86.56 177 PHE A N 1
ATOM 1265 C CA . PHE A 1 177 ? -3.73 0.777 8.242 1 86.56 177 PHE A CA 1
ATOM 1266 C C . PHE A 1 177 ? -3.926 -0.729 8.367 1 86.56 177 PHE A C 1
ATOM 1268 O O . PHE A 1 177 ? -3.443 -1.496 7.535 1 86.56 177 PHE A O 1
ATOM 1275 N N . ALA A 1 178 ? -4.59 -1.116 9.359 1 89.06 178 ALA A N 1
ATOM 1276 C CA . ALA A 1 178 ? -4.855 -2.535 9.586 1 89.06 178 ALA A CA 1
ATOM 1277 C C . ALA A 1 178 ? -5.633 -3.139 8.422 1 89.06 178 ALA A C 1
ATOM 1279 O O . ALA A 1 178 ? -5.309 -4.234 7.953 1 89.06 178 ALA A O 1
ATOM 1280 N N . MET A 1 179 ? -6.566 -2.438 7.953 1 90.38 179 MET A N 1
ATOM 1281 C CA . MET A 1 179 ? -7.414 -2.934 6.875 1 90.38 179 MET A CA 1
ATOM 1282 C C . MET A 1 179 ? -6.656 -2.963 5.551 1 90.38 179 MET A C 1
ATOM 1284 O O . MET A 1 179 ? -6.93 -3.801 4.691 1 90.38 179 MET A O 1
ATOM 1288 N N . MET A 1 180 ? -5.723 -2.053 5.445 1 89 180 MET A N 1
ATOM 1289 C CA . MET A 1 180 ? -4.914 -2.01 4.234 1 89 180 MET A CA 1
ATOM 1290 C C . MET A 1 180 ? -4.055 -3.264 4.109 1 89 180 MET A C 1
ATOM 1292 O O . MET A 1 180 ? -3.777 -3.725 3 1 89 180 MET A O 1
ATOM 1296 N N . PHE A 1 181 ? -3.717 -3.832 5.188 1 91.69 181 PHE A N 1
ATOM 1297 C CA . PHE A 1 181 ? -2.752 -4.926 5.16 1 91.69 181 PHE A CA 1
ATOM 1298 C C . PHE A 1 181 ? -3.447 -6.266 5.344 1 91.69 181 PHE A C 1
ATOM 1300 O O . PHE A 1 181 ? -2.887 -7.312 5.016 1 91.69 181 PHE A O 1
ATOM 1307 N N . LEU A 1 182 ? -4.695 -6.277 5.77 1 93.69 182 LEU A N 1
ATOM 1308 C CA . LEU A 1 182 ? -5.414 -7.488 6.145 1 93.69 182 LEU A CA 1
ATOM 1309 C C . LEU A 1 182 ? -5.555 -8.43 4.949 1 93.69 182 LEU A C 1
ATOM 1311 O O . LEU A 1 182 ? -5.477 -9.648 5.105 1 93.69 182 LEU A O 1
ATOM 1315 N N . PRO A 1 183 ? -5.66 -7.945 3.723 1 96.12 183 PRO A N 1
ATOM 1316 C CA . PRO A 1 183 ? -5.859 -8.859 2.596 1 96.12 183 PRO A CA 1
ATOM 1317 C C . PRO A 1 183 ? -4.57 -9.555 2.166 1 96.12 183 PRO A C 1
ATOM 1319 O O . PRO A 1 183 ? -4.609 -10.508 1.381 1 96.12 183 PRO A O 1
ATOM 1322 N N . TYR A 1 184 ? -3.498 -9.117 2.635 1 96.31 184 TYR A N 1
ATOM 1323 C CA . TYR A 1 184 ? -2.24 -9.68 2.162 1 96.31 184 TYR A CA 1
ATOM 1324 C C . TYR A 1 184 ? -2.035 -11.086 2.717 1 96.31 184 TYR A C 1
ATOM 1326 O O . TYR A 1 184 ? -1.724 -12.016 1.971 1 96.31 184 TYR A O 1
ATOM 1334 N N . PRO A 1 185 ? -2.254 -11.305 4.012 1 96.44 185 PRO A N 1
ATOM 1335 C CA . PRO A 1 185 ? -2.229 -12.688 4.484 1 96.44 185 PRO A CA 1
ATOM 1336 C C . PRO A 1 185 ? -3.555 -13.414 4.258 1 96.44 185 PRO A C 1
ATOM 1338 O O . PRO A 1 185 ? -4.18 -13.883 5.215 1 96.44 185 PRO A O 1
ATOM 1341 N N . SER A 1 186 ? -3.975 -13.484 3.059 1 97.69 186 SER A N 1
ATOM 1342 C CA . SER A 1 186 ? -5.184 -14.141 2.578 1 97.69 186 SER A CA 1
ATOM 1343 C C . SER A 1 186 ? -4.984 -14.711 1.177 1 97.69 186 SER A C 1
ATOM 1345 O O . SER A 1 186 ? -3.855 -14.781 0.685 1 97.69 186 SER A O 1
ATOM 1347 N N . SER A 1 187 ? -6.059 -15.117 0.547 1 97.62 187 SER A N 1
ATOM 1348 C CA . SER A 1 187 ? -5.988 -15.68 -0.799 1 97.62 187 SER A CA 1
ATOM 1349 C C . SER A 1 187 ? -6.109 -14.586 -1.857 1 97.62 187 SER A C 1
ATOM 1351 O O . SER A 1 187 ? -6.234 -14.883 -3.049 1 97.62 187 SER A O 1
ATOM 1353 N N . ALA A 1 188 ? -5.992 -13.352 -1.445 1 97.81 188 ALA A N 1
ATOM 1354 C CA . ALA A 1 188 ? -6.277 -12.234 -2.338 1 97.81 188 ALA A CA 1
ATOM 1355 C C . ALA A 1 188 ? -5.266 -12.164 -3.477 1 97.81 188 ALA A C 1
ATOM 1357 O O . ALA A 1 188 ? -5.637 -11.992 -4.641 1 97.81 188 ALA A O 1
ATOM 1358 N N . PHE A 1 189 ? -3.982 -12.383 -3.176 1 97.69 189 PHE A N 1
ATOM 1359 C CA . PHE A 1 189 ? -2.957 -12.031 -4.152 1 97.69 189 PHE A CA 1
ATOM 1360 C C . PHE A 1 189 ? -2.182 -13.266 -4.586 1 97.69 189 PHE A C 1
ATOM 1362 O O . PHE A 1 189 ? -1.629 -13.305 -5.688 1 97.69 189 PHE A O 1
ATOM 1369 N N . VAL A 1 190 ? -2.113 -14.227 -3.723 1 97.44 190 VAL A N 1
ATOM 1370 C CA . VAL A 1 190 ? -1.432 -15.484 -4.02 1 97.44 190 VAL A CA 1
ATOM 1371 C C . VAL A 1 190 ? -2.172 -16.641 -3.354 1 97.44 190 VAL A C 1
ATOM 1373 O O . VAL A 1 190 ? -2.881 -16.453 -2.365 1 97.44 190 VAL A O 1
ATOM 1376 N N . PRO A 1 191 ? -2.021 -17.844 -3.939 1 97.19 191 PRO A N 1
ATOM 1377 C CA . PRO A 1 191 ? -2.576 -19 -3.229 1 97.19 191 PRO A CA 1
ATOM 1378 C C . PRO A 1 191 ? -1.97 -19.188 -1.84 1 97.19 191 PRO A C 1
ATOM 1380 O O . PRO A 1 191 ? -0.758 -19.031 -1.666 1 97.19 191 PRO A O 1
ATOM 1383 N N . ILE A 1 192 ? -2.805 -19.547 -0.887 1 97.25 192 ILE A N 1
ATOM 1384 C CA . ILE A 1 192 ? -2.387 -19.656 0.506 1 97.25 192 ILE A CA 1
ATOM 1385 C C . ILE A 1 192 ? -1.352 -20.766 0.645 1 97.25 192 ILE A C 1
ATOM 1387 O O . ILE A 1 192 ? -0.446 -20.688 1.478 1 97.25 192 ILE A O 1
ATOM 1391 N N . ASP A 1 193 ? -1.397 -21.75 -0.226 1 96.81 193 ASP A N 1
ATOM 1392 C CA . ASP A 1 193 ? -0.499 -22.891 -0.156 1 96.81 193 ASP A CA 1
ATOM 1393 C C . ASP A 1 193 ? 0.948 -22.484 -0.403 1 96.81 193 ASP A C 1
ATOM 1395 O O . ASP A 1 193 ? 1.878 -23.219 -0.088 1 96.81 193 ASP A O 1
ATOM 1399 N N . THR A 1 194 ? 1.147 -21.266 -1.007 1 95.81 194 THR A N 1
ATOM 1400 C CA . THR A 1 194 ? 2.5 -20.797 -1.292 1 95.81 194 THR A CA 1
ATOM 1401 C C . THR A 1 194 ? 3.078 -20.047 -0.094 1 95.81 194 THR A C 1
ATOM 1403 O O . THR A 1 194 ? 4.262 -19.703 -0.084 1 95.81 194 THR A O 1
ATOM 1406 N N . MET A 1 195 ? 2.268 -19.781 0.907 1 96.12 195 MET A N 1
ATOM 1407 C CA . MET A 1 195 ? 2.73 -19.125 2.121 1 96.12 195 MET A CA 1
ATOM 1408 C C . MET A 1 195 ? 3.336 -20.125 3.094 1 96.12 195 MET A C 1
ATOM 1410 O O . MET A 1 195 ? 3.109 -21.328 2.967 1 96.12 195 MET A O 1
ATOM 1414 N N . PRO A 1 196 ? 4.125 -19.594 4.051 1 95.44 196 PRO A N 1
ATOM 1415 C CA . PRO A 1 196 ? 4.645 -20.516 5.066 1 95.44 196 PRO A CA 1
ATOM 1416 C C . PRO A 1 196 ? 3.535 -21.203 5.867 1 95.44 196 PRO A C 1
ATOM 1418 O O . PRO A 1 196 ? 2.514 -20.578 6.168 1 95.44 196 PRO A O 1
ATOM 1421 N N . GLY A 1 197 ? 3.785 -22.469 6.246 1 96.31 197 GLY A N 1
ATOM 1422 C CA . GLY A 1 197 ? 2.793 -23.297 6.91 1 96.31 197 GLY A CA 1
ATOM 1423 C C . GLY A 1 197 ? 2.197 -22.641 8.141 1 96.31 197 GLY A C 1
ATOM 1424 O O . GLY A 1 197 ? 0.999 -22.781 8.406 1 96.31 197 GLY A O 1
ATOM 1425 N N . TRP A 1 198 ? 2.994 -21.875 8.938 1 95.38 198 TRP A N 1
ATOM 1426 C CA . TRP A 1 198 ? 2.537 -21.297 10.195 1 95.38 198 TRP A CA 1
ATOM 1427 C C . TRP A 1 198 ? 1.513 -20.188 9.945 1 95.38 198 TRP A C 1
ATOM 1429 O O . TRP A 1 198 ? 0.772 -19.812 10.852 1 95.38 198 TRP A O 1
ATOM 1439 N N . LEU A 1 199 ? 1.365 -19.734 8.641 1 96.19 199 LEU A N 1
ATOM 1440 C CA . LEU A 1 199 ? 0.454 -18.641 8.32 1 96.19 199 LEU A CA 1
ATOM 1441 C C . LEU A 1 199 ? -0.883 -19.188 7.82 1 96.19 199 LEU A C 1
ATOM 1443 O O . LEU A 1 199 ? -1.854 -18.422 7.703 1 96.19 199 LEU A O 1
ATOM 1447 N N . HIS A 1 200 ? -0.942 -20.453 7.504 1 97.31 200 HIS A N 1
ATOM 1448 C CA . HIS A 1 200 ? -2.115 -21.047 6.867 1 97.31 200 HIS A CA 1
ATOM 1449 C C . HIS A 1 200 ? -3.352 -20.891 7.746 1 97.31 200 HIS A C 1
ATOM 1451 O O . HIS A 1 200 ? -4.426 -20.531 7.258 1 97.31 200 HIS A O 1
ATOM 1457 N N . GLY A 1 201 ? -3.17 -21.188 9.039 1 96.75 201 GLY A N 1
ATOM 1458 C CA . GLY A 1 201 ? -4.297 -21.078 9.953 1 96.75 201 GLY A CA 1
ATOM 1459 C C . GLY A 1 201 ? -4.941 -19.703 9.938 1 96.75 201 GLY A C 1
ATOM 1460 O O . GLY A 1 201 ? -6.164 -19.594 9.82 1 96.75 201 GLY A O 1
ATOM 1461 N N . PHE A 1 202 ? -4.191 -18.719 10.031 1 97.44 202 PHE A N 1
ATOM 1462 C CA . PHE A 1 202 ? -4.699 -17.359 10.023 1 97.44 202 PHE A CA 1
ATOM 1463 C C . PHE A 1 202 ? -5.223 -16.984 8.641 1 97.44 202 PHE A C 1
ATOM 1465 O O . PHE A 1 202 ? -6.324 -16.438 8.516 1 97.44 202 PHE A O 1
ATOM 1472 N N . ALA A 1 203 ? -4.48 -17.234 7.578 1 97.44 203 ALA A N 1
ATOM 1473 C CA . ALA A 1 203 ? -4.812 -16.828 6.211 1 97.44 203 ALA A CA 1
ATOM 1474 C C . ALA A 1 203 ? -6.117 -17.469 5.75 1 97.44 203 ALA A C 1
ATOM 1476 O O . ALA A 1 203 ? -6.875 -16.875 4.984 1 97.44 203 ALA A O 1
ATOM 1477 N N . GLU A 1 204 ? -6.406 -18.656 6.238 1 96.81 204 GLU A N 1
ATOM 1478 C CA . GLU A 1 204 ? -7.582 -19.406 5.789 1 96.81 204 GLU A CA 1
ATOM 1479 C C . GLU A 1 204 ? -8.828 -18.984 6.562 1 96.81 204 GLU A C 1
ATOM 1481 O O . GLU A 1 204 ? -9.953 -19.156 6.086 1 96.81 204 GLU A O 1
ATOM 1486 N N . HIS A 1 205 ? -8.586 -18.344 7.75 1 95.88 205 HIS A N 1
ATOM 1487 C CA . HIS A 1 205 ? -9.75 -18.203 8.625 1 95.88 205 HIS A CA 1
ATOM 1488 C C . HIS A 1 205 ? -10.023 -16.734 8.938 1 95.88 205 HIS A C 1
ATOM 1490 O O . HIS A 1 205 ? -11.023 -16.406 9.578 1 95.88 205 HIS A O 1
ATOM 1496 N N . GLN A 1 206 ? -9.172 -15.938 8.539 1 96.38 206 GLN A N 1
ATOM 1497 C CA . GLN A 1 206 ? -9.406 -14.523 8.812 1 96.38 206 GLN A CA 1
ATOM 1498 C C . GLN A 1 206 ? -10.602 -14 8.023 1 96.38 206 GLN A C 1
ATOM 1500 O O . GLN A 1 206 ? -11.039 -14.625 7.062 1 96.38 206 GLN A O 1
ATOM 1505 N N . PRO A 1 207 ? -11.211 -12.836 8.375 1 96.31 207 PRO A N 1
ATOM 1506 C CA . PRO A 1 207 ? -12.539 -12.406 7.926 1 96.31 207 PRO A CA 1
ATOM 1507 C C . PRO A 1 207 ? -12.602 -12.156 6.418 1 96.31 207 PRO A C 1
ATOM 1509 O O . PRO A 1 207 ? -13.648 -12.359 5.801 1 96.31 207 PRO A O 1
ATOM 1512 N N . VAL A 1 208 ? -11.523 -11.797 5.832 1 97.94 208 VAL A N 1
ATOM 1513 C CA . VAL A 1 208 ? -11.633 -11.352 4.445 1 97.94 208 VAL A CA 1
ATOM 1514 C C . VAL A 1 208 ? -11.461 -12.539 3.504 1 97.94 208 VAL A C 1
ATOM 1516 O O . VAL A 1 208 ? -11.906 -12.5 2.355 1 97.94 208 VAL A O 1
ATOM 1519 N N . THR A 1 209 ? -10.805 -13.625 3.979 1 98.5 209 THR A N 1
ATOM 1520 C CA . THR A 1 209 ? -10.508 -14.75 3.104 1 98.5 209 THR A CA 1
ATOM 1521 C C . THR A 1 209 ? -11.789 -15.398 2.596 1 98.5 209 THR A C 1
ATOM 1523 O O . THR A 1 209 ? -11.984 -15.555 1.389 1 98.5 209 THR A O 1
ATOM 1526 N N . PRO A 1 210 ? -12.734 -15.75 3.471 1 98.69 210 PRO A N 1
ATOM 1527 C CA . PRO A 1 210 ? -13.969 -16.328 2.93 1 98.69 210 PRO A CA 1
ATOM 1528 C C . PRO A 1 210 ? -14.727 -15.367 2.023 1 98.69 210 PRO A C 1
ATOM 1530 O O . PRO A 1 210 ? -15.391 -15.797 1.078 1 98.69 210 PRO A O 1
ATOM 1533 N N . LEU A 1 211 ? -14.641 -14.125 2.299 1 98.75 211 LEU A N 1
ATOM 1534 C CA . LEU A 1 211 ? -15.273 -13.141 1.426 1 98.75 211 LEU A CA 1
ATOM 1535 C C . LEU A 1 211 ? -14.617 -13.133 0.047 1 98.75 211 LEU A C 1
ATOM 1537 O O . LEU A 1 211 ? -15.312 -13.125 -0.972 1 98.75 211 LEU A O 1
ATOM 1541 N N . ILE A 1 212 ? -13.312 -13.164 -0.004 1 98.69 212 ILE A N 1
ATOM 1542 C CA . ILE A 1 212 ? -12.57 -13.156 -1.257 1 98.69 212 ILE A CA 1
ATOM 1543 C C . ILE A 1 212 ? -12.883 -14.422 -2.053 1 98.69 212 ILE A C 1
ATOM 1545 O O . ILE A 1 212 ? -13.133 -14.359 -3.258 1 98.69 212 ILE A O 1
ATOM 1549 N N . GLU A 1 213 ? -12.891 -15.547 -1.363 1 98.5 213 GLU A N 1
ATOM 1550 C CA . GLU A 1 213 ? -13.195 -16.812 -2.027 1 98.5 213 GLU A CA 1
ATOM 1551 C C . GLU A 1 213 ? -14.633 -16.828 -2.553 1 98.5 213 GLU A C 1
ATOM 1553 O O . GLU A 1 213 ? -14.906 -17.391 -3.613 1 98.5 213 GLU A O 1
ATOM 1558 N N . SER A 1 214 ? -15.508 -16.25 -1.798 1 98.75 214 SER A N 1
ATOM 1559 C CA . SER A 1 214 ? -16.891 -16.125 -2.258 1 98.75 214 SER A CA 1
ATOM 1560 C C . SER A 1 214 ? -16.969 -15.281 -3.52 1 98.75 214 SER A C 1
ATOM 1562 O O . SER A 1 214 ? -17.625 -15.672 -4.488 1 98.75 214 SER A O 1
ATOM 1564 N N . MET A 1 215 ? -16.328 -14.156 -3.463 1 98.69 215 MET A N 1
ATOM 1565 C CA . MET A 1 215 ? -16.328 -13.258 -4.613 1 98.69 215 MET A CA 1
ATOM 1566 C C . MET A 1 215 ? -15.758 -13.953 -5.844 1 98.69 215 MET A C 1
ATOM 1568 O O . MET A 1 215 ? -16.312 -13.852 -6.941 1 98.69 215 MET A O 1
ATOM 1572 N N . ARG A 1 216 ? -14.672 -14.625 -5.598 1 98.12 216 ARG A N 1
ATOM 1573 C CA . ARG A 1 216 ? -14.016 -15.328 -6.695 1 98.12 216 ARG A CA 1
ATOM 1574 C C . ARG A 1 216 ? -14.938 -16.391 -7.297 1 98.12 216 ARG A C 1
ATOM 1576 O O . ARG A 1 216 ? -15.148 -16.406 -8.508 1 98.12 216 ARG A O 1
ATOM 1583 N N . GLY A 1 217 ? -15.5 -17.219 -6.504 1 98.12 217 GLY A N 1
ATOM 1584 C CA . GLY A 1 217 ? -16.391 -18.25 -6.992 1 98.12 217 GLY A CA 1
ATOM 1585 C C . GLY A 1 217 ? -17.625 -17.703 -7.672 1 98.12 217 GLY A C 1
ATOM 1586 O O . GLY A 1 217 ? -18.016 -18.172 -8.75 1 98.12 217 GLY A O 1
ATOM 1587 N N . LEU A 1 218 ? -18.234 -16.703 -7.098 1 98.38 218 LEU A N 1
ATOM 1588 C CA . LEU A 1 218 ? -19.469 -16.141 -7.625 1 98.38 218 LEU A CA 1
ATOM 1589 C C . LEU A 1 218 ? -19.234 -15.43 -8.953 1 98.38 218 LEU A C 1
ATOM 1591 O O . LEU A 1 218 ? -20 -15.594 -9.898 1 98.38 218 LEU A O 1
ATOM 1595 N N . LEU A 1 219 ? -18.141 -14.664 -9.055 1 98 219 LEU A N 1
ATOM 1596 C CA . LEU A 1 219 ? -17.875 -13.875 -10.25 1 98 219 LEU A CA 1
ATOM 1597 C C . LEU A 1 219 ? -17.391 -14.758 -11.398 1 98 219 LEU A C 1
ATOM 1599 O O . LEU A 1 219 ? -17.578 -14.422 -12.57 1 98 219 LEU A O 1
ATOM 1603 N N . LEU A 1 220 ? -16.812 -15.922 -11.055 1 97.19 220 LEU A N 1
ATOM 1604 C CA . LEU A 1 220 ? -16.281 -16.797 -12.086 1 97.19 220 LEU A CA 1
ATOM 1605 C C . LEU A 1 220 ? -17.172 -18.016 -12.297 1 97.19 220 LEU A C 1
ATOM 1607 O O . LEU A 1 220 ? -16.797 -18.953 -13 1 97.19 220 LEU A O 1
ATOM 1611 N N . ASP A 1 221 ? -18.297 -17.984 -11.664 1 96.31 221 ASP A N 1
ATOM 1612 C CA . ASP A 1 221 ? -19.281 -19.047 -11.773 1 96.31 221 ASP A CA 1
ATOM 1613 C C . ASP A 1 221 ? -18.672 -20.406 -11.375 1 96.31 221 ASP A C 1
ATOM 1615 O O . ASP A 1 221 ? -18.781 -21.375 -12.125 1 96.31 221 ASP A O 1
ATOM 1619 N N . GLN A 1 222 ? -17.938 -20.375 -10.336 1 95.38 222 GLN A N 1
ATOM 1620 C CA . GLN A 1 222 ? -17.344 -21.547 -9.727 1 95.38 222 GLN A CA 1
ATOM 1621 C C . GLN A 1 222 ? -18 -21.875 -8.391 1 95.38 222 GLN A C 1
ATOM 1623 O O . GLN A 1 222 ? -18.641 -21.016 -7.781 1 95.38 222 GLN A O 1
ATOM 1628 N N . PRO A 1 223 ? -17.906 -23.141 -7.992 1 95.62 223 PRO A N 1
ATOM 1629 C CA . PRO A 1 223 ? -18.484 -23.5 -6.695 1 95.62 223 PRO A CA 1
ATOM 1630 C C . PRO A 1 223 ? -17.906 -22.688 -5.543 1 95.62 223 PRO A C 1
ATOM 1632 O O . PRO A 1 223 ? -16.688 -22.484 -5.48 1 95.62 223 PRO A O 1
ATOM 1635 N N . VAL A 1 224 ? -18.781 -22.219 -4.691 1 95.88 224 VAL A N 1
ATOM 1636 C CA . VAL A 1 224 ? -18.328 -21.344 -3.619 1 95.88 224 VAL A CA 1
ATOM 1637 C C . VAL A 1 224 ? -18.359 -22.078 -2.287 1 95.88 224 VAL A C 1
ATOM 1639 O O . VAL A 1 224 ? -17.797 -21.625 -1.296 1 95.88 224 VAL A O 1
ATOM 1642 N N . GLY A 1 225 ? -18.984 -23.234 -2.217 1 96.12 225 GLY A N 1
ATOM 1643 C CA . GLY A 1 225 ? -19.094 -23.969 -0.963 1 96.12 225 GLY A CA 1
ATOM 1644 C C . GLY A 1 225 ? -19.75 -23.156 0.137 1 96.12 225 GLY A C 1
ATOM 1645 O O . GLY A 1 225 ? -20.797 -22.547 -0.08 1 96.12 225 GLY A O 1
ATOM 1646 N N . ASN A 1 226 ? -19.141 -23.188 1.356 1 97.44 226 ASN A N 1
ATOM 1647 C CA . ASN A 1 226 ? -19.703 -22.484 2.508 1 97.44 226 ASN A CA 1
ATOM 1648 C C . ASN A 1 226 ? -19.078 -21.109 2.678 1 97.44 226 ASN A C 1
ATOM 1650 O O . ASN A 1 226 ? -19.375 -20.391 3.641 1 97.44 226 ASN A O 1
ATOM 1654 N N . SER A 1 227 ? -18.281 -20.688 1.769 1 97.81 227 SER A N 1
ATOM 1655 C CA . SER A 1 227 ? -17.531 -19.453 1.91 1 97.81 227 SER A CA 1
ATOM 1656 C C . SER A 1 227 ? -18.453 -18.25 2.092 1 97.81 227 SER A C 1
ATOM 1658 O O . SER A 1 227 ? -18.219 -17.406 2.951 1 97.81 227 SER A O 1
ATOM 1660 N N . PRO A 1 228 ? -19.562 -18.172 1.315 1 98.31 228 PRO A N 1
ATOM 1661 C CA . PRO A 1 228 ? -20.438 -17.016 1.496 1 98.31 228 PRO A CA 1
ATOM 1662 C C . PRO A 1 228 ? -21.078 -16.969 2.885 1 98.31 228 PRO A C 1
ATOM 1664 O O . PRO A 1 228 ? -21.203 -15.891 3.471 1 98.31 228 PRO A O 1
ATOM 1667 N N . TRP A 1 229 ? -21.391 -18.109 3.393 1 98.06 229 TRP A N 1
ATOM 1668 C CA . TRP A 1 229 ? -22 -18.172 4.715 1 98.06 229 TRP A CA 1
ATOM 1669 C C . TRP A 1 229 ? -20.984 -17.797 5.797 1 98.06 229 TRP A C 1
ATOM 1671 O O . TRP A 1 229 ? -21.328 -17.109 6.766 1 98.06 229 TRP A O 1
ATOM 1681 N N . ILE A 1 230 ? -19.812 -18.281 5.688 1 98.38 230 ILE A N 1
ATOM 1682 C CA . ILE A 1 230 ? -18.75 -17.938 6.629 1 98.38 230 ILE A CA 1
ATOM 1683 C C . ILE A 1 230 ? -18.469 -16.438 6.562 1 98.38 230 ILE A C 1
ATOM 1685 O O . ILE A 1 230 ? -18.297 -15.789 7.594 1 98.38 230 ILE A O 1
ATOM 1689 N N . ALA A 1 231 ? -18.406 -15.883 5.324 1 98.56 231 ALA A N 1
ATOM 1690 C CA . ALA A 1 231 ? -18.219 -14.445 5.145 1 98.56 231 ALA A CA 1
ATOM 1691 C C . ALA A 1 231 ? -19.328 -13.656 5.832 1 98.56 231 ALA A C 1
ATOM 1693 O O . ALA A 1 231 ? -19.047 -12.672 6.523 1 98.56 231 ALA A O 1
ATOM 1694 N N . LEU A 1 232 ? -20.562 -14.125 5.672 1 98.44 232 LEU A N 1
ATOM 1695 C CA . LEU A 1 232 ? -21.688 -13.453 6.309 1 98.44 232 LEU A CA 1
ATOM 1696 C C . LEU A 1 232 ? -21.594 -13.555 7.828 1 98.44 232 LEU A C 1
ATOM 1698 O O . LEU A 1 232 ? -21.969 -12.625 8.547 1 98.44 232 LEU A O 1
ATOM 1702 N N . GLY A 1 233 ? -21.188 -14.703 8.281 1 98.44 233 GLY A N 1
ATOM 1703 C CA . GLY A 1 233 ? -20.969 -14.859 9.711 1 98.44 233 GLY A CA 1
ATOM 1704 C C . GLY A 1 233 ? -19.969 -13.859 10.266 1 98.44 233 GLY A C 1
ATOM 1705 O O . GLY A 1 233 ? -20.188 -13.273 11.328 1 98.44 233 GLY A O 1
ATOM 1706 N N . TRP A 1 234 ? -18.828 -13.695 9.602 1 98.06 234 TRP A N 1
ATOM 1707 C CA . TRP A 1 234 ? -17.828 -12.711 10 1 98.06 234 TRP A CA 1
ATOM 1708 C C . TRP A 1 234 ? -18.406 -11.305 9.984 1 98.06 234 TRP A C 1
ATOM 1710 O O . TRP A 1 234 ? -18.188 -10.523 10.914 1 98.06 234 TRP A O 1
ATOM 1720 N N . CYS A 1 235 ? -19.172 -10.945 8.945 1 98.12 235 CYS A N 1
ATOM 1721 C CA . CYS A 1 235 ? -19.781 -9.625 8.852 1 98.12 235 CYS A CA 1
ATOM 1722 C C . CYS A 1 235 ? -20.75 -9.391 10.008 1 98.12 235 CYS A C 1
ATOM 1724 O O . CYS A 1 235 ? -20.734 -8.32 10.617 1 98.12 235 CYS A O 1
ATOM 1726 N N . ALA A 1 236 ? -21.562 -10.391 10.273 1 97.81 236 ALA A N 1
ATOM 1727 C CA . ALA A 1 236 ? -22.516 -10.297 11.383 1 97.81 236 ALA A CA 1
ATOM 1728 C C . ALA A 1 236 ? -21.781 -10.133 12.719 1 97.81 236 ALA A C 1
ATOM 1730 O O . ALA A 1 236 ? -22.203 -9.336 13.562 1 97.81 236 ALA A O 1
ATOM 1731 N N . GLY A 1 237 ? -20.781 -10.922 12.914 1 97.38 237 GLY A N 1
ATOM 1732 C CA . GLY A 1 237 ? -19.984 -10.797 14.125 1 97.38 237 GLY A CA 1
ATOM 1733 C C . GLY A 1 237 ? -19.344 -9.43 14.289 1 97.38 237 GLY A C 1
ATOM 1734 O O . GLY A 1 237 ? -19.391 -8.852 15.375 1 97.38 237 GLY A O 1
ATOM 1735 N N . LEU A 1 238 ? -18.781 -8.891 13.242 1 95.75 238 LEU A N 1
ATOM 1736 C CA . LEU A 1 238 ? -18.172 -7.566 13.273 1 95.75 238 LEU A CA 1
ATOM 1737 C C . LEU A 1 238 ? -19.219 -6.488 13.562 1 95.75 238 LEU A C 1
ATOM 1739 O O . LEU A 1 238 ? -18.953 -5.551 14.32 1 95.75 238 LEU A O 1
ATOM 1743 N N . LEU A 1 239 ? -20.328 -6.637 12.93 1 94.38 239 LEU A N 1
ATOM 1744 C CA . LEU A 1 239 ? -21.422 -5.684 13.148 1 94.38 239 LEU A CA 1
ATOM 1745 C C . LEU A 1 239 ? -21.891 -5.723 14.594 1 94.38 239 LEU A C 1
ATOM 1747 O O . LEU A 1 239 ? -22.094 -4.676 15.211 1 94.38 239 LEU A O 1
ATOM 1751 N N . ALA A 1 240 ? -22.109 -6.902 15.094 1 94.31 240 ALA A N 1
ATOM 1752 C CA . ALA A 1 240 ? -22.531 -7.051 16.484 1 94.31 240 ALA A CA 1
ATOM 1753 C C . ALA A 1 240 ? -21.516 -6.426 17.438 1 94.31 240 ALA A C 1
ATOM 1755 O O . ALA A 1 240 ? -21.891 -5.738 18.391 1 94.31 240 ALA A O 1
ATOM 1756 N N . LEU A 1 241 ? -20.25 -6.656 17.172 1 92.81 241 LEU A N 1
ATOM 1757 C CA . LEU A 1 241 ? -19.188 -6.07 17.969 1 92.81 241 LEU A CA 1
ATOM 1758 C C . LEU A 1 241 ? -19.234 -4.547 17.906 1 92.81 241 LEU A C 1
ATOM 1760 O O . LEU A 1 241 ? -19.078 -3.873 18.938 1 92.81 241 LEU A O 1
ATOM 1764 N N . ALA A 1 242 ? -19.422 -4.016 16.75 1 91.38 242 ALA A N 1
ATOM 1765 C CA . ALA A 1 242 ? -19.453 -2.57 16.547 1 91.38 242 ALA A CA 1
ATOM 1766 C C . ALA A 1 242 ? -20.625 -1.939 17.281 1 91.38 242 ALA A C 1
ATOM 1768 O O . ALA A 1 242 ? -20.484 -0.912 17.938 1 91.38 242 ALA A O 1
ATOM 1769 N N . VAL A 1 243 ? -21.75 -2.549 17.188 1 84.25 243 VAL A N 1
ATOM 1770 C CA . VAL A 1 243 ? -22.953 -2.025 17.812 1 84.25 243 VAL A CA 1
ATOM 1771 C C . VAL A 1 243 ? -22.844 -2.098 19.328 1 84.25 243 VAL A C 1
ATOM 1773 O O . VAL A 1 243 ? -23.203 -1.147 20.031 1 84.25 243 VAL A O 1
ATOM 1776 N N . THR A 1 244 ? -22.359 -3.182 19.812 1 85.31 244 THR A N 1
ATOM 1777 C CA . THR A 1 244 ? -22.188 -3.342 21.25 1 85.31 244 THR A CA 1
ATOM 1778 C C . THR A 1 244 ? -21.172 -2.34 21.797 1 85.31 244 THR A C 1
ATOM 1780 O O . THR A 1 244 ? -21.391 -1.722 22.828 1 85.31 244 THR A O 1
ATOM 1783 N N . ALA A 1 245 ? -20.094 -2.188 21.062 1 82.69 245 ALA A N 1
ATOM 1784 C CA . ALA A 1 245 ? -19.047 -1.253 21.484 1 82.69 245 ALA A CA 1
ATOM 1785 C C . ALA A 1 245 ? -19.562 0.185 21.453 1 82.69 245 ALA A C 1
ATOM 1787 O O . ALA A 1 245 ? -19.266 0.973 22.359 1 82.69 245 ALA A O 1
ATOM 1788 N N . SER A 1 246 ? -20.234 0.553 20.453 1 78.44 246 SER A N 1
ATOM 1789 C CA . SER A 1 246 ? -20.766 1.911 20.328 1 78.44 246 SER A CA 1
ATOM 1790 C C . SER A 1 246 ? -21.781 2.215 21.422 1 78.44 246 SER A C 1
ATOM 1792 O O . SER A 1 246 ? -21.812 3.322 21.953 1 78.44 246 SER A O 1
ATOM 1794 N N . GLY A 1 247 ? -22.656 1.253 21.656 1 73.19 247 GLY A N 1
ATOM 1795 C CA . GLY A 1 247 ? -23.625 1.43 22.719 1 73.19 247 GLY A CA 1
ATOM 1796 C C . GLY A 1 247 ? -22.984 1.622 24.078 1 73.19 247 GLY A C 1
ATOM 1797 O O . GLY A 1 247 ? -23.406 2.496 24.844 1 73.19 247 GLY A O 1
ATOM 1798 N N . PHE A 1 248 ? -22.016 0.893 24.297 1 73.94 248 PHE A N 1
ATOM 1799 C CA . PHE A 1 248 ? -21.312 0.985 25.578 1 73.94 248 PHE A CA 1
ATOM 1800 C C . PHE A 1 248 ? -20.578 2.312 25.688 1 73.94 248 PHE A C 1
ATOM 1802 O O . PHE A 1 248 ? -20.594 2.943 26.75 1 73.94 248 PHE A O 1
ATOM 1809 N N . LEU A 1 249 ? -19.969 2.768 24.656 1 70.44 249 LEU A N 1
ATOM 1810 C CA . LEU A 1 249 ? -19.172 3.98 24.672 1 70.44 249 LEU A CA 1
ATOM 1811 C C . LEU A 1 249 ? -20.047 5.223 24.781 1 70.44 249 LEU A C 1
ATOM 1813 O O . LEU A 1 249 ? -19.688 6.188 25.453 1 70.44 249 LEU A O 1
ATOM 1817 N N . PHE A 1 250 ? -21.109 5.219 24.094 1 64.31 250 PHE A N 1
ATOM 1818 C CA . PHE A 1 250 ? -22.031 6.348 24.188 1 64.31 250 PHE A CA 1
ATOM 1819 C C . PHE A 1 250 ? -22.609 6.457 25.594 1 64.31 250 PHE A C 1
ATOM 1821 O O . PHE A 1 250 ? -22.766 7.559 26.125 1 64.31 250 PHE A O 1
ATOM 1828 N N . ARG A 1 251 ? -22.828 5.359 26.125 1 62 251 ARG A N 1
ATOM 1829 C CA . ARG A 1 251 ? -23.328 5.379 27.484 1 62 251 ARG A CA 1
ATOM 1830 C C . ARG A 1 251 ? -22.266 5.875 28.469 1 62 251 ARG A C 1
ATOM 1832 O O . ARG A 1 251 ? -22.578 6.582 29.422 1 62 251 ARG A O 1
ATOM 1839 N N . LEU A 1 252 ? -21.109 5.547 28.156 1 58.88 252 LEU A N 1
ATOM 1840 C CA . LEU A 1 252 ? -20.016 5.949 29.031 1 58.88 252 LEU A CA 1
ATOM 1841 C C . LEU A 1 252 ? -19.719 7.434 28.875 1 58.88 252 LEU A C 1
ATOM 1843 O O . LEU A 1 252 ? -19.328 8.102 29.828 1 58.88 252 LEU A O 1
ATOM 1847 N N . ARG A 1 253 ? -19.859 7.887 27.734 1 55.62 253 ARG A N 1
ATOM 1848 C CA . ARG A 1 253 ? -19.5 9.281 27.5 1 55.62 253 ARG A CA 1
ATOM 1849 C C . ARG A 1 253 ? -20.656 10.211 27.859 1 55.62 253 ARG A C 1
ATOM 1851 O O . ARG A 1 253 ? -20.453 11.414 28.047 1 55.62 253 ARG A O 1
ATOM 1858 N N . THR A 1 254 ? -21.781 9.766 27.875 1 51.34 254 THR A N 1
ATOM 1859 C CA . THR A 1 254 ? -22.875 10.609 28.328 1 51.34 254 THR A CA 1
ATOM 1860 C C . THR A 1 254 ? -23.094 10.461 29.828 1 51.34 254 THR A C 1
ATOM 1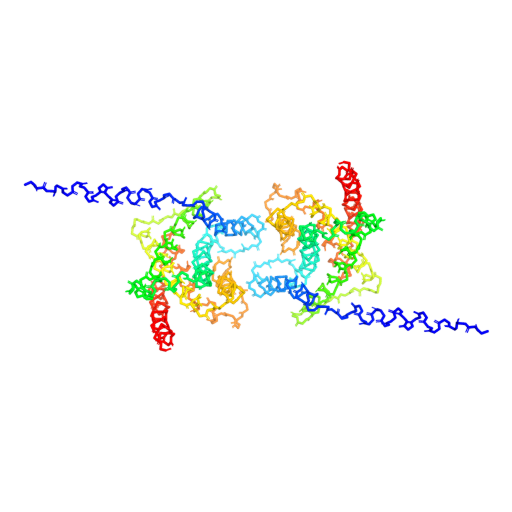862 O O . THR A 1 254 ? -23.922 11.172 30.422 1 51.34 254 THR A O 1
ATOM 1865 N N . ARG A 1 255 ? -22.391 9.711 30.484 1 44.94 255 ARG A N 1
ATOM 1866 C CA . ARG A 1 255 ? -22.438 9.797 31.938 1 44.94 255 ARG A CA 1
ATOM 1867 C C . ARG A 1 255 ? -21.391 10.758 32.469 1 44.94 255 ARG A C 1
ATOM 1869 O O . ARG A 1 255 ? -20.297 10.844 31.922 1 44.94 255 ARG A O 1
ATOM 1876 N N . MET B 1 1 ? 49.469 30.406 25.609 1 30.27 1 MET B N 1
ATOM 1877 C CA . MET B 1 1 ? 48.25 29.75 26.062 1 30.27 1 MET B CA 1
ATOM 1878 C C . MET B 1 1 ? 47.562 29.016 24.922 1 30.27 1 MET B C 1
ATOM 1880 O O . MET B 1 1 ? 47 29.641 24.031 1 30.27 1 MET B O 1
ATOM 1884 N N . SER B 1 2 ? 48.125 27.859 24.391 1 35.56 2 SER B N 1
ATOM 1885 C CA . SER B 1 2 ? 47.938 26.938 23.266 1 35.56 2 SER B CA 1
ATOM 1886 C C . SER B 1 2 ? 46.562 26.25 23.359 1 35.56 2 SER B C 1
ATOM 1888 O O . SER B 1 2 ? 46.312 25.531 24.312 1 35.56 2 SER B O 1
ATOM 1890 N N . ASP B 1 3 ? 45.5 27.062 22.953 1 40.03 3 ASP B N 1
ATOM 1891 C CA . ASP B 1 3 ? 44.125 26.547 22.781 1 40.03 3 ASP B CA 1
ATOM 1892 C C . ASP B 1 3 ? 44.156 25.172 22.125 1 40.03 3 ASP B C 1
ATOM 1894 O O . ASP B 1 3 ? 44.625 25.016 21 1 40.03 3 ASP B O 1
ATOM 1898 N N . THR B 1 4 ? 44.406 24.125 22.969 1 41.62 4 THR B N 1
ATOM 1899 C CA . THR B 1 4 ? 44.562 22.703 22.672 1 41.62 4 THR B CA 1
ATOM 1900 C C . THR B 1 4 ? 43.375 22.203 21.844 1 41.62 4 THR B C 1
ATOM 1902 O O . THR B 1 4 ? 42.219 22.531 22.109 1 41.62 4 THR B O 1
ATOM 1905 N N . PRO B 1 5 ? 43.656 21.531 20.672 1 51.94 5 PRO B N 1
ATOM 1906 C CA . PRO B 1 5 ? 42.781 20.875 19.703 1 51.94 5 PRO B CA 1
ATOM 1907 C C . PRO B 1 5 ? 41.688 20.016 20.375 1 51.94 5 PRO B C 1
ATOM 1909 O O . PRO B 1 5 ? 40.844 19.438 19.688 1 51.94 5 PRO B O 1
ATOM 1912 N N . THR B 1 6 ? 41.844 19.812 21.734 1 50.66 6 THR B N 1
ATOM 1913 C CA . THR B 1 6 ? 40.875 18.984 22.438 1 50.66 6 THR B CA 1
ATOM 1914 C C . THR B 1 6 ? 39.5 19.672 22.484 1 50.66 6 THR B C 1
ATOM 1916 O O . THR B 1 6 ? 38.469 19 22.5 1 50.66 6 THR B O 1
ATOM 1919 N N . GLY B 1 7 ? 39.5 21.031 22.453 1 45.53 7 GLY B N 1
ATOM 1920 C CA . GLY B 1 7 ? 38.25 21.766 22.531 1 45.53 7 GLY B CA 1
ATOM 1921 C C . GLY B 1 7 ? 37.375 21.578 21.312 1 45.53 7 GLY B C 1
ATOM 1922 O O . GLY B 1 7 ? 36.125 21.609 21.406 1 45.53 7 GLY B O 1
ATOM 1923 N N . ALA B 1 8 ? 38.062 21.531 20.141 1 48.59 8 ALA B N 1
ATOM 1924 C CA . ALA B 1 8 ? 37.281 21.406 18.906 1 48.59 8 ALA B CA 1
ATOM 1925 C C . ALA B 1 8 ? 36.688 20.016 18.75 1 48.59 8 ALA B C 1
ATOM 1927 O O . ALA B 1 8 ? 35.562 19.859 18.297 1 48.59 8 ALA B O 1
ATOM 1928 N N . LEU B 1 9 ? 37.375 18.953 19.094 1 46.19 9 LEU B N 1
ATOM 1929 C CA . LEU B 1 9 ? 36.812 17.609 19 1 46.19 9 LEU B CA 1
ATOM 1930 C C . LEU B 1 9 ? 35.688 17.422 20 1 46.19 9 LEU B C 1
ATOM 1932 O O . LEU B 1 9 ? 34.688 16.781 19.703 1 46.19 9 LEU B O 1
ATOM 1936 N N . THR B 1 10 ? 35.844 18 21.188 1 45.84 10 THR B N 1
ATOM 1937 C CA . THR B 1 10 ? 34.75 17.891 22.156 1 45.84 10 THR B CA 1
ATOM 1938 C C . THR B 1 10 ? 33.562 18.719 21.719 1 45.84 10 THR B C 1
ATOM 1940 O O . THR B 1 10 ? 32.406 18.297 21.906 1 45.84 10 THR B O 1
ATOM 1943 N N . ALA B 1 11 ? 33.781 19.906 21.062 1 45.88 11 ALA B N 1
ATOM 1944 C CA . ALA B 1 11 ? 32.656 20.688 20.547 1 45.88 11 ALA B CA 1
ATOM 1945 C C . ALA B 1 11 ? 31.953 19.953 19.406 1 45.88 11 ALA B C 1
ATOM 1947 O O . ALA B 1 11 ? 30.734 19.938 19.328 1 45.88 11 ALA B O 1
ATOM 1948 N N . THR B 1 12 ? 32.719 19.344 18.484 1 44.59 12 THR B N 1
ATOM 1949 C CA . THR B 1 12 ? 32.094 18.578 17.406 1 44.59 12 THR B CA 1
ATOM 1950 C C . THR B 1 12 ? 31.391 17.344 17.953 1 44.59 12 THR B C 1
ATOM 1952 O O . THR B 1 12 ? 30.297 16.984 17.516 1 44.59 12 THR B O 1
ATOM 1955 N N . THR B 1 13 ? 32.031 16.672 18.969 1 46.19 13 THR B N 1
ATOM 1956 C CA . THR B 1 13 ? 31.359 15.523 19.547 1 46.19 13 THR B CA 1
ATOM 1957 C C . THR B 1 13 ? 30.156 15.969 20.375 1 46.19 13 THR B C 1
ATOM 1959 O O . THR B 1 13 ? 29.125 15.297 20.391 1 46.19 13 THR B O 1
ATOM 1962 N N . THR B 1 14 ? 30.281 17.062 21.219 1 44.41 14 THR B N 1
ATOM 1963 C CA . THR B 1 14 ? 29.125 17.578 21.922 1 44.41 14 THR B CA 1
ATOM 1964 C C . THR B 1 14 ? 28.062 18.078 20.938 1 44.41 14 THR B C 1
ATOM 1966 O O . THR B 1 14 ? 26.859 17.859 21.141 1 44.41 14 THR B O 1
ATOM 1969 N N . LEU B 1 15 ? 28.5 18.859 19.922 1 41 15 LEU B N 1
ATOM 1970 C CA . LEU B 1 15 ? 27.531 19.25 18.906 1 41 15 LEU B CA 1
ATOM 1971 C C . LEU B 1 15 ? 27.047 18.031 18.125 1 41 15 LEU B C 1
ATOM 1973 O O . LEU B 1 15 ? 25.859 17.938 17.766 1 41 15 LEU B O 1
ATOM 1977 N N . ALA B 1 16 ? 27.938 17.125 17.812 1 41.34 16 ALA B N 1
ATOM 1978 C CA . ALA B 1 16 ? 27.484 15.867 17.234 1 41.34 16 ALA B CA 1
ATOM 1979 C C . ALA B 1 16 ? 26.656 15.07 18.234 1 41.34 16 ALA B C 1
ATOM 1981 O O . ALA B 1 16 ? 25.688 14.422 17.859 1 41.34 16 ALA B O 1
ATOM 1982 N N . GLY B 1 17 ? 27.125 14.875 19.453 1 42.03 17 GLY B N 1
ATOM 1983 C CA . GLY B 1 17 ? 26.297 14.242 20.484 1 42.03 17 GLY B CA 1
ATOM 1984 C C . GLY B 1 17 ? 24.953 14.922 20.656 1 42.03 17 GLY B C 1
ATOM 1985 O O . GLY B 1 17 ? 23.922 14.25 20.797 1 42.03 17 GLY B O 1
ATOM 1986 N N . ARG B 1 18 ? 24.875 16.219 20.969 1 40.66 18 ARG B N 1
ATOM 1987 C CA . ARG B 1 18 ? 23.609 16.969 21 1 40.66 18 ARG B CA 1
ATOM 1988 C C . ARG B 1 18 ? 22.922 16.922 19.641 1 40.66 18 ARG B C 1
ATOM 1990 O O . ARG B 1 18 ? 21.703 17.031 19.547 1 40.66 18 ARG B O 1
ATOM 1997 N N . GLY B 1 19 ? 23.656 17 18.641 1 39.72 19 GLY B N 1
ATOM 1998 C CA . GLY B 1 19 ? 23.047 16.859 17.312 1 39.72 19 GLY B CA 1
ATOM 1999 C C . GLY B 1 19 ? 22.375 15.523 17.094 1 39.72 19 GLY B C 1
ATOM 2000 O O . GLY B 1 19 ? 21.562 15.375 16.188 1 39.72 19 GLY B O 1
ATOM 2001 N N . ILE B 1 20 ? 22.984 14.477 17.609 1 45.44 20 ILE B N 1
ATOM 2002 C CA . ILE B 1 20 ? 22.266 13.211 17.562 1 45.44 20 ILE B CA 1
ATOM 2003 C C . ILE B 1 20 ? 21.031 13.305 18.453 1 45.44 20 ILE B C 1
ATOM 2005 O O . ILE B 1 20 ? 20.281 12.328 18.594 1 45.44 20 ILE B O 1
ATOM 2009 N N . ARG B 1 21 ? 20.922 14.078 19.406 1 44.44 21 ARG B N 1
ATOM 2010 C CA . ARG B 1 21 ? 19.578 14.211 19.984 1 44.44 21 ARG B CA 1
ATOM 2011 C C . ARG B 1 21 ? 18.531 14.281 18.875 1 44.44 21 ARG B C 1
ATOM 2013 O O . ARG B 1 21 ? 18.391 15.305 18.203 1 44.44 21 ARG B O 1
ATOM 2020 N N . LEU B 1 22 ? 18.531 13.141 18.25 1 50.94 22 LEU B N 1
ATOM 2021 C CA . LEU B 1 22 ? 17.375 12.969 17.375 1 50.94 22 LEU B CA 1
ATOM 2022 C C . LEU B 1 22 ? 16.141 13.633 17.984 1 50.94 22 LEU B C 1
ATOM 2024 O O . LEU B 1 22 ? 15.711 13.281 19.078 1 50.94 22 LEU B O 1
ATOM 2028 N N . SER B 1 23 ? 16.016 14.828 17.766 1 57.94 23 SER B N 1
ATOM 2029 C CA . SER B 1 23 ? 14.742 15.43 18.141 1 57.94 23 SER B CA 1
ATOM 2030 C C . SER B 1 23 ? 13.586 14.461 17.906 1 57.94 23 SER B C 1
ATOM 2032 O O . SER B 1 23 ? 13.688 13.539 17.094 1 57.94 23 SER B O 1
ATOM 2034 N N . ARG B 1 24 ? 12.742 14.305 18.859 1 61.62 24 ARG B N 1
ATOM 2035 C CA . ARG B 1 24 ? 11.516 13.516 18.734 1 61.62 24 ARG B CA 1
ATOM 2036 C C . ARG B 1 24 ? 10.992 13.539 17.312 1 61.62 24 ARG B C 1
ATOM 2038 O O . ARG B 1 24 ? 10.531 12.523 16.797 1 61.62 24 ARG B O 1
ATOM 2045 N N . ARG B 1 25 ? 11.227 14.625 16.797 1 63.31 25 ARG B N 1
ATOM 2046 C CA . ARG B 1 25 ? 10.758 14.781 15.414 1 63.31 25 ARG B CA 1
ATOM 2047 C C . ARG B 1 25 ? 11.586 13.93 14.461 1 63.31 25 ARG B C 1
ATOM 2049 O O . ARG B 1 25 ? 11.039 13.32 13.531 1 63.31 25 ARG B O 1
ATOM 2056 N N . ASN B 1 26 ? 12.859 13.852 14.805 1 71.69 26 ASN B N 1
ATOM 2057 C CA . ASN B 1 26 ? 13.742 13.039 13.969 1 71.69 26 ASN B CA 1
ATOM 2058 C C . ASN B 1 26 ? 13.461 11.547 14.141 1 71.69 26 ASN B C 1
ATOM 2060 O O . ASN B 1 26 ? 13.5 10.789 13.172 1 71.69 26 ASN B O 1
ATOM 2064 N N . LEU B 1 27 ? 13.117 11.195 15.312 1 77.94 27 LEU B N 1
ATOM 2065 C CA . LEU B 1 27 ? 12.797 9.797 15.57 1 77.94 27 LEU B CA 1
ATOM 2066 C C . LEU B 1 27 ? 11.5 9.398 14.867 1 77.94 27 LEU B C 1
ATOM 2068 O O . LEU B 1 27 ? 11.406 8.305 14.305 1 77.94 27 LEU B O 1
ATOM 2072 N N . ASP B 1 28 ? 10.625 10.336 14.914 1 79.44 28 ASP B N 1
ATOM 2073 C CA . ASP B 1 28 ? 9.359 10.086 14.227 1 79.44 28 ASP B CA 1
ATOM 2074 C C . ASP B 1 28 ? 9.57 9.914 12.727 1 79.44 28 ASP B C 1
ATOM 2076 O O . ASP B 1 28 ? 8.953 9.055 12.102 1 79.44 28 ASP B O 1
ATOM 2080 N N . ALA B 1 29 ? 10.414 10.664 12.219 1 78.88 29 ALA B N 1
ATOM 2081 C CA . ALA B 1 29 ? 10.711 10.594 10.789 1 78.88 29 ALA B CA 1
ATOM 2082 C C . ALA B 1 29 ? 11.391 9.281 10.438 1 78.88 29 ALA B C 1
ATOM 2084 O O . ALA B 1 29 ? 11.094 8.68 9.398 1 78.88 29 ALA B O 1
ATOM 2085 N N . VAL B 1 30 ? 12.289 8.875 11.289 1 84.12 30 VAL B N 1
ATOM 2086 C CA . VAL B 1 30 ? 12.984 7.609 11.078 1 84.12 30 VAL B CA 1
ATOM 2087 C C . VAL B 1 30 ? 11.984 6.457 11.125 1 84.12 30 VAL B C 1
ATOM 2089 O O . VAL B 1 30 ? 11.992 5.582 10.25 1 84.12 30 VAL B O 1
ATOM 2092 N N . ILE B 1 31 ? 11.094 6.473 12.039 1 85.44 31 ILE B N 1
ATOM 2093 C CA . ILE B 1 31 ? 10.109 5.41 12.203 1 85.44 31 ILE B CA 1
ATOM 2094 C C . ILE B 1 31 ? 9.18 5.375 10.992 1 85.44 31 ILE B C 1
ATOM 2096 O O . ILE B 1 31 ? 8.922 4.309 10.43 1 85.44 31 ILE B O 1
ATOM 2100 N N . THR B 1 32 ? 8.766 6.465 10.609 1 81.12 32 THR B N 1
ATOM 2101 C CA . THR B 1 32 ? 7.855 6.566 9.484 1 81.12 32 THR B CA 1
ATOM 2102 C C . THR B 1 32 ? 8.523 6.074 8.203 1 81.12 32 THR B C 1
ATOM 2104 O O . THR B 1 32 ? 7.906 5.355 7.406 1 81.12 32 THR B O 1
ATOM 2107 N N . SER B 1 33 ? 9.766 6.367 8.008 1 86.88 33 SER B N 1
ATOM 2108 C CA . SER B 1 33 ? 10.453 6.039 6.766 1 86.88 33 SER B CA 1
ATOM 2109 C C . SER B 1 33 ? 10.75 4.543 6.676 1 86.88 33 SER B C 1
ATOM 2111 O O . SER B 1 33 ? 10.938 4.008 5.582 1 86.88 33 SER B O 1
ATOM 2113 N N . MET B 1 34 ? 10.82 3.93 7.828 1 91 34 MET B N 1
ATOM 2114 C CA . MET B 1 34 ? 11.219 2.527 7.754 1 91 34 MET B CA 1
ATOM 2115 C C . MET B 1 34 ? 10.008 1.609 7.875 1 91 34 MET B C 1
ATOM 2117 O O . MET B 1 34 ? 10.07 0.439 7.492 1 91 34 MET B O 1
ATOM 2121 N N . MET B 1 35 ? 8.945 2.113 8.352 1 88.88 35 MET B N 1
ATOM 2122 C CA . MET B 1 35 ? 7.785 1.276 8.641 1 88.88 35 MET B CA 1
ATOM 2123 C C . MET B 1 35 ? 7.277 0.594 7.379 1 88.88 35 MET B C 1
ATOM 2125 O O . MET B 1 35 ? 7.137 -0.63 7.34 1 88.88 35 MET B O 1
ATOM 2129 N N . LEU B 1 36 ? 7.066 1.395 6.379 1 88.19 36 LEU B N 1
ATOM 2130 C CA . LEU B 1 36 ? 6.496 0.867 5.145 1 88.19 36 LEU B CA 1
ATOM 2131 C C . LEU B 1 36 ? 7.461 -0.102 4.469 1 88.19 36 LEU B C 1
ATOM 2133 O O . LEU B 1 36 ? 7.094 -1.235 4.152 1 88.19 36 LEU B O 1
ATOM 2137 N N . PRO B 1 37 ? 8.711 0.206 4.344 1 93.06 37 PRO B N 1
ATOM 2138 C CA . PRO B 1 37 ? 9.656 -0.728 3.721 1 93.06 37 PRO B CA 1
ATOM 2139 C C . PRO B 1 37 ? 9.797 -2.033 4.5 1 93.06 37 PRO B C 1
ATOM 2141 O O . PRO B 1 37 ? 9.914 -3.105 3.902 1 93.06 37 PRO B O 1
ATOM 2144 N N . ILE B 1 38 ? 9.781 -1.94 5.785 1 94.88 38 ILE B N 1
ATOM 2145 C CA . ILE B 1 38 ? 9.883 -3.152 6.59 1 94.88 38 ILE B CA 1
ATOM 2146 C C . ILE B 1 38 ? 8.625 -4 6.41 1 94.88 38 ILE B C 1
ATOM 2148 O O . ILE B 1 38 ? 8.711 -5.215 6.207 1 94.88 38 ILE B O 1
ATOM 2152 N N . MET B 1 39 ? 7.535 -3.365 6.477 1 93.25 39 MET B N 1
ATOM 2153 C CA . MET B 1 39 ? 6.277 -4.086 6.277 1 93.25 39 MET B CA 1
ATOM 2154 C C . MET B 1 39 ? 6.227 -4.719 4.891 1 93.25 39 MET B C 1
ATOM 2156 O O . MET B 1 39 ? 5.855 -5.883 4.75 1 93.25 39 MET B O 1
ATOM 2160 N N . LEU B 1 40 ? 6.559 -3.957 3.959 1 94.25 40 LEU B N 1
ATOM 2161 C CA . LEU B 1 40 ? 6.598 -4.457 2.59 1 94.25 40 LEU B CA 1
ATOM 2162 C C . LEU B 1 40 ? 7.551 -5.645 2.473 1 94.25 40 LEU B C 1
ATOM 2164 O O . LEU B 1 40 ? 7.234 -6.637 1.816 1 94.25 40 LEU B O 1
ATOM 2168 N N . MET B 1 41 ? 8.68 -5.512 3.102 1 97 41 MET B N 1
ATOM 2169 C CA . MET B 1 41 ? 9.664 -6.59 3.084 1 97 41 MET B CA 1
ATOM 2170 C C . MET B 1 41 ? 9.094 -7.859 3.701 1 97 41 MET B C 1
ATOM 2172 O O . MET B 1 41 ? 9.219 -8.945 3.131 1 97 41 MET B O 1
ATOM 2176 N N . LEU B 1 42 ? 8.406 -7.77 4.781 1 96 42 LEU B N 1
ATOM 2177 C CA . LEU B 1 42 ? 7.816 -8.922 5.453 1 96 42 LEU B CA 1
ATOM 2178 C C . LEU B 1 42 ? 6.699 -9.523 4.609 1 96 42 LEU B C 1
ATOM 2180 O O . LEU B 1 42 ? 6.613 -10.75 4.473 1 96 42 LEU B O 1
ATOM 2184 N N . VAL B 1 43 ? 5.918 -8.695 4.055 1 95.5 43 VAL B N 1
ATOM 2185 C CA . VAL B 1 43 ? 4.824 -9.148 3.199 1 95.5 43 VAL B CA 1
ATOM 2186 C C . VAL B 1 43 ? 5.391 -9.906 1.995 1 95.5 43 VAL B C 1
ATOM 2188 O O . VAL B 1 43 ? 4.957 -11.016 1.693 1 95.5 43 VAL B O 1
ATOM 2191 N N . PHE B 1 44 ? 6.359 -9.367 1.358 1 97.25 44 PHE B N 1
ATOM 2192 C CA . PHE B 1 44 ? 6.906 -9.969 0.149 1 97.25 44 PHE B CA 1
ATOM 2193 C C . PHE B 1 44 ? 7.652 -11.258 0.477 1 97.25 44 PHE B C 1
ATOM 2195 O O . PHE B 1 44 ? 7.559 -12.242 -0.258 1 97.25 44 PHE B O 1
ATOM 2202 N N . VAL B 1 45 ? 8.359 -11.258 1.55 1 97.12 45 VAL B N 1
ATOM 2203 C CA . VAL B 1 45 ? 9.164 -12.43 1.883 1 97.12 45 VAL B CA 1
ATOM 2204 C C . VAL B 1 45 ? 8.258 -13.547 2.385 1 97.12 45 VAL B C 1
ATOM 2206 O O . VAL B 1 45 ? 8.375 -14.695 1.933 1 97.12 45 VAL B O 1
ATOM 2209 N N . TYR B 1 46 ? 7.246 -13.25 3.195 1 95.38 46 TYR B N 1
ATOM 2210 C CA . TYR B 1 46 ? 6.504 -14.305 3.877 1 95.38 46 TYR B CA 1
ATOM 2211 C C . TYR B 1 46 ? 5.188 -14.586 3.164 1 95.38 46 TYR B C 1
ATOM 2213 O O . TYR B 1 46 ? 4.719 -15.727 3.148 1 95.38 46 TYR B O 1
ATOM 2221 N N . PHE B 1 47 ? 4.613 -13.555 2.619 1 94.88 47 PHE B N 1
ATOM 2222 C CA . PHE B 1 47 ? 3.314 -13.781 1.998 1 94.88 47 PHE B CA 1
ATOM 2223 C C . PHE B 1 47 ? 3.471 -14.102 0.516 1 94.88 47 PHE B C 1
ATOM 2225 O O . PHE B 1 47 ? 2.777 -14.969 -0.013 1 94.88 47 PHE B O 1
ATOM 2232 N N . PHE B 1 48 ? 4.406 -13.445 -0.2 1 96.19 48 PHE B N 1
ATOM 2233 C CA . PHE B 1 48 ? 4.465 -13.57 -1.651 1 96.19 48 PHE B CA 1
ATOM 2234 C C . PHE B 1 48 ? 5.668 -14.398 -2.074 1 96.19 48 PHE B C 1
ATOM 2236 O O . PHE B 1 48 ? 5.727 -14.891 -3.203 1 96.19 48 PHE B O 1
ATOM 2243 N N . GLY B 1 49 ? 6.68 -14.516 -1.223 1 95.69 49 GLY B N 1
ATOM 2244 C CA . GLY B 1 49 ? 7.961 -15.086 -1.592 1 95.69 49 GLY B CA 1
ATOM 2245 C C . GLY B 1 49 ? 7.848 -16.5 -2.135 1 95.69 49 GLY B C 1
ATOM 2246 O O . GLY B 1 49 ? 8.578 -16.875 -3.059 1 95.69 49 GLY B O 1
ATOM 2247 N N . GLY B 1 50 ? 6.969 -17.328 -1.598 1 95.31 50 GLY B N 1
ATOM 2248 C CA . GLY B 1 50 ? 6.789 -18.703 -2.043 1 95.31 50 GLY B CA 1
ATOM 2249 C C . GLY B 1 50 ? 6.102 -18.812 -3.391 1 95.31 50 GLY B C 1
ATOM 2250 O O . GLY B 1 50 ? 6.148 -19.859 -4.039 1 95.31 50 GLY B O 1
ATOM 2251 N N . ALA B 1 51 ? 5.527 -17.734 -3.805 1 95.38 51 ALA B N 1
ATOM 2252 C CA . ALA B 1 51 ? 4.777 -17.734 -5.059 1 95.38 51 ALA B CA 1
ATOM 2253 C C . ALA B 1 51 ? 5.602 -17.125 -6.191 1 95.38 51 ALA B C 1
ATOM 2255 O O . ALA B 1 51 ? 5.18 -17.141 -7.352 1 95.38 51 ALA B O 1
ATOM 2256 N N . ILE B 1 52 ? 6.742 -16.562 -5.883 1 95 52 ILE B N 1
ATOM 2257 C CA . ILE B 1 52 ? 7.586 -15.883 -6.867 1 95 52 ILE B CA 1
ATOM 2258 C C . ILE B 1 52 ? 8.891 -16.656 -7.035 1 95 52 ILE B C 1
ATOM 2260 O O . ILE B 1 52 ? 9.641 -16.844 -6.074 1 95 52 ILE B O 1
ATOM 2264 N N . ASP B 1 53 ? 9.125 -17.078 -8.25 1 93 53 ASP B N 1
ATOM 2265 C CA . ASP B 1 53 ? 10.375 -17.781 -8.523 1 93 53 ASP B CA 1
ATOM 2266 C C . ASP B 1 53 ? 11.445 -16.828 -9.039 1 93 53 ASP B C 1
ATOM 2268 O O . ASP B 1 53 ? 11.352 -16.328 -10.156 1 93 53 ASP B O 1
ATOM 2272 N N . THR B 1 54 ? 12.438 -16.609 -8.164 1 93.25 54 THR B N 1
ATOM 2273 C CA . THR B 1 54 ? 13.516 -15.695 -8.547 1 93.25 54 THR B CA 1
ATOM 2274 C C . THR B 1 54 ? 14.828 -16.469 -8.742 1 93.25 54 THR B C 1
ATOM 2276 O O . THR B 1 54 ? 15.859 -15.867 -9.031 1 93.25 54 THR B O 1
ATOM 2279 N N . GLY B 1 55 ? 14.766 -17.766 -8.578 1 92.5 55 GLY B N 1
ATOM 2280 C CA . GLY B 1 55 ? 15.961 -18.594 -8.727 1 92.5 55 GLY B CA 1
ATOM 2281 C C . GLY B 1 55 ? 16.797 -18.656 -7.465 1 92.5 55 GLY B C 1
ATOM 2282 O O . GLY B 1 55 ? 17.797 -19.375 -7.422 1 92.5 55 GLY B O 1
ATOM 2283 N N . THR B 1 56 ? 16.562 -17.922 -6.461 1 93.69 56 THR B N 1
ATOM 2284 C CA . THR B 1 56 ? 17.172 -17.922 -5.137 1 93.69 56 THR B CA 1
ATOM 2285 C C . THR B 1 56 ? 16.109 -17.812 -4.047 1 93.69 56 THR B C 1
ATOM 2287 O O . THR B 1 56 ? 14.906 -17.797 -4.34 1 93.69 56 THR B O 1
ATOM 2290 N N . ARG B 1 57 ? 16.625 -17.922 -2.844 1 95.81 57 ARG B N 1
ATOM 2291 C CA . ARG B 1 57 ? 15.688 -17.578 -1.784 1 95.81 57 ARG B CA 1
ATOM 2292 C C . ARG B 1 57 ? 15.148 -16.156 -1.972 1 95.81 57 ARG B C 1
ATOM 2294 O O . ARG B 1 57 ? 15.906 -15.227 -2.24 1 95.81 57 ARG B O 1
ATOM 2301 N N . TYR B 1 58 ? 13.867 -16.016 -1.805 1 97.19 58 TYR B N 1
ATOM 2302 C CA . TYR B 1 58 ? 13.234 -14.75 -2.152 1 97.19 58 TYR B CA 1
ATOM 2303 C C . TYR B 1 58 ? 13.797 -13.609 -1.312 1 97.19 58 TYR B C 1
ATOM 2305 O O . TYR B 1 58 ? 13.945 -12.484 -1.798 1 97.19 58 TYR B O 1
ATOM 2313 N N . VAL B 1 59 ? 14.07 -13.867 -0.025 1 97.94 59 VAL B N 1
ATOM 2314 C CA . VAL B 1 59 ? 14.633 -12.836 0.845 1 97.94 59 VAL B CA 1
ATOM 2315 C C . VAL B 1 59 ? 15.938 -12.32 0.252 1 97.94 59 VAL B C 1
ATOM 2317 O O . VAL B 1 59 ? 16.219 -11.117 0.307 1 97.94 59 VAL B O 1
ATOM 2320 N N . THR B 1 60 ? 16.766 -13.18 -0.369 1 98.06 60 THR B N 1
ATOM 2321 C CA . THR B 1 60 ? 18.031 -12.812 -0.987 1 98.06 60 THR B CA 1
ATOM 2322 C C . THR B 1 60 ? 17.812 -11.938 -2.217 1 98.06 60 THR B C 1
ATOM 2324 O O . THR B 1 60 ? 18.578 -11.008 -2.475 1 98.06 60 THR B O 1
ATOM 2327 N N . TYR B 1 61 ? 16.766 -12.227 -2.854 1 97.62 61 TYR B N 1
ATOM 2328 C CA . TYR B 1 61 ? 16.469 -11.492 -4.078 1 97.62 61 TYR B CA 1
ATOM 2329 C C . TYR B 1 61 ? 15.914 -10.109 -3.766 1 97.62 61 TYR B C 1
ATOM 2331 O O . TYR B 1 61 ? 16.281 -9.125 -4.414 1 97.62 61 TYR B O 1
ATOM 2339 N N . VAL B 1 62 ? 15.023 -9.984 -2.785 1 98.31 62 VAL B N 1
ATOM 2340 C CA . VAL B 1 62 ? 14.164 -8.812 -2.643 1 98.31 62 VAL B CA 1
ATOM 2341 C C . VAL B 1 62 ? 14.875 -7.746 -1.806 1 98.31 62 VAL B C 1
ATOM 2343 O O . VAL B 1 62 ? 14.625 -6.551 -1.97 1 98.31 62 VAL B O 1
ATOM 2346 N N . VAL B 1 63 ? 15.789 -8.055 -0.92 1 98.5 63 VAL B N 1
ATOM 2347 C CA . VAL B 1 63 ? 16.359 -7.172 0.092 1 98.5 63 VAL B CA 1
ATOM 2348 C C . VAL B 1 63 ? 17.047 -5.996 -0.583 1 98.5 63 VAL B C 1
ATOM 2350 O O . VAL B 1 63 ? 16.844 -4.84 -0.206 1 98.5 63 VAL B O 1
ATOM 2353 N N . PRO B 1 64 ? 17.906 -6.203 -1.632 1 98.38 64 PRO B N 1
ATOM 2354 C CA . PRO B 1 64 ? 18.516 -5.043 -2.281 1 98.38 64 PRO B CA 1
ATOM 2355 C C . PRO B 1 64 ? 17.484 -4.035 -2.789 1 98.38 64 PRO B C 1
ATOM 2357 O O . PRO B 1 64 ? 17.672 -2.826 -2.635 1 98.38 64 PRO B O 1
ATOM 2360 N N . GLY B 1 65 ? 16.438 -4.547 -3.375 1 98.12 65 GLY B N 1
ATOM 2361 C CA . GLY B 1 65 ? 15.367 -3.678 -3.848 1 98.12 65 GLY B CA 1
ATOM 2362 C C . GLY B 1 65 ? 14.672 -2.926 -2.729 1 98.12 65 GLY B C 1
ATOM 2363 O O . GLY B 1 65 ? 14.375 -1.735 -2.863 1 98.12 65 GLY B O 1
ATOM 2364 N N . VAL B 1 66 ? 14.367 -3.576 -1.625 1 98.25 66 VAL B N 1
ATOM 2365 C CA . VAL B 1 66 ? 13.695 -2.973 -0.482 1 98.25 66 VAL B CA 1
ATOM 2366 C C . VAL B 1 66 ? 14.57 -1.874 0.115 1 98.25 66 VAL B C 1
ATOM 2368 O O . VAL B 1 66 ? 14.062 -0.833 0.543 1 98.25 66 VAL B O 1
ATOM 2371 N N . LEU B 1 67 ? 15.883 -2.131 0.218 1 98.5 67 LEU B N 1
ATOM 2372 C CA . LEU B 1 67 ? 16.812 -1.124 0.727 1 98.5 67 LEU B CA 1
ATOM 2373 C C . LEU B 1 67 ? 16.75 0.145 -0.117 1 98.5 67 LEU B C 1
ATOM 2375 O O . LEU B 1 67 ? 16.688 1.252 0.423 1 98.5 67 LEU B O 1
ATOM 2379 N N . VAL B 1 68 ? 16.75 -0.039 -1.408 1 98.38 68 VAL B N 1
ATOM 2380 C CA . VAL B 1 68 ? 16.703 1.098 -2.322 1 98.38 68 VAL B CA 1
ATOM 2381 C C . VAL B 1 68 ? 15.359 1.812 -2.184 1 98.38 68 VAL B C 1
ATOM 2383 O O . VAL B 1 68 ? 15.305 3.045 -2.197 1 98.38 68 VAL B O 1
ATOM 2386 N N . LEU B 1 69 ? 14.273 1.026 -2.076 1 97.38 69 LEU B N 1
ATOM 2387 C CA . LEU B 1 69 ? 12.953 1.607 -1.847 1 97.38 69 LEU B CA 1
ATOM 2388 C C . LEU B 1 69 ? 12.938 2.432 -0.564 1 97.38 69 LEU B C 1
ATOM 2390 O O . LEU B 1 69 ? 12.43 3.557 -0.549 1 97.38 69 LEU B O 1
ATOM 2394 N N . CYS B 1 70 ? 13.453 1.89 0.504 1 97.06 70 CYS B N 1
ATOM 2395 C CA . CYS B 1 70 ? 13.516 2.588 1.783 1 97.06 70 CYS B CA 1
ATOM 2396 C C . CYS B 1 70 ? 14.273 3.904 1.648 1 97.06 70 CYS B C 1
ATOM 2398 O O . CYS B 1 70 ? 13.789 4.949 2.094 1 97.06 70 CYS B O 1
ATOM 2400 N N . ALA B 1 71 ? 15.43 3.824 1.049 1 97.31 71 ALA B N 1
ATOM 2401 C CA . ALA B 1 71 ? 16.281 4.996 0.859 1 97.31 71 ALA B CA 1
ATOM 2402 C C . ALA B 1 71 ? 15.555 6.07 0.045 1 97.31 71 ALA B C 1
ATOM 2404 O O . ALA B 1 71 ? 15.547 7.242 0.426 1 97.31 71 ALA B O 1
ATOM 2405 N N . GLY B 1 72 ? 15.023 5.676 -1.071 1 96.62 72 GLY B N 1
ATOM 2406 C CA . GLY B 1 72 ? 14.344 6.617 -1.947 1 96.62 72 GLY B CA 1
ATOM 2407 C C . GLY B 1 72 ? 13.094 7.219 -1.327 1 96.62 72 GLY B C 1
ATOM 2408 O O . GLY B 1 72 ? 12.875 8.43 -1.411 1 96.62 72 GLY B O 1
ATOM 2409 N N . PHE B 1 73 ? 12.242 6.395 -0.74 1 95.56 73 PHE B N 1
ATOM 2410 C CA . PHE B 1 73 ? 11.016 6.836 -0.093 1 95.56 73 PHE B CA 1
ATOM 2411 C C . PHE B 1 73 ? 11.312 7.832 1.02 1 95.56 73 PHE B C 1
ATOM 2413 O O . PHE B 1 73 ? 10.68 8.883 1.104 1 95.56 73 PHE B O 1
ATOM 2420 N N . GLY B 1 74 ? 12.227 7.496 1.881 1 94.69 74 GLY B N 1
ATOM 2421 C CA . GLY B 1 74 ? 12.625 8.398 2.949 1 94.69 74 GLY B CA 1
ATOM 2422 C C . GLY B 1 74 ? 13.156 9.727 2.441 1 94.69 74 GLY B C 1
ATOM 2423 O O . GLY B 1 74 ? 12.766 10.789 2.936 1 94.69 74 GLY B O 1
ATOM 2424 N N . ALA B 1 75 ? 14.031 9.633 1.499 1 96.5 75 ALA B N 1
ATOM 2425 C CA . ALA B 1 75 ? 14.641 10.844 0.951 1 96.5 75 ALA B CA 1
ATOM 2426 C C . ALA B 1 75 ? 13.586 11.742 0.303 1 96.5 75 ALA B C 1
ATOM 2428 O O . ALA B 1 75 ? 13.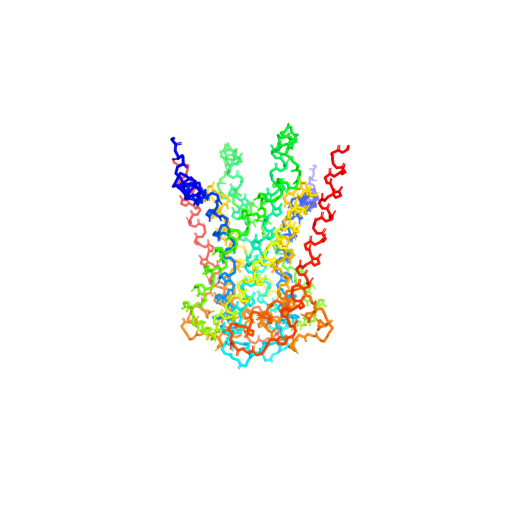695 12.969 0.36 1 96.5 75 ALA B O 1
ATOM 2429 N N . ALA B 1 76 ? 12.633 11.148 -0.29 1 95.62 76 ALA B N 1
ATOM 2430 C CA . ALA B 1 76 ? 11.586 11.906 -0.969 1 95.62 76 ALA B CA 1
ATOM 2431 C C . ALA B 1 76 ? 10.75 12.711 0.029 1 95.62 76 ALA B C 1
ATOM 2433 O O . ALA B 1 76 ? 10.133 13.711 -0.332 1 95.62 76 ALA B O 1
ATOM 2434 N N . GLY B 1 77 ? 10.719 12.297 1.255 1 93.81 77 GLY B N 1
ATOM 2435 C CA . GLY B 1 77 ? 10.016 13.023 2.299 1 93.81 77 GLY B CA 1
ATOM 2436 C C . GLY B 1 77 ? 10.57 14.406 2.547 1 93.81 77 GLY B C 1
ATOM 2437 O O . GLY B 1 77 ? 9.906 15.25 3.156 1 93.81 77 GLY B O 1
ATOM 2438 N N . THR B 1 78 ? 11.75 14.633 2.096 1 93.38 78 THR B N 1
ATOM 2439 C CA . THR B 1 78 ? 12.383 15.938 2.252 1 93.38 78 THR B CA 1
ATOM 2440 C C . THR B 1 78 ? 11.555 17.031 1.585 1 93.38 78 THR B C 1
ATOM 2442 O O . THR B 1 78 ? 11.562 18.172 2.025 1 93.38 78 THR B O 1
ATOM 2445 N N . ALA B 1 79 ? 10.875 16.656 0.527 1 93.75 79 ALA B N 1
ATOM 2446 C CA . ALA B 1 79 ? 10.016 17.625 -0.145 1 93.75 79 ALA B CA 1
ATOM 2447 C C . ALA B 1 79 ? 8.969 18.188 0.812 1 93.75 79 ALA B C 1
ATOM 2449 O O . ALA B 1 79 ? 8.711 19.406 0.814 1 93.75 79 ALA B O 1
ATOM 2450 N N . LEU B 1 80 ? 8.414 17.391 1.585 1 90.62 80 LEU B N 1
ATOM 2451 C CA . LEU B 1 80 ? 7.398 17.797 2.547 1 90.62 80 LEU B CA 1
ATOM 2452 C C . LEU B 1 80 ? 7.996 18.703 3.613 1 90.62 80 LEU B C 1
ATOM 2454 O O . LEU B 1 80 ? 7.387 19.703 3.992 1 90.62 80 LEU B O 1
ATOM 2458 N N . SER B 1 81 ? 9.125 18.312 4.137 1 90.31 81 SER B N 1
ATOM 2459 C CA . SER B 1 81 ? 9.781 19.094 5.18 1 90.31 81 SER B CA 1
ATOM 2460 C C . SER B 1 81 ? 10.148 20.484 4.676 1 90.31 81 SER B C 1
ATOM 2462 O O . SER B 1 81 ? 9.945 21.469 5.383 1 90.31 81 SER B O 1
ATOM 2464 N N . VAL B 1 82 ? 10.641 20.594 3.521 1 89.19 82 VAL B N 1
ATOM 2465 C CA . VAL B 1 82 ? 11.016 21.875 2.943 1 89.19 82 VAL B CA 1
ATOM 2466 C C . VAL B 1 82 ? 9.773 22.719 2.697 1 89.19 82 VAL B C 1
ATOM 2468 O O . VAL B 1 82 ? 9.742 23.906 3.031 1 89.19 82 VAL B O 1
ATOM 2471 N N . SER B 1 83 ? 8.805 22.109 2.074 1 89.06 83 SER B N 1
ATOM 2472 C CA . SER B 1 83 ? 7.559 22.812 1.803 1 89.06 83 SER B CA 1
ATOM 2473 C C . SER B 1 83 ? 6.945 23.375 3.086 1 89.06 83 SER B C 1
ATOM 2475 O O . SER B 1 83 ? 6.441 24.5 3.102 1 89.06 83 SER B O 1
ATOM 2477 N N . GLU B 1 84 ? 6.945 22.641 4.121 1 87.88 84 GLU B N 1
ATOM 2478 C CA . GLU B 1 84 ? 6.418 23.062 5.41 1 87.88 84 GLU B CA 1
ATOM 2479 C C . GLU B 1 84 ? 7.211 24.25 5.965 1 87.88 84 GLU B C 1
ATOM 2481 O O . GLU B 1 84 ? 6.629 25.203 6.48 1 87.88 84 GLU B O 1
ATOM 2486 N N . ASP B 1 85 ? 8.492 24.203 5.918 1 84.5 85 ASP B N 1
ATOM 2487 C CA . ASP B 1 85 ? 9.336 25.281 6.41 1 84.5 85 ASP B CA 1
ATOM 2488 C C . ASP B 1 85 ? 9.117 26.562 5.598 1 84.5 85 ASP B C 1
ATOM 2490 O O . ASP B 1 85 ? 9.18 27.656 6.145 1 84.5 85 ASP B O 1
ATOM 2494 N N . MET B 1 86 ? 8.859 26.375 4.363 1 82.5 86 MET B N 1
ATOM 2495 C CA . MET B 1 86 ? 8.562 27.531 3.521 1 82.5 86 MET B CA 1
ATOM 2496 C C . MET B 1 86 ? 7.23 28.172 3.918 1 82.5 86 MET B C 1
ATOM 2498 O O . MET B 1 86 ? 7.105 29.391 3.963 1 82.5 86 MET B O 1
ATOM 2502 N N . ARG B 1 87 ? 6.375 27.312 4.191 1 80.94 87 ARG B N 1
ATOM 2503 C CA . ARG B 1 87 ? 5.047 27.781 4.57 1 80.94 87 ARG B CA 1
ATOM 2504 C C . ARG B 1 87 ? 5.082 28.5 5.91 1 80.94 87 ARG B C 1
ATOM 2506 O O . ARG B 1 87 ? 4.363 29.484 6.109 1 80.94 87 ARG B O 1
ATOM 2513 N N . LEU B 1 88 ? 5.867 28.109 6.84 1 80.5 88 LEU B N 1
ATOM 2514 C CA . LEU B 1 88 ? 5.953 28.688 8.18 1 80.5 88 LEU B CA 1
ATOM 2515 C C . LEU B 1 88 ? 6.824 29.938 8.172 1 80.5 88 LEU B C 1
ATO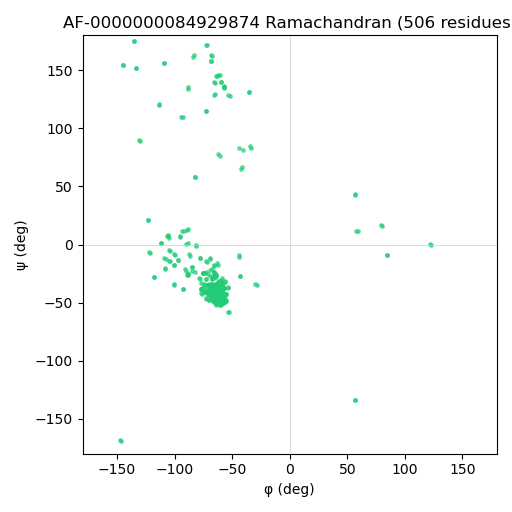M 2517 O O . LEU B 1 88 ? 6.957 30.609 9.195 1 80.5 88 LEU B O 1
ATOM 2521 N N . GLY B 1 89 ? 7.352 30.281 7.066 1 74.94 89 GLY B N 1
ATOM 2522 C CA . GLY B 1 89 ? 8.086 31.531 6.898 1 74.94 89 GLY B CA 1
ATOM 2523 C C . GLY B 1 89 ? 9.508 31.453 7.422 1 74.94 89 GLY B C 1
ATOM 2524 O O . GLY B 1 89 ? 10.117 32.469 7.746 1 74.94 89 GLY B O 1
ATOM 2525 N N . VAL B 1 90 ? 9.898 30.297 7.613 1 68.62 90 VAL B N 1
ATOM 2526 C CA . VAL B 1 90 ? 11.273 30.141 8.086 1 68.62 90 VAL B CA 1
ATOM 2527 C C . VAL B 1 90 ? 12.242 30.766 7.082 1 68.62 90 VAL B C 1
ATOM 2529 O O . VAL B 1 90 ? 13.234 31.375 7.469 1 68.62 90 VAL B O 1
ATOM 2532 N N . VAL B 1 91 ? 11.82 30.656 5.871 1 63.34 91 VAL B N 1
ATOM 2533 C CA . VAL B 1 91 ? 12.672 31.156 4.789 1 63.34 91 VAL B CA 1
ATOM 2534 C C . VAL B 1 91 ? 12.766 32.688 4.863 1 63.34 91 VAL B C 1
ATOM 2536 O O . VAL B 1 91 ? 13.82 33.25 4.582 1 63.34 91 VAL B O 1
ATOM 2539 N N . ASP B 1 92 ? 11.695 33.25 5.18 1 65.31 92 ASP B N 1
ATOM 2540 C CA . ASP B 1 92 ? 11.727 34.719 5.293 1 65.31 92 ASP B CA 1
ATOM 2541 C C . ASP B 1 92 ? 12.75 35.156 6.336 1 65.31 92 ASP B C 1
ATOM 2543 O O . ASP B 1 92 ? 13.438 36.156 6.145 1 65.31 92 ASP B O 1
ATOM 2547 N N . ARG B 1 93 ? 12.875 34.312 7.23 1 62.75 93 ARG B N 1
ATOM 2548 C CA . ARG B 1 93 ? 13.852 34.625 8.273 1 62.75 93 ARG B CA 1
ATOM 2549 C C . ARG B 1 93 ? 15.273 34.438 7.773 1 62.75 93 ARG B C 1
ATOM 2551 O O . ARG B 1 93 ? 16.172 35.188 8.117 1 62.75 93 ARG B O 1
ATOM 2558 N N . PHE B 1 94 ? 15.352 33.5 6.965 1 62.41 94 PHE B N 1
ATOM 2559 C CA . PHE B 1 94 ? 16.688 33.188 6.461 1 62.41 94 PHE B CA 1
ATOM 2560 C C . PHE B 1 94 ? 17.125 34.219 5.418 1 62.41 94 PHE B C 1
ATOM 2562 O O . PHE B 1 94 ? 18.297 34.562 5.328 1 62.41 94 PHE B O 1
ATOM 2569 N N . ARG B 1 95 ? 16.203 34.562 4.715 1 60.06 95 ARG B N 1
ATOM 2570 C CA . ARG B 1 95 ? 16.5 35.594 3.75 1 60.06 95 ARG B CA 1
ATOM 2571 C C . ARG B 1 95 ? 17 36.875 4.453 1 60.06 95 ARG B C 1
ATOM 2573 O O . ARG B 1 95 ? 17.891 37.562 3.953 1 60.06 95 ARG B O 1
ATOM 2580 N N . THR B 1 96 ? 16.469 37.031 5.516 1 59.09 96 THR B N 1
ATOM 2581 C CA . THR B 1 96 ? 16.891 38.219 6.246 1 59.09 96 THR B CA 1
ATOM 2582 C C . THR B 1 96 ? 18.312 38.062 6.777 1 59.09 96 THR B C 1
ATOM 2584 O O . THR B 1 96 ? 19.031 39.031 6.98 1 59.09 96 THR B O 1
ATOM 2587 N N . LEU B 1 97 ? 18.703 36.812 6.961 1 55.81 97 LEU B N 1
ATOM 2588 C CA . LEU B 1 97 ? 20.016 36.5 7.527 1 55.81 97 LEU B CA 1
ATOM 2589 C C . LEU B 1 97 ? 21.047 36.312 6.43 1 55.81 97 LEU B C 1
ATOM 2591 O O . LEU B 1 97 ? 22.219 36.031 6.715 1 55.81 97 LEU B O 1
ATOM 2595 N N . ASP B 1 98 ? 20.766 36.656 5.195 1 60.28 98 ASP B N 1
ATOM 2596 C CA . ASP B 1 98 ? 21.641 36.5 4.031 1 60.28 98 ASP B CA 1
ATOM 2597 C C . ASP B 1 98 ? 22.062 35.062 3.826 1 60.28 98 ASP B C 1
ATOM 2599 O O . ASP B 1 98 ? 23.203 34.812 3.416 1 60.28 98 ASP B O 1
ATOM 2603 N N . VAL B 1 99 ? 21.375 34.219 4.57 1 60.97 99 VAL B N 1
ATOM 2604 C CA . VAL B 1 99 ? 21.656 32.812 4.305 1 60.97 99 VAL B CA 1
ATOM 2605 C C . VAL B 1 99 ? 21.047 32.406 2.965 1 60.97 99 VAL B C 1
ATOM 2607 O O . VAL B 1 99 ? 19.875 32.656 2.707 1 60.97 99 VAL B O 1
ATOM 2610 N N . GLY B 1 100 ? 21.906 32.062 2.035 1 67.19 100 GLY B N 1
ATOM 2611 C CA . GLY B 1 100 ? 21.469 31.719 0.686 1 67.19 100 GLY B CA 1
ATOM 2612 C C . GLY B 1 100 ? 20.594 30.5 0.625 1 67.19 100 GLY B C 1
ATOM 2613 O O . GLY B 1 100 ? 20.547 29.703 1.569 1 67.19 100 GLY B O 1
ATOM 2614 N N . GLY B 1 101 ? 19.672 30.438 -0.193 1 73.81 101 GLY B N 1
ATOM 2615 C CA . GLY B 1 101 ? 18.766 29.328 -0.471 1 73.81 101 GLY B CA 1
ATOM 2616 C C . GLY B 1 101 ? 19.453 27.984 -0.529 1 73.81 101 GLY B C 1
ATOM 2617 O O . GLY B 1 101 ? 18.922 26.984 -0.04 1 73.81 101 GLY B O 1
ATOM 2618 N N . THR B 1 102 ? 20.641 28.031 -0.863 1 78 102 THR B N 1
ATOM 2619 C CA . THR B 1 102 ? 21.391 26.797 -1.014 1 78 102 THR B CA 1
ATOM 2620 C C . THR B 1 102 ? 21.797 26.234 0.348 1 78 102 THR B C 1
ATOM 2622 O O . THR B 1 102 ? 21.797 25.016 0.548 1 78 102 THR B O 1
ATOM 2625 N N . SER B 1 103 ? 22.156 27.141 1.232 1 80 103 SER B N 1
ATOM 2626 C CA . SER B 1 103 ? 22.5 26.703 2.578 1 80 103 SER B CA 1
ATOM 2627 C C . SER B 1 103 ? 21.297 26.109 3.309 1 80 103 SER B C 1
ATOM 2629 O O . SER B 1 103 ? 21.438 25.156 4.066 1 80 103 SER B O 1
ATOM 2631 N N . PHE B 1 104 ? 20.219 26.766 3.029 1 83.38 104 PHE B N 1
ATOM 2632 C CA . PHE B 1 104 ? 18.969 26.281 3.623 1 83.38 104 PHE B CA 1
ATOM 2633 C C . PHE B 1 104 ? 18.656 24.875 3.137 1 83.38 104 PHE B C 1
ATOM 2635 O O . PHE B 1 104 ? 18.375 23.984 3.941 1 83.38 104 PHE B O 1
ATOM 2642 N N . LEU B 1 105 ? 18.766 24.656 1.89 1 87.56 105 LEU B N 1
ATOM 2643 C CA . LEU B 1 105 ? 18.5 23.344 1.304 1 87.56 105 LEU B CA 1
ATOM 2644 C C . LEU B 1 105 ? 19.531 22.328 1.746 1 87.56 105 LEU B C 1
ATOM 2646 O O . LEU B 1 105 ? 19.203 21.156 1.968 1 87.56 105 LEU B O 1
ATOM 2650 N N . ALA B 1 106 ? 20.75 22.766 1.875 1 89.62 106 ALA B N 1
ATOM 2651 C CA . ALA B 1 106 ? 21.812 21.875 2.301 1 89.62 106 ALA B CA 1
ATOM 2652 C C . ALA B 1 106 ? 21.562 21.328 3.703 1 89.62 106 ALA B C 1
ATOM 2654 O O . ALA B 1 106 ? 21.906 20.188 4.012 1 89.62 106 ALA B O 1
ATOM 2655 N N . GLY B 1 107 ? 20.984 22.188 4.512 1 90.06 107 GLY B N 1
ATOM 2656 C CA . GLY B 1 107 ? 20.625 21.719 5.84 1 90.06 107 GLY B CA 1
ATOM 2657 C C . GLY B 1 107 ? 19.594 20.594 5.812 1 90.06 107 GLY B C 1
ATOM 2658 O O . GLY B 1 107 ? 19.75 19.594 6.516 1 90.06 107 GLY B O 1
ATOM 2659 N N . HIS B 1 108 ? 18.578 20.75 5.004 1 91.88 108 HIS B N 1
ATOM 2660 C CA . HIS B 1 108 ? 17.562 19.719 4.863 1 91.88 108 HIS B CA 1
ATOM 2661 C C . HIS B 1 108 ? 18.156 18.438 4.285 1 91.88 108 HIS B C 1
ATOM 2663 O O . HIS B 1 108 ? 17.797 17.344 4.719 1 91.88 108 HIS B O 1
ATOM 2669 N N . VAL B 1 109 ? 19.016 18.594 3.344 1 94.56 109 VAL B N 1
ATOM 2670 C CA . VAL B 1 109 ? 19.609 17.453 2.68 1 94.56 109 VAL B CA 1
ATOM 2671 C C . VAL B 1 109 ? 20.516 16.688 3.656 1 94.56 109 VAL B C 1
ATOM 2673 O O . VAL B 1 109 ? 20.484 15.461 3.719 1 94.56 109 VAL B O 1
ATOM 2676 N N . ALA B 1 110 ? 21.312 17.438 4.414 1 95.44 110 ALA B N 1
ATOM 2677 C CA . ALA B 1 110 ? 22.172 16.797 5.406 1 95.44 110 ALA B CA 1
ATOM 2678 C C . ALA B 1 110 ? 21.359 16.031 6.43 1 95.44 110 ALA B C 1
ATOM 2680 O O . ALA B 1 110 ? 21.719 14.906 6.805 1 95.44 110 ALA B O 1
ATOM 2681 N N . ALA B 1 111 ? 20.297 16.625 6.871 1 93.5 111 ALA B N 1
ATOM 2682 C CA . ALA B 1 111 ? 19.406 15.945 7.805 1 93.5 111 ALA B CA 1
ATOM 2683 C C . ALA B 1 111 ? 18.797 14.703 7.172 1 93.5 111 ALA B C 1
ATOM 2685 O O . ALA B 1 111 ? 18.719 13.648 7.809 1 93.5 111 ALA B O 1
ATOM 2686 N N . SER B 1 112 ? 18.391 14.812 5.977 1 95.44 112 SER B N 1
ATOM 2687 C CA . SER B 1 112 ? 17.797 13.711 5.234 1 95.44 112 SER B CA 1
ATOM 2688 C C . SER B 1 112 ? 18.781 12.555 5.066 1 95.44 112 SER B C 1
ATOM 2690 O O . SER B 1 112 ? 18.422 11.398 5.297 1 95.44 112 SER B O 1
ATOM 2692 N N . VAL B 1 113 ? 20 12.867 4.672 1 97 113 VAL B N 1
ATOM 2693 C CA . VAL B 1 113 ? 21 11.844 4.438 1 97 113 VAL B CA 1
ATOM 2694 C C . VAL B 1 113 ? 21.281 11.094 5.738 1 97 113 VAL B C 1
ATOM 2696 O O . VAL B 1 113 ? 21.359 9.859 5.746 1 97 113 VAL B O 1
ATOM 2699 N N . THR B 1 114 ? 21.406 11.812 6.836 1 96.06 114 THR B N 1
ATOM 2700 C CA . THR B 1 114 ? 21.688 11.188 8.125 1 96.06 114 THR B CA 1
ATOM 2701 C C . THR B 1 114 ? 20.531 10.289 8.547 1 96.06 114 THR B C 1
ATOM 2703 O O . THR B 1 114 ? 20.734 9.133 8.914 1 96.06 114 THR B O 1
ATOM 2706 N N . ARG B 1 115 ? 19.391 10.773 8.422 1 94.94 115 ARG B N 1
ATOM 2707 C CA . ARG B 1 115 ? 18.203 10.039 8.836 1 94.94 115 ARG B CA 1
ATOM 2708 C C . ARG B 1 115 ? 17.984 8.812 7.957 1 94.94 115 ARG B C 1
ATOM 2710 O O . ARG B 1 115 ? 17.688 7.727 8.461 1 94.94 115 ARG B O 1
ATOM 2717 N N . ASN B 1 116 ? 18.109 8.93 6.699 1 96.12 116 ASN B N 1
ATOM 2718 C CA . ASN B 1 116 ? 17.812 7.836 5.781 1 96.12 116 ASN B CA 1
ATOM 2719 C C . ASN B 1 116 ? 18.922 6.805 5.742 1 96.12 116 ASN B C 1
ATOM 2721 O O . ASN B 1 116 ? 18.688 5.621 5.5 1 96.12 116 ASN B O 1
ATOM 2725 N N . ALA B 1 117 ? 20.172 7.32 6 1 96.94 117 ALA B N 1
ATOM 2726 C CA . ALA B 1 117 ? 21.25 6.348 6.207 1 96.94 117 ALA B CA 1
ATOM 2727 C C . ALA B 1 117 ? 20.953 5.453 7.41 1 96.94 117 ALA B C 1
ATOM 2729 O O . ALA B 1 117 ? 21.141 4.238 7.348 1 96.94 117 ALA B O 1
ATOM 2730 N N . LEU B 1 118 ? 20.438 6.07 8.461 1 96.25 118 LEU B N 1
ATOM 2731 C CA . LEU B 1 118 ? 20.094 5.316 9.664 1 96.25 118 LEU B CA 1
ATOM 2732 C C . LEU B 1 118 ? 18.922 4.383 9.391 1 96.25 118 LEU B C 1
ATOM 2734 O O . LEU B 1 118 ? 18.953 3.203 9.75 1 96.25 118 LEU B O 1
ATOM 2738 N N . SER B 1 119 ? 17.891 4.883 8.758 1 96.44 119 SER B N 1
ATOM 2739 C CA . SER B 1 119 ? 16.719 4.082 8.453 1 96.44 119 SER B CA 1
ATOM 2740 C C . SER B 1 119 ? 17.062 2.883 7.574 1 96.44 119 SER B C 1
ATOM 2742 O O . SER B 1 119 ? 16.625 1.765 7.832 1 96.44 119 SER B O 1
ATOM 2744 N N . THR B 1 120 ? 17.875 3.125 6.578 1 97.81 120 THR B N 1
ATOM 2745 C CA . THR B 1 120 ? 18.25 2.061 5.66 1 97.81 120 THR B CA 1
ATOM 2746 C C . THR B 1 120 ? 19.109 1.011 6.371 1 97.81 120 THR B C 1
ATOM 2748 O O . THR B 1 120 ? 18.969 -0.185 6.105 1 97.81 120 THR B O 1
ATOM 2751 N N . THR B 1 121 ? 19.953 1.442 7.266 1 97.62 121 THR B N 1
ATOM 2752 C CA . THR B 1 121 ? 20.75 0.523 8.062 1 97.62 121 THR B CA 1
ATOM 2753 C C . THR B 1 121 ? 19.859 -0.348 8.945 1 97.62 121 THR B C 1
ATOM 2755 O O . THR B 1 121 ? 20.094 -1.55 9.078 1 97.62 121 THR B O 1
ATOM 2758 N N . LEU B 1 122 ? 18.859 0.25 9.508 1 97.31 122 LEU B N 1
ATOM 2759 C CA . LEU B 1 122 ? 17.938 -0.499 10.352 1 97.31 122 LEU B CA 1
ATOM 2760 C C . LEU B 1 122 ? 17.125 -1.5 9.531 1 97.31 122 LEU B C 1
ATOM 2762 O O . LEU B 1 122 ? 16.859 -2.611 9.984 1 97.31 122 LEU B O 1
ATOM 2766 N N . VAL B 1 123 ? 16.766 -1.104 8.359 1 97.69 123 VAL B N 1
ATOM 2767 C CA . VAL B 1 123 ? 16.062 -2.021 7.465 1 97.69 123 VAL B CA 1
ATOM 2768 C C . VAL B 1 123 ? 16.984 -3.186 7.102 1 97.69 123 VAL B C 1
ATOM 2770 O O . VAL B 1 123 ? 16.547 -4.336 7.035 1 97.69 123 VAL B O 1
ATOM 2773 N N . LEU B 1 124 ? 18.266 -2.895 6.812 1 98.44 124 LEU B N 1
ATOM 2774 C CA . LEU B 1 124 ? 19.234 -3.957 6.57 1 98.44 124 LEU B CA 1
ATOM 2775 C C . LEU B 1 124 ? 19.344 -4.887 7.773 1 98.44 124 LEU B C 1
ATOM 2777 O O . LEU B 1 124 ? 19.438 -6.105 7.613 1 98.44 124 LEU B O 1
ATOM 2781 N N . GLY B 1 125 ? 19.344 -4.328 8.969 1 98.19 125 GLY B N 1
ATOM 2782 C CA . GLY B 1 125 ? 19.312 -5.137 10.18 1 98.19 125 GLY B CA 1
ATOM 2783 C C . GLY B 1 125 ? 18.109 -6.062 10.25 1 98.19 125 GLY B C 1
ATOM 2784 O O . GLY B 1 125 ? 18.25 -7.238 10.602 1 98.19 125 GLY B O 1
ATOM 2785 N N . ALA B 1 126 ? 16.953 -5.543 9.891 1 97.94 126 ALA B N 1
ATOM 2786 C CA . ALA B 1 126 ? 15.742 -6.367 9.844 1 97.94 126 ALA B CA 1
ATOM 2787 C C . ALA B 1 126 ? 15.875 -7.48 8.812 1 97.94 126 ALA B C 1
ATOM 2789 O O . ALA B 1 126 ? 15.391 -8.594 9.023 1 97.94 126 ALA B O 1
ATOM 2790 N N . ALA B 1 127 ? 16.469 -7.145 7.734 1 98.44 127 ALA B N 1
ATOM 2791 C CA . ALA B 1 127 ? 16.703 -8.148 6.695 1 98.44 127 ALA B CA 1
ATOM 2792 C C . ALA B 1 127 ? 17.578 -9.289 7.215 1 98.44 127 ALA B C 1
ATOM 2794 O O . ALA B 1 127 ? 17.312 -10.461 6.934 1 98.44 127 ALA B O 1
ATOM 2795 N N . PHE B 1 128 ? 18.625 -9.008 7.977 1 98.12 128 PHE B N 1
ATOM 2796 C CA . PHE B 1 128 ? 19.453 -10.031 8.602 1 98.12 128 PHE B CA 1
ATOM 2797 C C . PHE B 1 128 ? 18.625 -10.914 9.523 1 98.12 128 PHE B C 1
ATOM 2799 O O . PHE B 1 128 ? 18.812 -12.133 9.539 1 98.12 128 PHE B O 1
ATOM 2806 N N . ALA B 1 129 ? 17.734 -10.297 10.203 1 98.06 129 ALA B N 1
ATOM 2807 C CA . ALA B 1 129 ? 16.938 -11.008 11.188 1 98.06 129 ALA B CA 1
ATOM 2808 C C . ALA B 1 129 ? 16.031 -12.047 10.508 1 98.06 129 ALA B C 1
ATOM 2810 O O . ALA B 1 129 ? 15.734 -13.086 11.094 1 98.06 129 ALA B O 1
ATOM 2811 N N . ILE B 1 130 ? 15.719 -11.766 9.258 1 96.69 130 ILE B N 1
ATOM 2812 C CA . ILE B 1 130 ? 14.75 -12.672 8.641 1 96.69 130 ILE B CA 1
ATOM 2813 C C . ILE B 1 130 ? 15.469 -13.602 7.66 1 96.69 130 ILE B C 1
ATOM 2815 O O . ILE B 1 130 ? 14.82 -14.312 6.887 1 96.69 130 ILE B O 1
ATOM 2819 N N . GLY B 1 131 ? 16.844 -13.547 7.594 1 97.5 131 GLY B N 1
ATOM 2820 C CA . GLY B 1 131 ? 17.531 -14.617 6.906 1 97.5 131 GLY B CA 1
ATOM 2821 C C . GLY B 1 131 ? 18.406 -14.133 5.758 1 97.5 131 GLY B C 1
ATOM 2822 O O . GLY B 1 131 ? 19.016 -14.938 5.051 1 97.5 131 GLY B O 1
ATOM 2823 N N . PHE B 1 132 ? 18.406 -12.867 5.555 1 98.25 132 PHE B N 1
ATOM 2824 C CA . PHE B 1 132 ? 19.328 -12.352 4.539 1 98.25 132 PHE B CA 1
ATOM 2825 C C . PHE B 1 132 ? 20.781 -12.57 4.957 1 98.25 132 PHE B C 1
ATOM 2827 O O . PHE B 1 132 ? 21.156 -12.258 6.086 1 98.25 132 PHE B O 1
ATOM 2834 N N . ARG B 1 133 ? 21.562 -13.148 4.062 1 97.81 133 ARG B N 1
ATOM 2835 C CA . ARG B 1 133 ? 22.969 -13.445 4.328 1 97.81 133 ARG B CA 1
ATOM 2836 C C . ARG B 1 133 ? 23.859 -12.953 3.195 1 97.81 133 ARG B C 1
ATOM 2838 O O . ARG B 1 133 ? 24.109 -13.68 2.232 1 97.81 133 ARG B O 1
ATOM 2845 N N . PRO B 1 134 ? 24.281 -11.711 3.355 1 96.5 134 PRO B N 1
ATOM 2846 C CA . PRO B 1 134 ? 25.172 -11.172 2.32 1 96.5 134 PRO B CA 1
ATOM 2847 C C . PRO B 1 134 ? 26.547 -11.844 2.314 1 96.5 134 PRO B C 1
ATOM 2849 O O . PRO B 1 134 ? 26.969 -12.406 3.328 1 96.5 134 PRO B O 1
ATOM 2852 N N . ALA B 1 135 ? 27.234 -11.758 1.145 1 96.81 135 ALA B N 1
ATOM 2853 C CA . ALA B 1 135 ? 28.578 -12.32 0.958 1 96.81 135 ALA B CA 1
ATOM 2854 C C . ALA B 1 135 ? 29.562 -11.25 0.502 1 96.81 135 ALA B C 1
ATOM 2856 O O . ALA B 1 135 ? 30.609 -11.562 -0.069 1 96.81 135 ALA B O 1
ATOM 2857 N N . ALA B 1 136 ? 29.25 -10.086 0.737 1 96.5 136 ALA B N 1
ATOM 2858 C CA . ALA B 1 136 ? 30 -8.945 0.215 1 96.5 136 ALA B CA 1
ATOM 2859 C C . ALA B 1 136 ? 31.406 -8.906 0.798 1 96.5 136 ALA B C 1
ATOM 2861 O O . ALA B 1 136 ? 31.609 -9.203 1.979 1 96.5 136 ALA B O 1
ATOM 2862 N N . SER B 1 137 ? 32.438 -8.586 -0.012 1 96.81 137 SER B N 1
ATOM 2863 C CA . SER B 1 137 ? 33.781 -8.234 0.451 1 96.81 137 SER B CA 1
ATOM 2864 C C . SER B 1 137 ? 33.812 -6.855 1.096 1 96.81 137 SER B C 1
ATOM 2866 O O . SER B 1 137 ? 32.812 -6.133 1.065 1 96.81 137 SER B O 1
ATOM 2868 N N . ALA B 1 138 ? 34.906 -6.488 1.707 1 97.06 138 ALA B N 1
ATOM 2869 C CA . ALA B 1 138 ? 35.031 -5.156 2.289 1 97.06 138 ALA B CA 1
ATOM 2870 C C . ALA B 1 138 ? 34.844 -4.074 1.233 1 97.06 138 ALA B C 1
ATOM 2872 O O . ALA B 1 138 ? 34.156 -3.066 1.49 1 97.06 138 ALA B O 1
ATOM 2873 N N . GLY B 1 139 ? 35.438 -4.355 0.085 1 96.5 139 GLY B N 1
ATOM 2874 C CA . GLY B 1 139 ? 35.25 -3.436 -1.024 1 96.5 139 GLY B CA 1
ATOM 2875 C C . GLY B 1 139 ? 33.812 -3.373 -1.493 1 96.5 139 GLY B C 1
ATOM 2876 O O . GLY B 1 139 ? 33.312 -2.303 -1.849 1 96.5 139 GLY B O 1
ATOM 2877 N N . GLY B 1 140 ? 33.188 -4.547 -1.526 1 97.56 140 GLY B N 1
ATOM 2878 C CA . GLY B 1 140 ? 31.766 -4.605 -1.889 1 97.56 140 GLY B CA 1
ATOM 2879 C C . GLY B 1 140 ? 30.875 -3.811 -0.954 1 97.56 140 GLY B C 1
ATOM 2880 O O . GLY B 1 140 ? 30 -3.076 -1.403 1 97.56 140 GLY B O 1
ATOM 2881 N N . TRP B 1 141 ? 31.141 -3.908 0.349 1 97.88 141 TRP B N 1
ATOM 2882 C CA . TRP B 1 141 ? 30.391 -3.152 1.342 1 97.88 141 TRP B CA 1
ATOM 2883 C C . TRP B 1 141 ? 30.594 -1.653 1.157 1 97.88 141 TRP B C 1
ATOM 2885 O O . TRP B 1 141 ? 29.641 -0.878 1.196 1 97.88 141 TRP B O 1
ATOM 2895 N N . LEU B 1 142 ? 31.812 -1.262 0.976 1 98 142 LEU B N 1
ATOM 2896 C CA . LEU B 1 142 ? 32.125 0.152 0.804 1 98 142 LEU B CA 1
ATOM 2897 C C . LEU B 1 142 ? 31.438 0.716 -0.434 1 98 142 LEU B C 1
ATOM 2899 O O . LEU B 1 142 ? 30.891 1.818 -0.395 1 98 142 LEU B O 1
ATOM 2903 N N . ALA B 1 143 ? 31.484 -0.045 -1.512 1 98.25 143 ALA B N 1
ATOM 2904 C CA . ALA B 1 143 ? 30.844 0.381 -2.752 1 98.25 143 ALA B CA 1
ATOM 2905 C C . ALA B 1 143 ? 29.328 0.474 -2.58 1 98.25 143 ALA B C 1
ATOM 2907 O O . ALA B 1 143 ? 28.703 1.424 -3.053 1 98.25 143 ALA B O 1
ATOM 2908 N N . ALA B 1 144 ? 28.75 -0.507 -1.933 1 98.56 144 ALA B N 1
ATOM 2909 C CA . ALA B 1 144 ? 27.297 -0.521 -1.699 1 98.56 144 ALA B CA 1
ATOM 2910 C C . ALA B 1 144 ? 26.875 0.682 -0.867 1 98.56 144 ALA B C 1
ATOM 2912 O O . ALA B 1 144 ? 25.906 1.369 -1.212 1 98.56 144 ALA B O 1
ATOM 2913 N N . ILE B 1 145 ? 27.609 0.969 0.18 1 98.44 145 ILE B N 1
ATOM 2914 C CA . ILE B 1 145 ? 27.312 2.098 1.056 1 98.44 145 ILE B CA 1
ATOM 2915 C C . ILE B 1 145 ? 27.469 3.406 0.282 1 98.44 145 ILE B C 1
ATOM 2917 O O . ILE B 1 145 ? 26.625 4.293 0.37 1 98.44 145 ILE B O 1
ATOM 2921 N N . GLY B 1 146 ? 28.516 3.492 -0.429 1 98.5 146 GLY B N 1
ATOM 2922 C CA . GLY B 1 146 ? 28.75 4.684 -1.229 1 98.5 146 GLY B CA 1
ATOM 2923 C C . GLY B 1 146 ? 27.641 4.953 -2.238 1 98.5 146 GLY B C 1
ATOM 2924 O O . GLY B 1 146 ? 27.203 6.09 -2.387 1 98.5 146 GLY B O 1
ATOM 2925 N N . LEU B 1 147 ? 27.219 3.93 -2.922 1 98.69 147 LEU B N 1
ATOM 2926 C CA . LEU B 1 147 ? 26.156 4.062 -3.914 1 98.69 147 LEU B CA 1
ATOM 2927 C C . LEU B 1 147 ? 24.844 4.484 -3.254 1 98.69 147 LEU B C 1
ATOM 2929 O O . LEU B 1 147 ? 24.141 5.344 -3.773 1 98.69 147 LEU B O 1
ATOM 2933 N N . LEU B 1 148 ? 24.516 3.881 -2.152 1 98.56 148 LEU B N 1
ATOM 2934 C CA . LEU B 1 148 ? 23.281 4.234 -1.441 1 98.56 148 LEU B CA 1
ATOM 2935 C C . LEU B 1 148 ? 23.328 5.684 -0.973 1 98.56 148 LEU B C 1
ATOM 2937 O O . LEU B 1 148 ? 22.344 6.406 -1.089 1 98.56 148 LEU B O 1
ATOM 2941 N N . LEU B 1 149 ? 24.484 6.109 -0.428 1 98.56 149 LEU B N 1
ATOM 2942 C CA . LEU B 1 149 ? 24.609 7.484 0.037 1 98.56 149 LEU B CA 1
ATOM 2943 C C . LEU B 1 149 ? 24.5 8.469 -1.125 1 98.56 149 LEU B C 1
ATOM 2945 O O . LEU B 1 149 ? 23.875 9.523 -0.989 1 98.56 149 LEU B O 1
ATOM 2949 N N . ALA B 1 150 ? 25.125 8.086 -2.225 1 98.44 150 ALA B N 1
ATOM 2950 C CA . ALA B 1 150 ? 25 8.922 -3.416 1 98.44 150 ALA B CA 1
ATOM 2951 C C . ALA B 1 150 ? 23.547 9.047 -3.842 1 98.44 150 ALA B C 1
ATOM 2953 O O . ALA B 1 150 ? 23.078 10.141 -4.184 1 98.44 150 ALA B O 1
ATOM 2954 N N . TYR B 1 151 ? 22.859 7.957 -3.861 1 98.62 151 TYR B N 1
ATOM 2955 C CA . TYR B 1 151 ? 21.453 7.93 -4.246 1 98.62 151 TYR B CA 1
ATOM 2956 C C . TYR B 1 151 ? 20.609 8.758 -3.283 1 98.62 151 TYR B C 1
ATOM 2958 O O . TYR B 1 151 ? 19.797 9.578 -3.713 1 98.62 151 TYR B O 1
ATOM 2966 N N . ILE B 1 152 ? 20.75 8.57 -1.956 1 98.31 152 ILE B N 1
ATOM 2967 C CA . ILE B 1 152 ? 20.016 9.328 -0.948 1 98.31 152 ILE B CA 1
ATOM 2968 C C . ILE B 1 152 ? 20.266 10.82 -1.135 1 98.31 152 ILE B C 1
ATOM 2970 O O . ILE B 1 152 ? 19.328 11.633 -1.087 1 98.31 152 ILE B O 1
ATOM 2974 N N . THR B 1 153 ? 21.516 11.156 -1.348 1 97.88 153 THR B N 1
ATOM 2975 C CA . THR B 1 153 ? 21.891 12.562 -1.51 1 97.88 153 THR B CA 1
ATOM 2976 C C . THR B 1 153 ? 21.219 13.156 -2.744 1 97.88 153 THR B C 1
ATOM 2978 O O . THR B 1 153 ? 20.625 14.234 -2.672 1 97.88 153 THR B O 1
ATOM 2981 N N . ALA B 1 154 ? 21.297 12.453 -3.854 1 97.88 154 ALA B N 1
ATOM 2982 C CA . ALA B 1 154 ? 20.719 12.938 -5.105 1 97.88 154 ALA B CA 1
ATOM 2983 C C . ALA B 1 154 ? 19.203 13.117 -4.98 1 97.88 154 ALA B C 1
ATOM 2985 O O . ALA B 1 154 ? 18.672 14.164 -5.352 1 97.88 154 ALA B O 1
ATOM 2986 N N . VAL B 1 155 ? 18.547 12.133 -4.438 1 97.5 155 VAL B N 1
ATOM 2987 C CA . VAL B 1 155 ? 17.094 12.172 -4.312 1 97.5 155 VAL B CA 1
ATOM 2988 C C . VAL B 1 155 ? 16.688 13.242 -3.297 1 97.5 155 VAL B C 1
ATOM 2990 O O . VAL B 1 155 ? 15.672 13.922 -3.471 1 97.5 155 VAL B O 1
ATOM 2993 N N . SER B 1 156 ? 17.422 13.383 -2.213 1 96.81 156 SER B N 1
ATOM 2994 C CA . SER B 1 156 ? 17.125 14.406 -1.221 1 96.81 156 SER B CA 1
ATOM 2995 C C . SER B 1 156 ? 17.219 15.805 -1.828 1 96.81 156 SER B C 1
ATOM 2997 O O . SER B 1 156 ? 16.375 16.656 -1.57 1 96.81 156 SER B O 1
ATOM 2999 N N . TRP B 1 157 ? 18.297 16.016 -2.604 1 95.44 157 TRP B N 1
ATOM 3000 C CA . TRP B 1 157 ? 18.438 17.312 -3.262 1 95.44 157 TRP B CA 1
ATOM 3001 C C . TRP B 1 157 ? 17.281 17.578 -4.211 1 95.44 157 TRP B C 1
ATOM 3003 O O . TRP B 1 157 ? 16.734 18.672 -4.246 1 95.44 157 TRP B O 1
ATOM 3013 N N . LEU B 1 158 ? 16.984 16.594 -4.977 1 95.31 158 LEU B N 1
ATOM 3014 C CA . LEU B 1 158 ? 15.867 16.719 -5.906 1 95.31 158 LEU B CA 1
ATOM 3015 C C . LEU B 1 158 ? 14.57 17 -5.164 1 95.31 158 LEU B C 1
ATOM 3017 O O . LEU B 1 158 ? 13.805 17.891 -5.559 1 95.31 158 LEU B O 1
ATOM 3021 N N . SER B 1 159 ? 14.305 16.25 -4.172 1 96.06 159 SER B N 1
ATOM 3022 C CA . SER B 1 159 ? 13.094 16.406 -3.373 1 96.06 159 SER B CA 1
ATOM 3023 C C . SER B 1 159 ? 13.047 17.781 -2.711 1 96.06 159 SER B C 1
ATOM 3025 O O . SER B 1 159 ? 11.992 18.406 -2.65 1 96.06 159 SER B O 1
ATOM 3027 N N . ALA B 1 160 ? 14.148 18.219 -2.188 1 92.88 160 ALA B N 1
ATOM 3028 C CA . ALA B 1 160 ? 14.219 19.547 -1.59 1 92.88 160 ALA B CA 1
ATOM 3029 C C . ALA B 1 160 ? 13.883 20.625 -2.611 1 92.88 160 ALA B C 1
ATOM 3031 O O . ALA B 1 160 ? 13.141 21.562 -2.307 1 92.88 160 ALA B O 1
ATOM 3032 N N . ALA B 1 161 ? 14.445 20.531 -3.787 1 90.69 161 ALA B N 1
ATOM 3033 C CA . ALA B 1 161 ? 14.164 21.484 -4.848 1 90.69 161 ALA B CA 1
ATOM 3034 C C . ALA B 1 161 ? 12.68 21.516 -5.18 1 90.69 161 ALA B C 1
ATOM 3036 O O . ALA B 1 161 ? 12.094 22.594 -5.328 1 90.69 161 ALA B O 1
ATOM 3037 N N . ILE B 1 162 ? 12.125 20.375 -5.246 1 91.75 162 ILE B N 1
ATOM 3038 C CA . ILE B 1 162 ? 10.695 20.281 -5.547 1 91.75 162 ILE B CA 1
ATOM 3039 C C . ILE B 1 162 ? 9.891 20.875 -4.398 1 91.75 162 ILE B C 1
ATOM 3041 O O . ILE B 1 162 ? 8.883 21.547 -4.621 1 91.75 162 ILE B O 1
ATOM 3045 N N . GLY B 1 163 ? 10.305 20.578 -3.234 1 89.88 163 GLY B N 1
ATOM 3046 C CA . GLY B 1 163 ? 9.648 21.141 -2.07 1 89.88 163 GLY B CA 1
ATOM 3047 C C . GLY B 1 163 ? 9.625 22.672 -2.084 1 89.88 163 GLY B C 1
ATOM 3048 O O . GLY B 1 163 ? 8.68 23.281 -1.586 1 89.88 163 GLY B O 1
ATOM 3049 N N . LEU B 1 164 ? 10.609 23.312 -2.643 1 84.44 164 LEU B N 1
ATOM 3050 C CA . LEU B 1 164 ? 10.664 24.766 -2.771 1 84.44 164 LEU B CA 1
ATOM 3051 C C . LEU B 1 164 ? 9.586 25.266 -3.73 1 84.44 164 LEU B C 1
ATOM 3053 O O . LEU B 1 164 ? 9.078 26.375 -3.576 1 84.44 164 LEU B O 1
ATOM 3057 N N . LEU B 1 165 ? 9.305 24.375 -4.645 1 84.31 165 LEU B N 1
ATOM 3058 C CA . LEU B 1 165 ? 8.391 24.781 -5.707 1 84.31 165 LEU B CA 1
ATOM 3059 C C . LEU B 1 165 ? 6.945 24.5 -5.316 1 84.31 165 LEU B C 1
ATOM 3061 O O . LEU B 1 165 ? 6.023 25.109 -5.871 1 84.31 165 LEU B O 1
ATOM 3065 N N . THR B 1 166 ? 6.836 23.547 -4.469 1 84.88 166 THR B N 1
ATOM 3066 C CA . THR B 1 166 ? 5.477 23.141 -4.133 1 84.88 166 THR B CA 1
ATOM 3067 C C . THR B 1 166 ? 4.93 23.953 -2.973 1 84.88 166 THR B C 1
ATOM 3069 O O . THR B 1 166 ? 5.656 24.266 -2.021 1 84.88 166 THR B O 1
ATOM 3072 N N . ARG B 1 167 ? 3.727 24.469 -3 1 77.56 167 ARG B N 1
ATOM 3073 C CA . ARG B 1 167 ? 3.109 25.391 -2.039 1 77.56 167 ARG B CA 1
ATOM 3074 C C . ARG B 1 167 ? 2.115 24.641 -1.148 1 77.56 167 ARG B C 1
ATOM 3076 O O . ARG B 1 167 ? 1.499 25.25 -0.267 1 77.56 167 ARG B O 1
ATOM 3083 N N . THR B 1 168 ? 1.95 23.344 -1.523 1 82.75 168 THR B N 1
ATOM 3084 C CA . THR B 1 168 ? 0.991 22.594 -0.718 1 82.75 168 THR B CA 1
ATOM 3085 C C . THR B 1 168 ? 1.556 21.234 -0.333 1 82.75 168 THR B C 1
ATOM 3087 O O . THR B 1 168 ? 2.367 20.672 -1.064 1 82.75 168 THR B O 1
ATOM 3090 N N . PRO B 1 169 ? 1.089 20.766 0.778 1 81.69 169 PRO B N 1
ATOM 3091 C CA . PRO B 1 169 ? 1.512 19.422 1.196 1 81.69 169 PRO B CA 1
ATOM 3092 C C . PRO B 1 169 ? 1.144 18.344 0.181 1 81.69 169 PRO B C 1
ATOM 3094 O O . PRO B 1 169 ? 1.898 17.391 -0.009 1 81.69 169 PRO B O 1
ATOM 3097 N N . GLU B 1 170 ? 0.064 18.516 -0.472 1 81.94 170 GLU B N 1
ATOM 3098 C CA . GLU B 1 170 ? -0.377 17.547 -1.471 1 81.94 170 GLU B CA 1
ATOM 3099 C C . GLU B 1 170 ? 0.586 17.484 -2.652 1 81.94 170 GLU B C 1
ATOM 3101 O O . GLU B 1 170 ? 0.955 16.406 -3.111 1 81.94 170 GLU B O 1
ATOM 3106 N N . ALA B 1 171 ? 0.956 18.641 -3.057 1 83.06 171 ALA B N 1
ATOM 3107 C CA . ALA B 1 171 ? 1.901 18.719 -4.168 1 83.06 171 ALA B CA 1
ATOM 3108 C C . ALA B 1 171 ? 3.266 18.172 -3.762 1 83.06 171 ALA B C 1
ATOM 3110 O O . ALA B 1 171 ? 3.904 17.438 -4.531 1 83.06 171 ALA B O 1
ATOM 3111 N N . ALA B 1 172 ? 3.689 18.5 -2.586 1 87 172 ALA B N 1
ATOM 3112 C CA . ALA B 1 172 ? 4.957 17.984 -2.074 1 87 172 ALA B CA 1
ATOM 3113 C C . ALA B 1 172 ? 4.906 16.469 -1.896 1 87 172 ALA B C 1
ATOM 3115 O O . ALA B 1 172 ? 5.898 15.773 -2.129 1 87 172 ALA B O 1
ATOM 3116 N N . GLY B 1 173 ? 3.791 15.961 -1.551 1 89.81 173 GLY B N 1
ATOM 3117 C CA . GLY B 1 173 ? 3.602 14.531 -1.343 1 89.81 173 GLY B CA 1
ATOM 3118 C C . GLY B 1 173 ? 3.682 13.727 -2.627 1 89.81 173 GLY B C 1
ATOM 3119 O O . GLY B 1 173 ? 3.973 12.531 -2.596 1 89.81 173 GLY B O 1
ATOM 3120 N N . ALA B 1 174 ? 3.467 14.383 -3.746 1 86.81 174 ALA B N 1
ATOM 3121 C CA . ALA B 1 174 ? 3.498 13.711 -5.043 1 86.81 174 ALA B CA 1
ATOM 3122 C C . ALA B 1 174 ? 4.871 13.102 -5.309 1 86.81 174 ALA B C 1
ATOM 3124 O O . ALA B 1 174 ? 4.977 12.039 -5.926 1 86.81 174 ALA B O 1
ATOM 3125 N N . VAL B 1 175 ? 5.883 13.742 -4.844 1 88.94 175 VAL B N 1
ATOM 3126 C CA . VAL B 1 175 ? 7.234 13.219 -5.027 1 88.94 175 VAL B CA 1
ATOM 3127 C C . VAL B 1 175 ? 7.406 11.938 -4.219 1 88.94 175 VAL B C 1
ATOM 3129 O O . VAL B 1 175 ? 8 10.969 -4.699 1 88.94 175 VAL B O 1
ATOM 3132 N N . THR B 1 176 ? 6.914 12.008 -3 1 88.19 176 THR B N 1
ATOM 3133 C CA . THR B 1 176 ? 6.992 10.82 -2.146 1 88.19 176 THR B CA 1
ATOM 3134 C C . THR B 1 176 ? 6.215 9.664 -2.762 1 88.19 176 THR B C 1
ATOM 3136 O O . THR B 1 176 ? 6.695 8.523 -2.77 1 88.19 176 THR B O 1
ATOM 3139 N N . PHE B 1 177 ? 5.137 9.984 -3.348 1 86.62 177 PHE B N 1
ATOM 3140 C CA . PHE B 1 177 ? 4.305 8.969 -3.98 1 86.62 177 PHE B CA 1
ATOM 3141 C C . PHE B 1 177 ? 5.012 8.359 -5.188 1 86.62 177 PHE B C 1
ATOM 3143 O O . PHE B 1 177 ? 5.016 7.141 -5.359 1 86.62 177 PHE B O 1
ATOM 3150 N N . ALA B 1 178 ? 5.555 9.172 -5.973 1 89.25 178 ALA B N 1
ATOM 3151 C CA . ALA B 1 178 ? 6.277 8.711 -7.156 1 89.25 178 ALA B CA 1
ATOM 3152 C C . ALA B 1 178 ? 7.426 7.789 -6.773 1 89.25 178 ALA B C 1
ATOM 3154 O O . ALA B 1 178 ? 7.625 6.742 -7.395 1 89.25 178 ALA B O 1
ATOM 3155 N N . MET B 1 179 ? 8.109 8.141 -5.766 1 90.5 179 MET B N 1
ATOM 3156 C CA . MET B 1 179 ? 9.273 7.367 -5.34 1 90.5 179 MET B CA 1
ATOM 3157 C C . MET B 1 179 ? 8.844 6.047 -4.699 1 90.5 179 MET B C 1
ATOM 3159 O O . MET B 1 179 ? 9.578 5.055 -4.773 1 90.5 179 MET B O 1
ATOM 3163 N N . MET B 1 180 ? 7.68 6.082 -4.109 1 89.06 180 MET B N 1
ATOM 3164 C CA . MET B 1 180 ? 7.156 4.867 -3.492 1 89.06 180 MET B CA 1
ATOM 3165 C C . MET B 1 180 ? 6.867 3.803 -4.547 1 89.06 180 MET B C 1
ATOM 3167 O O . MET B 1 180 ? 6.988 2.607 -4.277 1 89.06 180 MET B O 1
ATOM 3171 N N . PHE B 1 181 ? 6.574 4.219 -5.707 1 91.69 181 PHE B N 1
ATOM 3172 C CA . PHE B 1 181 ? 6.109 3.273 -6.715 1 91.69 181 PHE B CA 1
ATOM 3173 C C . PHE B 1 181 ? 7.203 2.986 -7.738 1 91.69 181 PHE B C 1
ATOM 3175 O O . PHE B 1 181 ? 7.141 1.989 -8.461 1 91.69 181 PHE B O 1
ATOM 3182 N N . LEU B 1 182 ? 8.25 3.787 -7.77 1 93.75 182 LEU B N 1
ATOM 3183 C CA . LEU B 1 182 ? 9.281 3.721 -8.797 1 93.75 182 LEU B CA 1
ATOM 3184 C C . LEU B 1 182 ? 9.984 2.369 -8.781 1 93.75 182 LEU B C 1
ATOM 3186 O O . LEU B 1 182 ? 10.336 1.835 -9.836 1 93.75 182 LEU B O 1
ATOM 3190 N N . PRO B 1 183 ? 10.141 1.705 -7.641 1 96.19 183 PRO B N 1
ATOM 3191 C CA . PRO B 1 183 ? 10.883 0.439 -7.629 1 96.19 183 PRO B CA 1
ATOM 3192 C C . PRO B 1 183 ? 10.047 -0.731 -8.148 1 96.19 183 PRO B C 1
ATOM 3194 O O . PRO B 1 183 ? 10.586 -1.811 -8.406 1 96.19 183 PRO B O 1
ATOM 3197 N N . TYR B 1 184 ? 8.82 -0.546 -8.297 1 96.38 184 TYR B N 1
ATOM 3198 C CA . TYR B 1 184 ? 7.98 -1.672 -8.695 1 96.38 184 TYR B CA 1
ATOM 3199 C C . TYR B 1 184 ? 8.211 -2.041 -10.148 1 96.38 184 TYR B C 1
ATOM 3201 O O . TYR B 1 184 ? 8.414 -3.215 -10.477 1 96.38 184 TYR B O 1
ATOM 3209 N N . PRO B 1 185 ? 8.234 -1.071 -11.047 1 96.5 185 PRO B N 1
ATOM 3210 C CA . PRO B 1 185 ? 8.641 -1.43 -12.414 1 96.5 185 PRO B CA 1
ATOM 3211 C C . PRO B 1 185 ? 10.156 -1.489 -12.586 1 96.5 185 PRO B C 1
ATOM 3213 O O . PRO B 1 185 ? 10.719 -0.764 -13.406 1 96.5 185 PRO B O 1
ATOM 3216 N N . SER B 1 186 ? 10.797 -2.283 -11.836 1 97.69 186 SER B N 1
ATOM 3217 C CA . SER B 1 186 ? 12.227 -2.551 -11.828 1 97.69 186 SER B CA 1
ATOM 3218 C C . SER B 1 186 ? 12.516 -4 -11.453 1 97.69 186 SER B C 1
ATOM 3220 O O . SER B 1 186 ? 11.609 -4.832 -11.422 1 97.69 186 SER B O 1
ATOM 3222 N N . SER B 1 187 ? 13.766 -4.312 -11.188 1 97.62 187 SER B N 1
ATOM 3223 C CA . SER B 1 187 ? 14.156 -5.668 -10.82 1 97.62 187 SER B CA 1
ATOM 3224 C C . SER B 1 187 ? 14.062 -5.879 -9.312 1 97.62 187 SER B C 1
ATOM 3226 O O . SER B 1 187 ? 14.508 -6.906 -8.789 1 97.62 187 SER B O 1
ATOM 3228 N N . ALA B 1 188 ? 13.422 -4.969 -8.633 1 97.75 188 ALA B N 1
ATOM 3229 C CA . ALA B 1 188 ? 13.445 -4.973 -7.172 1 97.75 188 ALA B CA 1
ATOM 3230 C C . ALA B 1 188 ? 12.711 -6.191 -6.617 1 97.75 188 ALA B C 1
ATOM 3232 O O . ALA B 1 188 ? 13.203 -6.859 -5.707 1 97.75 188 ALA B O 1
ATOM 3233 N N . PHE B 1 189 ? 11.57 -6.551 -7.199 1 97.62 189 PHE B N 1
ATOM 3234 C CA . PHE B 1 189 ? 10.695 -7.504 -6.531 1 97.62 189 PHE B CA 1
ATOM 3235 C C . PHE B 1 189 ? 10.531 -8.766 -7.371 1 97.62 189 PHE B C 1
ATOM 3237 O O . PHE B 1 189 ? 10.258 -9.844 -6.832 1 97.62 189 PHE B O 1
ATOM 3244 N N . VAL B 1 190 ? 10.656 -8.609 -8.648 1 97.38 190 VAL B N 1
ATOM 3245 C CA . VAL B 1 190 ? 10.562 -9.742 -9.562 1 97.38 190 VAL B CA 1
ATOM 3246 C C . VAL B 1 190 ? 11.531 -9.547 -10.727 1 97.38 190 VAL B C 1
ATOM 3248 O O . VAL B 1 190 ? 11.914 -8.422 -11.039 1 97.38 190 VAL B O 1
ATOM 3251 N N . PRO B 1 191 ? 11.945 -10.68 -11.32 1 97.25 191 PRO B N 1
ATOM 3252 C CA . PRO B 1 191 ? 12.742 -10.516 -12.539 1 97.25 191 PRO B CA 1
ATOM 3253 C C . PRO B 1 191 ? 12 -9.766 -13.641 1 97.25 191 PRO B C 1
ATOM 3255 O O . PRO B 1 191 ? 10.805 -10 -13.852 1 97.25 191 PRO B O 1
ATOM 3258 N N . ILE B 1 192 ? 12.695 -8.898 -14.344 1 97.25 192 ILE B N 1
ATOM 3259 C CA . ILE B 1 192 ? 12.094 -8.039 -15.352 1 97.25 192 ILE B CA 1
ATOM 3260 C C . ILE B 1 192 ? 11.539 -8.891 -16.5 1 97.25 192 ILE B C 1
ATOM 3262 O O . ILE B 1 192 ? 10.523 -8.531 -17.109 1 97.25 192 ILE B O 1
ATOM 3266 N N . ASP B 1 193 ? 12.109 -10.055 -16.719 1 96.75 193 ASP B N 1
ATOM 3267 C CA . ASP B 1 193 ? 11.703 -10.922 -17.812 1 96.75 193 ASP B CA 1
ATOM 3268 C C . ASP B 1 193 ? 10.281 -11.43 -17.625 1 96.75 193 ASP B C 1
ATOM 3270 O O . ASP B 1 193 ? 9.648 -11.906 -18.562 1 96.75 193 ASP B O 1
ATOM 3274 N N . THR B 1 194 ? 9.781 -11.344 -16.359 1 95.81 194 THR B N 1
ATOM 3275 C CA . THR B 1 194 ? 8.43 -11.828 -16.078 1 95.81 194 THR B CA 1
ATOM 3276 C C . THR B 1 194 ? 7.398 -10.734 -16.344 1 95.81 194 THR B C 1
ATOM 3278 O O . THR B 1 194 ? 6.195 -10.984 -16.297 1 95.81 194 THR B O 1
ATOM 3281 N N . MET B 1 195 ? 7.816 -9.539 -16.578 1 96.12 195 MET B N 1
ATOM 3282 C CA . MET B 1 195 ? 6.918 -8.43 -16.891 1 96.12 195 MET B CA 1
ATOM 3283 C C . MET B 1 195 ? 6.559 -8.422 -18.359 1 96.12 195 MET B C 1
ATOM 3285 O O . MET B 1 195 ? 7.234 -9.055 -19.172 1 96.12 195 MET B O 1
ATOM 3289 N N . PRO B 1 196 ? 5.496 -7.688 -18.688 1 95.5 196 PRO B N 1
ATOM 3290 C CA . PRO B 1 196 ? 5.172 -7.566 -20.109 1 95.5 196 PRO B CA 1
ATOM 3291 C C . PRO B 1 196 ? 6.281 -6.891 -20.906 1 95.5 196 PRO B C 1
ATOM 3293 O O . PRO B 1 196 ? 6.922 -5.957 -20.422 1 95.5 196 PRO B O 1
ATOM 3296 N N . GLY B 1 197 ? 6.43 -7.359 -22.172 1 96.38 197 GLY B N 1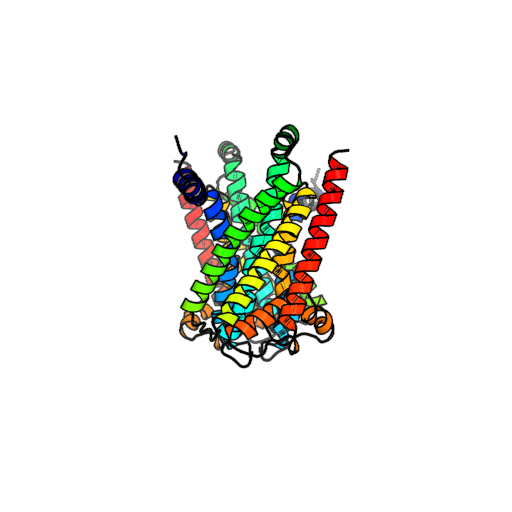
ATOM 3297 C CA . GLY B 1 197 ? 7.516 -6.906 -23.031 1 96.38 197 GLY B CA 1
ATOM 3298 C C . GLY B 1 197 ? 7.582 -5.398 -23.156 1 96.38 197 GLY B C 1
ATOM 3299 O O . GLY B 1 197 ? 8.672 -4.82 -23.188 1 96.38 197 GLY B O 1
ATOM 3300 N N . TRP B 1 198 ? 6.438 -4.68 -23.203 1 95.44 198 TRP B N 1
ATOM 3301 C CA . TRP B 1 198 ? 6.395 -3.24 -23.438 1 95.44 198 TRP B CA 1
ATOM 3302 C C . TRP B 1 198 ? 6.969 -2.484 -22.234 1 95.44 198 TRP B C 1
ATOM 3304 O O . TRP B 1 198 ? 7.324 -1.309 -22.359 1 95.44 198 TRP B O 1
ATOM 3314 N N . LEU B 1 199 ? 7.176 -3.197 -21.062 1 96.25 199 LEU B N 1
ATOM 3315 C CA . LEU B 1 199 ? 7.66 -2.539 -19.859 1 96.25 199 LEU B CA 1
ATOM 3316 C C . LEU B 1 199 ? 9.172 -2.707 -19.719 1 96.25 199 LEU B C 1
ATOM 3318 O O . LEU B 1 199 ? 9.797 -2.051 -18.875 1 96.25 199 LEU B O 1
ATOM 3322 N N . HIS B 1 200 ? 9.75 -3.592 -20.484 1 97.31 200 HIS B N 1
ATOM 3323 C CA . HIS B 1 200 ? 11.156 -3.957 -20.328 1 97.31 200 HIS B CA 1
ATOM 3324 C C . HIS B 1 200 ? 12.062 -2.746 -20.516 1 97.31 200 HIS B C 1
ATOM 3326 O O . HIS B 1 200 ? 12.992 -2.539 -19.75 1 97.31 200 HIS B O 1
ATOM 3332 N N . GLY B 1 201 ? 11.758 -1.955 -21.578 1 96.81 201 GLY B N 1
ATOM 3333 C CA . GLY B 1 201 ? 12.578 -0.776 -21.828 1 96.81 201 GLY B CA 1
ATOM 3334 C C . GLY B 1 201 ? 12.656 0.156 -20.641 1 96.81 201 GLY B C 1
ATOM 3335 O O . GLY B 1 201 ? 13.75 0.572 -20.25 1 96.81 201 GLY B O 1
ATOM 3336 N N . PHE B 1 202 ? 11.594 0.454 -20.078 1 97.5 202 PHE B N 1
ATOM 3337 C CA . PHE B 1 202 ? 11.555 1.343 -18.922 1 97.5 202 PHE B CA 1
ATOM 3338 C C . PHE B 1 202 ? 12.156 0.662 -17.688 1 97.5 202 PHE B C 1
ATOM 3340 O O . PHE B 1 202 ? 12.977 1.249 -16.984 1 97.5 202 PHE B O 1
ATOM 3347 N N . ALA B 1 203 ? 11.766 -0.555 -17.391 1 97.44 203 ALA B N 1
ATOM 3348 C CA . ALA B 1 203 ? 12.172 -1.28 -16.188 1 97.44 203 ALA B CA 1
ATOM 3349 C C . ALA B 1 203 ? 13.688 -1.487 -16.156 1 97.44 203 ALA B C 1
ATOM 3351 O O . ALA B 1 203 ? 14.305 -1.491 -15.086 1 97.44 203 ALA B O 1
ATOM 3352 N N . GLU B 1 204 ? 14.305 -1.62 -17.297 1 96.81 204 GLU B N 1
ATOM 3353 C CA . GLU B 1 204 ? 15.727 -1.916 -17.375 1 96.81 204 GLU B CA 1
ATOM 3354 C C . GLU B 1 204 ? 16.562 -0.641 -17.281 1 96.81 204 GLU B C 1
ATOM 3356 O O . GLU B 1 204 ? 17.734 -0.688 -16.922 1 96.81 204 GLU B O 1
ATOM 3361 N N . HIS B 1 205 ? 15.891 0.524 -17.562 1 95.94 205 HIS B N 1
ATOM 3362 C CA . HIS B 1 205 ? 16.734 1.7 -17.766 1 95.94 205 HIS B CA 1
ATOM 3363 C C . HIS B 1 205 ? 16.375 2.807 -16.781 1 95.94 205 HIS B C 1
ATOM 3365 O O . HIS B 1 205 ? 17.047 3.84 -16.734 1 95.94 205 HIS B O 1
ATOM 3371 N N . GLN B 1 206 ? 15.383 2.59 -16.078 1 96.38 206 GLN B N 1
ATOM 3372 C CA . GLN B 1 206 ? 15.023 3.625 -15.117 1 96.38 206 GLN B CA 1
ATOM 3373 C C . GLN B 1 206 ? 16.062 3.734 -14.008 1 96.38 206 GLN B C 1
ATOM 3375 O O . GLN B 1 206 ? 16.875 2.834 -13.828 1 96.38 206 GLN B O 1
ATOM 3380 N N . PRO B 1 207 ? 16.125 4.832 -13.211 1 96.38 207 PRO B N 1
ATOM 3381 C CA . PRO B 1 207 ? 17.25 5.203 -12.359 1 96.38 207 PRO B CA 1
ATOM 3382 C C . PRO B 1 207 ? 17.5 4.195 -11.234 1 96.38 207 PRO B C 1
ATOM 3384 O O . PRO B 1 207 ? 18.641 4.008 -10.82 1 96.38 207 PRO B O 1
ATOM 3387 N N . VAL B 1 208 ? 16.484 3.508 -10.805 1 97.94 208 VAL B N 1
ATOM 3388 C CA . VAL B 1 208 ? 16.688 2.711 -9.594 1 97.94 208 VAL B CA 1
ATOM 3389 C C . VAL B 1 208 ? 17.141 1.305 -9.969 1 97.94 208 VAL B C 1
ATOM 3391 O O . VAL B 1 208 ? 17.766 0.607 -9.164 1 97.94 208 VAL B O 1
ATOM 3394 N N . THR B 1 209 ? 16.875 0.879 -11.219 1 98.5 209 THR B N 1
ATOM 3395 C CA . THR B 1 209 ? 17.188 -0.491 -11.609 1 98.5 209 THR B CA 1
ATOM 3396 C C . THR B 1 209 ? 18.688 -0.739 -11.555 1 98.5 209 THR B C 1
ATOM 3398 O O . THR B 1 209 ? 19.156 -1.68 -10.906 1 98.5 209 THR B O 1
ATOM 3401 N N . PRO B 1 210 ? 19.5 0.103 -12.195 1 98.69 210 PRO B N 1
ATOM 3402 C CA . PRO B 1 210 ? 20.938 -0.158 -12.086 1 98.69 210 PRO B CA 1
ATOM 3403 C C . PRO B 1 210 ? 21.453 -0.076 -10.648 1 98.69 210 PRO B C 1
ATOM 3405 O O . PRO B 1 210 ? 22.391 -0.781 -10.281 1 98.69 210 PRO B O 1
ATOM 3408 N N . LEU B 1 211 ? 20.859 0.742 -9.859 1 98.75 211 LEU B N 1
ATOM 3409 C CA . LEU B 1 211 ? 21.234 0.81 -8.453 1 98.75 211 LEU B CA 1
ATOM 3410 C C . LEU B 1 211 ? 20.906 -0.496 -7.734 1 98.75 211 LEU B C 1
ATOM 3412 O O . LEU B 1 211 ? 21.719 -1.022 -6.98 1 98.75 211 LEU B O 1
ATOM 3416 N N . ILE B 1 212 ? 19.734 -1.041 -7.98 1 98.69 212 ILE B N 1
ATOM 3417 C CA . ILE B 1 212 ? 19.297 -2.283 -7.359 1 98.69 212 ILE B CA 1
ATOM 3418 C C . ILE B 1 212 ? 20.203 -3.434 -7.793 1 98.69 212 ILE B C 1
ATOM 3420 O O . ILE B 1 212 ? 20.641 -4.238 -6.969 1 98.69 212 ILE B O 1
ATOM 3424 N N . GLU B 1 213 ? 20.484 -3.475 -9.078 1 98.5 213 GLU B N 1
ATOM 3425 C CA . GLU B 1 213 ? 21.359 -4.523 -9.594 1 98.5 213 GLU B CA 1
ATOM 3426 C C . GLU B 1 213 ? 22.766 -4.406 -9.008 1 98.5 213 GLU B C 1
ATOM 3428 O O . GLU B 1 213 ? 23.422 -5.414 -8.75 1 98.5 213 GLU B O 1
ATOM 3433 N N . SER B 1 214 ? 23.219 -3.199 -8.859 1 98.75 214 SER B N 1
ATOM 3434 C CA . SER B 1 214 ? 24.516 -2.98 -8.227 1 98.75 21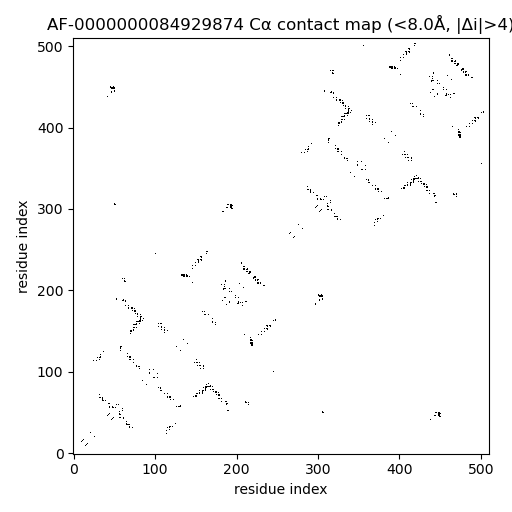4 SER B CA 1
ATOM 3435 C C . SER B 1 214 ? 24.516 -3.486 -6.793 1 98.75 214 SER B C 1
ATOM 3437 O O . SER B 1 214 ? 25.438 -4.199 -6.383 1 98.75 214 SER B O 1
ATOM 3439 N N . MET B 1 215 ? 23.5 -3.109 -6.074 1 98.69 215 MET B N 1
ATOM 3440 C CA . MET B 1 215 ? 23.391 -3.535 -4.684 1 98.69 215 MET B CA 1
ATOM 3441 C C . MET B 1 215 ? 23.359 -5.055 -4.578 1 98.69 215 MET B C 1
ATOM 3443 O O . MET B 1 215 ? 24.031 -5.645 -3.734 1 98.69 215 MET B O 1
ATOM 3447 N N . ARG B 1 216 ? 22.562 -5.602 -5.449 1 98.19 216 ARG B N 1
ATOM 3448 C CA . ARG B 1 216 ? 22.438 -7.059 -5.449 1 98.19 216 ARG B CA 1
ATOM 3449 C C . ARG B 1 216 ? 23.781 -7.723 -5.727 1 98.19 216 ARG B C 1
ATOM 3451 O O . ARG B 1 216 ? 24.219 -8.602 -4.973 1 98.19 216 ARG B O 1
ATOM 3458 N N . GLY B 1 217 ? 24.438 -7.348 -6.75 1 98.19 217 GLY B N 1
ATOM 3459 C CA . GLY B 1 217 ? 25.734 -7.93 -7.086 1 98.19 217 GLY B CA 1
ATOM 3460 C C . GLY B 1 217 ? 26.781 -7.715 -6.012 1 98.19 217 GLY B C 1
ATOM 3461 O O . GLY B 1 217 ? 27.5 -8.641 -5.645 1 98.19 217 GLY B O 1
ATOM 3462 N N . LEU B 1 218 ? 26.859 -6.523 -5.477 1 98.38 218 LEU B N 1
ATOM 3463 C CA . LEU B 1 218 ? 27.875 -6.184 -4.492 1 98.38 218 LEU B CA 1
ATOM 3464 C C . LEU B 1 218 ? 27.641 -6.93 -3.186 1 98.38 218 LEU B C 1
ATOM 3466 O O . LEU B 1 218 ? 28.594 -7.461 -2.594 1 98.38 218 LEU B O 1
ATOM 3470 N N . LEU B 1 219 ? 26.391 -7.027 -2.742 1 98 219 LEU B N 1
ATOM 3471 C CA . LEU B 1 219 ? 26.078 -7.641 -1.456 1 98 219 LEU B CA 1
ATOM 3472 C C . LEU B 1 219 ? 26.188 -9.164 -1.537 1 98 219 LEU B C 1
ATOM 3474 O O . LEU B 1 219 ? 26.453 -9.82 -0.532 1 98 219 LEU B O 1
ATOM 3478 N N . LEU B 1 220 ? 26.031 -9.695 -2.75 1 97.19 220 LEU B N 1
ATOM 3479 C CA . LEU B 1 220 ? 26.047 -11.148 -2.898 1 97.19 220 LEU B CA 1
ATOM 3480 C C . LEU B 1 220 ? 27.359 -11.609 -3.547 1 97.19 220 LEU B C 1
ATOM 3482 O O . LEU B 1 220 ? 27.5 -12.781 -3.912 1 97.19 220 LEU B O 1
ATOM 3486 N N . ASP B 1 221 ? 28.25 -10.688 -3.697 1 96.38 221 ASP B N 1
ATOM 3487 C CA . ASP B 1 221 ? 29.562 -10.961 -4.273 1 96.38 221 ASP B CA 1
ATOM 3488 C C . ASP B 1 221 ? 29.438 -11.578 -5.668 1 96.38 221 ASP B C 1
ATOM 3490 O O . ASP B 1 221 ? 30.031 -12.617 -5.949 1 96.38 221 ASP B O 1
ATOM 3494 N N . GLN B 1 222 ? 28.547 -11.023 -6.422 1 95.44 222 GLN B N 1
ATOM 3495 C CA . GLN B 1 222 ? 28.328 -11.391 -7.816 1 95.44 222 GLN B CA 1
ATOM 3496 C C . GLN B 1 222 ? 28.797 -10.281 -8.758 1 95.44 222 GLN B C 1
ATOM 3498 O O . GLN B 1 222 ? 28.953 -9.133 -8.344 1 95.44 222 GLN B O 1
ATOM 3503 N N . PRO B 1 223 ? 29.109 -10.664 -9.977 1 95.62 223 PRO B N 1
ATOM 3504 C CA . PRO B 1 223 ? 29.531 -9.633 -10.93 1 95.62 223 PRO B CA 1
ATOM 3505 C C . PRO B 1 223 ? 28.469 -8.531 -11.102 1 95.62 223 PRO B C 1
ATOM 3507 O O . PRO B 1 223 ? 27.281 -8.828 -11.211 1 95.62 223 PRO B O 1
ATOM 3510 N N . VAL B 1 224 ? 28.938 -7.316 -11.117 1 95.88 224 VAL B N 1
ATOM 3511 C CA . VAL B 1 224 ? 28 -6.199 -11.172 1 95.88 224 VAL B CA 1
ATOM 3512 C C . VAL B 1 224 ? 28.078 -5.535 -12.547 1 95.88 224 VAL B C 1
ATOM 3514 O O . VAL B 1 224 ? 27.203 -4.746 -12.906 1 95.88 224 VAL B O 1
ATOM 3517 N N . GLY B 1 225 ? 29.047 -5.848 -13.344 1 96.12 225 GLY B N 1
ATOM 3518 C CA . GLY B 1 225 ? 29.188 -5.211 -14.641 1 96.12 225 GLY B CA 1
ATOM 3519 C C . GLY B 1 225 ? 29.281 -3.699 -14.562 1 96.12 225 GLY B C 1
ATOM 3520 O O . GLY B 1 225 ? 30.047 -3.16 -13.758 1 96.12 225 GLY B O 1
ATOM 3521 N N . ASN B 1 226 ? 28.5 -3.008 -15.445 1 97.44 226 ASN B N 1
ATOM 3522 C CA . ASN B 1 226 ? 28.531 -1.55 -15.5 1 97.44 226 ASN B CA 1
ATOM 3523 C C . ASN B 1 226 ? 27.422 -0.938 -14.656 1 97.44 226 ASN B C 1
ATOM 3525 O O . ASN B 1 226 ? 27.234 0.281 -14.641 1 97.44 226 ASN B O 1
ATOM 3529 N N . SER B 1 227 ? 26.719 -1.706 -13.922 1 97.81 227 SER B N 1
ATOM 3530 C CA . SER B 1 227 ? 25.547 -1.236 -13.195 1 97.81 227 SER B CA 1
ATOM 3531 C C . SER B 1 227 ? 25.922 -0.134 -12.211 1 97.81 227 SER B C 1
ATOM 3533 O O . SER B 1 227 ? 25.219 0.881 -12.117 1 97.81 227 SER B O 1
ATOM 3535 N N . PRO B 1 228 ? 27.031 -0.277 -11.461 1 98.31 228 PRO B N 1
ATOM 3536 C CA . PRO B 1 228 ? 27.359 0.788 -10.516 1 98.31 228 PRO B CA 1
ATOM 3537 C C . PRO B 1 228 ? 27.656 2.119 -11.203 1 98.31 228 PRO B C 1
ATOM 3539 O O . PRO B 1 228 ? 27.266 3.176 -10.703 1 98.31 228 PRO B O 1
ATOM 3542 N N . TRP B 1 229 ? 28.281 2.025 -12.336 1 98.06 229 TRP B N 1
ATOM 3543 C CA . TRP B 1 229 ? 28.594 3.242 -13.07 1 98.06 229 TRP B CA 1
ATOM 3544 C C . TRP B 1 229 ? 27.344 3.896 -13.633 1 98.06 229 TRP B C 1
ATOM 3546 O O . TRP B 1 229 ? 27.203 5.121 -13.625 1 98.06 229 TRP B O 1
ATOM 3556 N N . ILE B 1 230 ? 26.469 3.119 -14.156 1 98.38 230 ILE B N 1
ATOM 3557 C CA . ILE B 1 230 ? 25.203 3.631 -14.664 1 98.38 230 ILE B CA 1
ATOM 3558 C C . ILE B 1 230 ? 24.391 4.246 -13.523 1 98.38 230 ILE B C 1
ATOM 3560 O O . ILE B 1 230 ? 23.797 5.312 -13.68 1 98.38 230 ILE B O 1
ATOM 3564 N N . ALA B 1 231 ? 24.375 3.568 -12.367 1 98.56 231 ALA B N 1
ATOM 3565 C CA . ALA B 1 231 ? 23.703 4.098 -11.18 1 98.56 231 ALA B CA 1
ATOM 3566 C C . ALA B 1 231 ? 24.281 5.449 -10.781 1 98.56 231 ALA B C 1
ATOM 3568 O O . ALA B 1 231 ? 23.531 6.391 -10.492 1 98.56 231 ALA B O 1
ATOM 3569 N N . LEU B 1 232 ? 25.625 5.543 -10.781 1 98.44 232 LEU B N 1
ATOM 3570 C CA . LEU B 1 232 ? 26.281 6.801 -10.438 1 98.44 232 LEU B CA 1
ATOM 3571 C C . LEU B 1 232 ? 25.938 7.883 -11.461 1 98.44 232 LEU B C 1
ATOM 3573 O O . LEU B 1 232 ? 25.797 9.055 -11.109 1 98.44 232 LEU B O 1
ATOM 3577 N N . GLY B 1 233 ? 25.906 7.484 -12.711 1 98.44 233 GLY B N 1
ATOM 3578 C CA . GLY B 1 233 ? 25.484 8.422 -13.742 1 98.44 233 GLY B CA 1
ATOM 3579 C C . GLY B 1 233 ? 24.094 8.992 -13.492 1 98.44 233 GLY B C 1
ATOM 3580 O O . GLY B 1 233 ? 23.891 10.203 -13.633 1 98.44 233 GLY B O 1
ATOM 3581 N N . TRP B 1 234 ? 23.125 8.156 -13.18 1 98.06 234 TRP B N 1
ATOM 3582 C CA . TRP B 1 234 ? 21.781 8.602 -12.852 1 98.06 234 TRP B CA 1
ATOM 3583 C C . TRP B 1 234 ? 21.797 9.531 -11.641 1 98.06 234 TRP B C 1
ATOM 3585 O O . TRP B 1 234 ? 21.125 10.57 -11.641 1 98.06 234 TRP B O 1
ATOM 3595 N N . CYS B 1 235 ? 22.547 9.195 -10.586 1 98.12 235 CYS B N 1
ATOM 3596 C CA . CYS B 1 235 ? 22.625 10.031 -9.398 1 98.12 235 CYS B CA 1
ATOM 3597 C C . CYS B 1 235 ? 23.203 11.398 -9.727 1 98.12 235 CYS B C 1
ATOM 3599 O O . CYS B 1 235 ? 22.688 12.422 -9.273 1 98.12 235 CYS B O 1
ATOM 3601 N N . ALA B 1 236 ? 24.266 11.398 -10.516 1 97.81 236 ALA B N 1
ATOM 3602 C CA . ALA B 1 236 ? 24.891 12.656 -10.93 1 97.81 236 ALA B CA 1
ATOM 3603 C C . ALA B 1 236 ? 23.906 13.5 -11.742 1 97.81 236 ALA B C 1
ATOM 3605 O O . ALA B 1 236 ? 23.828 14.719 -11.562 1 97.81 236 ALA B O 1
ATOM 3606 N N . GLY B 1 237 ? 23.25 12.875 -12.664 1 97.38 237 GLY B N 1
ATOM 3607 C CA . GLY B 1 237 ? 22.25 13.578 -13.453 1 97.38 237 GLY B CA 1
ATOM 3608 C C . GLY B 1 237 ? 21.125 14.172 -12.617 1 97.38 237 GLY B C 1
ATOM 3609 O O . GLY B 1 237 ? 20.75 15.328 -12.812 1 97.38 237 GLY B O 1
ATOM 3610 N N . LEU B 1 238 ? 20.641 13.43 -11.68 1 95.81 238 LEU B N 1
ATOM 3611 C CA . LEU B 1 238 ? 19.578 13.914 -10.789 1 95.81 238 LEU B CA 1
ATOM 3612 C C . LEU B 1 238 ? 20.078 15.07 -9.938 1 95.81 238 LEU B C 1
ATOM 3614 O O . LEU B 1 238 ? 19.344 16.047 -9.719 1 95.81 238 LEU B O 1
ATOM 3618 N N . LEU B 1 239 ? 21.266 14.922 -9.438 1 94.44 239 LEU B N 1
ATOM 3619 C CA . LEU B 1 239 ? 21.859 15.984 -8.625 1 94.44 239 LEU B CA 1
ATOM 3620 C C . LEU B 1 239 ? 22.031 17.266 -9.438 1 94.44 239 LEU B C 1
ATOM 3622 O O . LEU B 1 239 ? 21.703 18.344 -8.969 1 94.44 239 LEU B O 1
ATOM 3626 N N . ALA B 1 240 ? 22.562 17.125 -10.633 1 94.25 240 ALA B N 1
ATOM 3627 C CA . ALA B 1 240 ? 22.734 18.281 -11.508 1 94.25 240 ALA B CA 1
ATOM 3628 C C . ALA B 1 240 ? 21.391 18.953 -11.797 1 94.25 240 ALA B C 1
ATOM 3630 O O . ALA B 1 240 ? 21.297 20.188 -11.758 1 94.25 240 ALA B O 1
ATOM 3631 N N . LEU B 1 241 ? 20.391 18.172 -12.031 1 92.81 241 LEU B N 1
ATOM 3632 C CA . LEU B 1 241 ? 19.062 18.688 -12.266 1 92.81 241 LEU B CA 1
ATOM 3633 C C . LEU B 1 241 ? 18.547 19.438 -11.039 1 92.81 241 LEU B C 1
ATOM 3635 O O . LEU B 1 241 ? 17.953 20.516 -11.172 1 92.81 241 LEU B O 1
ATOM 3639 N N . ALA B 1 242 ? 18.719 18.891 -9.914 1 91.38 242 ALA B N 1
ATOM 3640 C CA . ALA B 1 242 ? 18.25 19.484 -8.664 1 91.38 242 ALA B CA 1
ATOM 3641 C C . ALA B 1 242 ? 18.953 20.812 -8.391 1 91.38 242 ALA B C 1
ATOM 3643 O O . ALA B 1 242 ? 18.297 21.797 -8.031 1 91.38 242 ALA B O 1
ATOM 3644 N N . VAL B 1 243 ? 20.219 20.844 -8.586 1 84.19 243 VAL B N 1
ATOM 3645 C CA . VAL B 1 243 ? 21.016 22.031 -8.32 1 84.19 243 VAL B CA 1
ATOM 3646 C C . VAL B 1 243 ? 20.656 23.141 -9.312 1 84.19 243 VAL B C 1
ATOM 3648 O O . VAL B 1 243 ? 20.484 24.297 -8.938 1 84.19 243 VAL B O 1
ATOM 3651 N N . THR B 1 244 ? 20.5 22.766 -10.555 1 85.38 244 THR B N 1
ATOM 3652 C CA . THR B 1 244 ? 20.141 23.734 -11.578 1 85.38 244 THR B CA 1
ATOM 3653 C C . THR B 1 244 ? 18.734 24.281 -11.32 1 85.38 244 THR B C 1
ATOM 3655 O O . THR B 1 244 ? 18.516 25.484 -11.43 1 85.38 244 THR B O 1
ATOM 3658 N N . ALA B 1 245 ? 17.844 23.406 -10.969 1 82.75 245 ALA B N 1
ATOM 3659 C CA . ALA B 1 245 ? 16.484 23.828 -10.703 1 82.75 245 ALA B CA 1
ATOM 3660 C C . ALA B 1 245 ? 16.406 24.734 -9.477 1 82.75 245 ALA B C 1
ATOM 3662 O O . ALA B 1 245 ? 15.68 25.719 -9.469 1 82.75 245 ALA B O 1
ATOM 3663 N N . SER B 1 246 ? 17.078 24.391 -8.469 1 78.69 246 SER B N 1
ATOM 3664 C CA . SER B 1 246 ? 17.062 25.172 -7.238 1 78.69 246 SER B CA 1
ATOM 3665 C C . SER B 1 246 ? 17.672 26.547 -7.465 1 78.69 246 SER B C 1
ATOM 3667 O O . SER B 1 246 ? 17.188 27.547 -6.934 1 78.69 246 SER B O 1
ATOM 3669 N N . GLY B 1 247 ? 18.797 26.578 -8.164 1 73.44 247 GLY B N 1
ATOM 3670 C CA . GLY B 1 247 ? 19.406 27.859 -8.484 1 73.44 247 GLY B CA 1
ATOM 3671 C C . GLY B 1 247 ? 18.5 28.766 -9.281 1 73.44 247 GLY B C 1
ATOM 3672 O O . GLY B 1 247 ? 18.406 29.969 -8.992 1 73.44 247 GLY B O 1
ATOM 3673 N N . PHE B 1 248 ? 17.828 28.203 -10.172 1 73.94 248 PHE B N 1
ATOM 3674 C CA . PHE B 1 248 ? 16.922 28.984 -11 1 73.94 248 PHE B CA 1
ATOM 3675 C C . PHE B 1 248 ? 15.727 29.469 -10.195 1 73.94 248 PHE B C 1
ATOM 3677 O O . PHE B 1 248 ? 15.305 30.625 -10.336 1 73.94 248 PHE B O 1
ATOM 3684 N N . LEU B 1 249 ? 15.203 28.672 -9.344 1 70.69 249 LEU B N 1
ATOM 3685 C CA . LEU B 1 249 ? 14.008 29 -8.578 1 70.69 249 LEU B CA 1
ATOM 3686 C C . LEU B 1 249 ? 14.32 30.047 -7.504 1 70.69 249 LEU B C 1
ATOM 3688 O O . LEU B 1 249 ? 13.5 30.922 -7.234 1 70.69 249 LEU B O 1
ATOM 3692 N N . PHE B 1 250 ? 15.422 29.906 -6.875 1 64.31 250 PHE B N 1
ATOM 3693 C CA . PHE B 1 250 ? 15.812 30.906 -5.883 1 64.31 250 PHE B CA 1
ATOM 3694 C C . PHE B 1 250 ? 16.031 32.25 -6.535 1 64.31 250 PHE B C 1
ATOM 3696 O O . PHE B 1 250 ? 15.656 33.281 -5.965 1 64.31 250 PHE B O 1
ATOM 3703 N N . ARG B 1 251 ? 16.516 32.219 -7.66 1 61.91 251 ARG B N 1
ATOM 3704 C CA . ARG B 1 251 ? 16.719 33.469 -8.367 1 61.91 251 ARG B CA 1
ATOM 3705 C C . ARG B 1 251 ? 15.375 34.062 -8.773 1 61.91 251 ARG B C 1
ATOM 3707 O O . ARG B 1 251 ? 15.203 35.281 -8.734 1 61.91 251 ARG B O 1
ATOM 3714 N N . LEU B 1 252 ? 14.516 33.219 -9.055 1 59.25 252 LEU B N 1
ATOM 3715 C CA . LEU B 1 252 ? 13.203 33.688 -9.484 1 59.25 252 LEU B CA 1
ATOM 3716 C C . LEU B 1 252 ? 12.398 34.219 -8.297 1 59.25 252 LEU B C 1
ATOM 3718 O O . LEU B 1 252 ? 11.617 35.156 -8.438 1 59.25 252 LEU B O 1
ATOM 3722 N N . ARG B 1 253 ? 12.539 33.594 -7.242 1 56.25 253 ARG B N 1
ATOM 3723 C CA . ARG B 1 253 ? 11.727 33.969 -6.09 1 56.25 253 ARG B CA 1
ATOM 3724 C C . ARG B 1 253 ? 12.352 35.156 -5.355 1 56.25 253 ARG B C 1
ATOM 3726 O O . ARG B 1 253 ? 11.68 35.844 -4.574 1 56.25 253 ARG B O 1
ATOM 3733 N N . THR B 1 254 ? 13.555 35.375 -5.457 1 50.97 254 THR B N 1
ATOM 3734 C CA . THR B 1 254 ? 14.148 36.562 -4.855 1 50.97 254 THR B CA 1
ATOM 3735 C C . THR B 1 254 ? 14.109 37.75 -5.824 1 50.97 254 THR B C 1
ATOM 3737 O O . THR B 1 254 ? 14.484 38.875 -5.469 1 50.97 254 THR B O 1
ATOM 3740 N N . ARG B 1 255 ? 13.602 37.594 -6.91 1 46.16 255 ARG B N 1
ATOM 3741 C CA . ARG B 1 255 ? 13.344 38.781 -7.703 1 46.16 255 ARG B CA 1
ATOM 3742 C C . ARG B 1 255 ? 11.922 39.281 -7.473 1 46.16 255 ARG B C 1
ATOM 3744 O O . ARG B 1 255 ? 10.992 38.5 -7.312 1 46.16 255 ARG B O 1
#

Organism: Streptomyces venezuelae (strain ATCC 10712 / CBS 650.69 / DSM 40230 / JCM 4526 / NBRC 13096 / PD 04745) (NCBI:txid953739)

pLDDT: mean 86.51, std 17.06, range [29.88, 98.75]

Sequence (510 aa):
MSDTPTGALTATTTLAGRGIRLSRRNLDAVITSMMLPIMLMLVFVYFFGGAIDTGTRYVTYVVPGVLVLCAGFGAAGTALSVSEDMRLGVVDRFRTLDVGGTSFLAGHVAASVTRNALSTTLVLGAAFAIGFRPAASAGGWLAAIGLLLAYITAVSWLSAAIGLLTRTPEAAGAVTFAMMFLPYPSSAFVPIDTMPGWLHGFAEHQPVTPLIESMRGLLLDQPVGNSPWIALGWCAGLLALAVTASGFLFRLRTRMSDTPTGALTATTTLAGRGIRLSRRNLDAVITSMMLPIMLMLVFVYFFGGAIDTGTRYVTYVVPGVLVLCAGFGAAGTALSVSEDMRLGVVDRFRTLDVGGTSFLAGHVAASVTRNALSTTLVLGAAFAIGFRPAASAGGWLAAIGLLLAYITAVSWLSAAIGLLTRTPEAAGAVTFAMMFLPYPSSAFVPIDTMPGWLHGFAEHQPVTPLIESMRGLLLDQPVGNSPWIALGWCAGLLALAVTASGFLFRLRTR

Foldseek 3Di:
DPPDPVVVVVVCVVCVVVVVVCPPVLVVLLCVLQVVLLVVLCCLQPVVQVVACAPDRQLLQQLLLSLLLSLLLSLLCLLLVLLVCVQVCVVVVVVVVVNALVNVLVVSLVSSLVSSLVSSVVSVVSSVVVPHDFDADPVLVVLLSVLSSLQSSLSNLLLNLQSLVDNDSVSSCVSSVCSNCQSVLESNRHHNVPDDPVSNVVRCQPQCRLSSLSNSCRRRVHDSPCSSVSNNVSSVVSNVVSVVSNVVVSVVVVD/DPPDPVVVVVCCVVCVVVVVVCPPVLVVLLCVLQVVLLVVLCCLQPVVQVVADAPDRQLLQQLLLSLLLSLLLSLLCLLLVLLVCVQVCVVVVVVVVVNALVNVLVVSLVSSLVSSLVSSVVSVVSSVVVPHDFDADPVLVVLLSVLSSLQSSLSNLLLNLQSLVDNDSVSSCVSSVCSNCQSVLESNRHHNVPDDPVSSVVRCQPQCRLSSLSNSCRRRVHDSPCSSVSNNVSSVVSNVVSVVSNVVVSVVVVD

Nearest PDB structures (foldseek):
  6hbu-assembly1_A  TM=6.070E-01  e=3.458E-03  Homo sapiens
  5do7-assembly1_B  TM=6.001E-01  e=5.523E-03  Homo sapiens
  8qcm-assembly1_A  TM=6.308E-01  e=9.205E-03  Homo sapiens
  6xjh-assembly1_A  TM=4.919E-01  e=4.464E-03  Staphylococcus aureus
  7r88-assembly1_B  TM=5.561E-01  e=2.067E-02  Homo sapiens

Radius of gyration: 26.17 Å; Cα contacts (8 Å, |Δi|>4): 698; chains: 2; bounding box: 105×63×55 Å